Protein AF-0000000087150789 (afdb_homodimer)

Foldseek 3Di:
DDLLVLLQVLLLVLLLVLLVVLLVLCVVAQVVLLVVQVVQLVVVVVVVVVVVPPPDDCPPDDPPPPPPDDPPPDQDPDDRNSVVSSVVSSVVSSVVLSVLSVVQSVVCVVVVDGDALVNLLVVLVLVLCLQQVLLCVQVPDFHPQKDWDDPVQSVVLSVQLNVLQVCLVCQVPPVVDPVSNVSSVCSNCVSVVVGGDGDPDIDGSDDPVSGVSNSVSVSVSSSSSSSSSRSSSSVSSVVVPPPPPPPPD/DDLLVLLLVLLLVLLLVLLVVLLVLCVVAQVVLLVVQVVQLVVVVVVVVVVVPPPDDCPPDDPPPPPPDDPPPDQDPDDRNSVVSSVVSSVVSSVVLSVLSVVQSVVCVVVVDGDALVNLLVVLVLVLCLQQVLLCVQVPDFHPQKDWDDPVQSVVLSVQLNVLQVCLVCQVPPVVDPVSNVSSVCSNCVSVVVGGDGDPDIDGSDDPVSGVSNSVSVSVSSSSSSSSSRSSSSVSSVVVPPPPPPPPD

pLDDT: mean 87.16, std 19.03, range [31.27, 98.88]

Solvent-accessible surface area (backbone atoms only — not comparable to full-atom values): 26073 Å² total; per-residue (Å²): 115,57,68,67,55,33,31,52,51,16,9,48,55,27,6,45,54,40,8,49,52,45,42,55,50,33,63,74,48,42,45,58,53,46,56,54,28,44,52,39,38,51,54,53,51,53,53,55,56,59,63,63,63,58,86,69,84,78,74,81,68,85,73,72,74,72,70,79,59,84,69,73,83,63,68,57,88,60,69,54,39,48,48,51,50,31,50,52,36,20,52,51,32,22,53,53,25,38,53,47,36,50,50,47,50,54,49,17,69,74,69,74,46,75,56,46,36,65,54,19,26,53,52,11,48,49,47,31,43,24,71,42,52,52,27,34,64,60,55,57,70,76,51,65,63,53,77,74,52,63,65,68,61,45,50,52,48,41,51,49,27,26,50,29,29,47,51,10,50,46,27,41,72,71,64,71,37,69,69,37,34,54,48,11,56,50,36,48,44,45,50,67,73,72,48,56,73,65,53,83,74,77,78,56,78,61,51,68,52,58,46,49,50,44,39,45,35,52,51,53,48,43,49,51,44,23,38,48,37,15,22,40,24,25,42,40,33,43,60,50,62,49,75,76,73,73,73,79,116,115,58,67,67,56,30,30,52,52,17,9,48,52,27,6,44,55,40,8,49,51,45,43,55,50,32,64,75,47,43,45,58,54,45,55,55,28,46,52,40,38,51,55,54,51,52,52,54,56,59,64,64,62,58,86,70,82,80,75,82,68,84,73,73,73,73,67,77,59,82,69,73,84,64,66,57,89,59,70,56,38,48,48,52,49,31,50,51,35,20,52,52,32,22,54,53,25,37,53,49,34,51,50,47,49,54,50,17,69,72,70,74,46,74,55,45,35,64,55,19,26,53,51,10,48,50,46,31,43,25,71,43,52,52,26,33,66,59,55,56,70,77,51,66,64,53,77,74,51,62,64,68,59,44,50,52,48,40,50,47,28,28,52,28,28,48,52,10,50,46,27,41,72,70,63,71,37,68,70,38,34,54,49,10,55,51,37,47,44,45,50,66,74,70,48,56,73,66,55,84,74,77,78,59,77,61,51,67,52,58,45,48,50,44,37,45,35,51,51,54,49,43,49,52,44,23,38,47,38,16,22,41,24,25,41,40,34,45,60,49,62,50,73,74,72,73,72,78,117

Radius of gyration: 27.29 Å; Cα contacts (8 Å, |Δi|>4): 596; chains: 2; bounding box: 72×90×69 Å

InterPro domains:
  IPR012666 Cobalt transporter subunit CbtA, putative [PF09490] (4-236)
  IPR012666 Cobalt transporter subunit CbtA, putative [TIGR02458] (4-234)

Secondary structure (DSSP, 8-state):
--HHHHHHHHHHHHHHHHHHHHHHHHHHTHHHHHHHHHHHHHHHHHHHHHHHTS----------------------TTHHHHHHHHHHHHHHHHHHHHHHHHHHHHHHHHHSSPPPHHHHHHHHHHHHIIIIIHHHHHS----TTS----HHHHHHHHHHHHHHHHHHHHIIIII--HHHHHHHHHHHHHHHHH-----S-----S-HHHHHHHHHHHHHHHHHHHHHHHHHHHHHHHHHHS-------/--HHHHHHHHHHHHHHHHHHHHHHHHHHTHHHHHHHHHHHHHHHHHHHHHHHTS---------------S------TTHHHHHHHHHHHHHHHHHHHHHHHHHHHHHHHHHSSPPPHHHHHHHHHHHHIIIIIHHHHHS----TTS----HHHHHHHHHHHHHHHHHHHHIIIII--HHHHHHHHHHHHHHHHH-----S----SS-HHHHHHHHHHHHHHHHHHHHHHHHHHHHHHHHHHS-------

Sequence (498 aa):
MGTFRSIVFASVIAGFVVGLIVTAVQQFGTVPLILKAEVYEKAAEHRHDAALAQPHVILVHDQAAHDHGAEAWEPREGLERNAYTAGANILTAIGFALLLAGFLSLRGGATGEPASWHEGLMWGLAGFAVFTIAPGLGLPPKLPGVPTAPLLSRQIWWLTAVLATAAGLGLIVFRRSMPAAIAGVALIMLPHLIGAPELEHVETKVPSSLSHQFVVAVTMTSLIFWSLLGGLTSAAYAWLERPASTARGMGTFRSIVFASVIAGFVVGLIVTAVQQFGTVPLILKAEVYEKAAEHRHDAALAQPHVILVHDQAAHDHGAEAWEPREGLERNAYTAGANILTAIGFALLLAGFLSLRGGATGEPASWHEGLMWGLAGFAVFTIAPGLGLPPKLPGVPTAPLLSRQIWWLTAVLATAAGLGLIVFRRSMPAAIAGVALIMLPHLIGAPELEHVETKVPSSLSHQFVVAVTMTSLIFWSLLGGLTSAAYAWLERPASTARG

Structure (mmCIF, N/CA/C/O backbone):
data_AF-0000000087150789-model_v1
#
loop_
_entity.id
_entity.type
_entity.pdbx_description
1 polymer 'Cobalt transporter subunit CbtA'
#
loop_
_atom_site.group_PDB
_atom_site.id
_atom_site.type_symbol
_atom_site.label_atom_id
_atom_site.label_alt_id
_atom_site.label_comp_id
_atom_site.label_asym_id
_atom_site.label_entity_id
_atom_site.label_seq_id
_atom_site.pdbx_PDB_ins_code
_atom_site.Cartn_x
_atom_site.Cartn_y
_atom_site.Cartn_z
_atom_site.occupancy
_atom_site.B_iso_or_equiv
_atom_site.auth_seq_id
_atom_site.auth_comp_id
_atom_site.auth_asym_id
_atom_site.auth_atom_id
_atom_site.pdbx_PDB_model_num
ATOM 1 N N . MET A 1 1 ? 26.859 27.141 -0.907 1 73.12 1 MET A N 1
ATOM 2 C CA . MET A 1 1 ? 26.922 26.391 -2.158 1 73.12 1 MET A CA 1
ATOM 3 C C . MET A 1 1 ? 25.703 26.688 -3.031 1 73.12 1 MET A C 1
ATOM 5 O O . MET A 1 1 ? 24.641 27.062 -2.523 1 73.12 1 MET A O 1
ATOM 9 N N . GLY A 1 2 ? 25.938 26.703 -4.348 1 88.69 2 GLY A N 1
ATOM 10 C CA . GLY A 1 2 ? 24.797 26.906 -5.223 1 88.69 2 GLY A CA 1
ATOM 11 C C . GLY A 1 2 ? 23.734 25.828 -5.094 1 88.69 2 GLY A C 1
ATOM 12 O O . GLY A 1 2 ? 24.062 24.688 -4.77 1 88.69 2 GLY A O 1
ATOM 13 N N . THR A 1 3 ? 22.609 26.172 -5.125 1 89.75 3 THR A N 1
ATOM 14 C CA . THR A 1 3 ? 21.469 25.281 -4.969 1 89.75 3 THR A CA 1
ATOM 15 C C . THR A 1 3 ? 21.641 24.031 -5.832 1 89.75 3 THR A C 1
ATOM 17 O O . THR A 1 3 ? 21.422 22.906 -5.363 1 89.75 3 THR A O 1
ATOM 20 N N . PHE A 1 4 ? 22.047 24.172 -7.035 1 94.06 4 PHE A N 1
ATOM 21 C CA . PHE A 1 4 ? 22.219 23.047 -7.953 1 94.06 4 PHE A CA 1
ATOM 22 C C . PHE A 1 4 ? 23.281 22.078 -7.438 1 94.06 4 PHE A C 1
ATOM 24 O O . PHE A 1 4 ? 23.078 20.859 -7.461 1 94.06 4 PHE A O 1
ATOM 31 N N . ARG A 1 5 ? 24.328 22.578 -7 1 95.06 5 ARG A N 1
ATOM 32 C CA . ARG A 1 5 ? 25.406 21.75 -6.461 1 95.06 5 ARG A CA 1
ATOM 33 C C . ARG A 1 5 ? 24.938 21 -5.223 1 95.06 5 ARG A C 1
ATOM 35 O O . ARG A 1 5 ? 25.281 19.828 -5.035 1 95.06 5 ARG A O 1
ATOM 42 N N . SER A 1 6 ? 24.219 21.688 -4.406 1 95.56 6 SER A N 1
ATOM 43 C CA . SER A 1 6 ? 23.703 21.047 -3.203 1 95.56 6 SER A CA 1
ATOM 44 C C . SER A 1 6 ? 22.766 19.891 -3.551 1 95.56 6 SER A C 1
ATOM 46 O O . SER A 1 6 ? 22.797 18.844 -2.898 1 95.56 6 SER A O 1
ATOM 48 N N . ILE A 1 7 ? 21.969 20.062 -4.594 1 97.12 7 ILE A N 1
ATOM 49 C CA . ILE A 1 7 ? 21.047 19.031 -5.055 1 97.12 7 ILE A CA 1
ATOM 50 C C . ILE A 1 7 ? 21.844 17.812 -5.52 1 97.12 7 ILE A C 1
ATOM 52 O O . ILE A 1 7 ? 21.562 16.688 -5.098 1 97.12 7 ILE A O 1
ATOM 56 N N . VAL A 1 8 ? 22.828 18.078 -6.305 1 97.88 8 VAL A N 1
ATOM 57 C CA . VAL A 1 8 ? 23.594 17 -6.902 1 97.88 8 VAL A CA 1
ATOM 58 C C . VAL A 1 8 ? 24.391 16.266 -5.816 1 97.88 8 VAL A C 1
ATOM 60 O O . VAL A 1 8 ? 24.328 15.039 -5.727 1 97.88 8 VAL A O 1
ATOM 63 N N . PHE A 1 9 ? 25.016 16.969 -4.926 1 97.56 9 PHE A N 1
ATOM 64 C CA . PHE A 1 9 ? 25.875 16.359 -3.924 1 97.56 9 PHE A CA 1
ATOM 65 C C . PHE A 1 9 ? 25.047 15.617 -2.881 1 97.56 9 PHE A C 1
ATOM 67 O O . PHE A 1 9 ? 25.422 14.523 -2.439 1 97.56 9 PHE A O 1
ATOM 74 N N . ALA A 1 10 ? 24 16.219 -2.49 1 98 10 ALA A N 1
ATOM 75 C CA . ALA A 1 10 ? 23.094 15.539 -1.56 1 98 10 ALA A CA 1
ATOM 76 C C . ALA A 1 10 ? 22.594 14.234 -2.15 1 98 10 ALA A C 1
ATOM 78 O O . ALA A 1 10 ? 22.516 13.219 -1.453 1 98 10 ALA A O 1
ATOM 79 N N . SER A 1 11 ? 22.266 14.266 -3.434 1 98.75 11 SER A N 1
ATOM 80 C CA . SER A 1 11 ? 21.734 13.094 -4.109 1 98.75 11 SER A CA 1
ATOM 81 C C . SER A 1 11 ? 22.781 12 -4.242 1 98.75 11 SER A C 1
ATOM 83 O O . SER A 1 11 ? 22.484 10.812 -4.07 1 98.75 11 SER A O 1
ATOM 85 N N . VAL A 1 12 ? 23.953 12.398 -4.527 1 98.69 12 VAL A N 1
ATOM 86 C CA . VAL A 1 12 ? 25.031 11.43 -4.691 1 98.69 12 VAL A CA 1
ATOM 87 C C . VAL A 1 12 ? 25.359 10.781 -3.348 1 98.69 12 VAL A C 1
ATOM 89 O O . VAL A 1 12 ? 25.516 9.555 -3.264 1 98.69 12 VAL A O 1
ATOM 92 N N . ILE A 1 13 ? 25.406 11.547 -2.289 1 98.5 13 ILE A N 1
ATOM 93 C CA . ILE A 1 13 ? 25.719 11.031 -0.958 1 98.5 13 ILE A CA 1
ATOM 94 C C . ILE A 1 13 ? 24.609 10.086 -0.506 1 98.5 13 ILE A C 1
ATOM 96 O O . ILE A 1 13 ? 24.875 8.938 -0.155 1 98.5 13 ILE A O 1
ATOM 100 N N . ALA A 1 14 ? 23.406 10.602 -0.544 1 98.75 14 ALA A N 1
ATOM 101 C CA . ALA A 1 14 ? 22.266 9.789 -0.121 1 98.75 14 ALA A CA 1
ATOM 102 C C . ALA A 1 14 ? 22.125 8.547 -0.997 1 98.75 14 ALA A C 1
ATOM 104 O O . ALA A 1 14 ? 21.922 7.441 -0.489 1 98.75 14 ALA A O 1
ATOM 105 N N . GLY A 1 15 ? 22.25 8.742 -2.305 1 98.81 15 GLY A N 1
ATOM 106 C CA . GLY A 1 15 ? 22.094 7.633 -3.23 1 98.81 15 GLY A CA 1
ATOM 107 C C . GLY A 1 15 ? 23.141 6.551 -3.059 1 98.81 15 GLY A C 1
ATOM 108 O O . GLY A 1 15 ? 22.828 5.359 -3.16 1 98.81 15 GLY A O 1
ATOM 109 N N . PHE A 1 16 ? 24.312 6.992 -2.826 1 98.69 16 PHE A N 1
ATOM 110 C CA . PHE A 1 16 ? 25.406 6.035 -2.625 1 98.69 16 PHE A CA 1
ATOM 111 C C . PHE A 1 16 ? 25.156 5.199 -1.374 1 98.69 16 PHE A C 1
ATOM 113 O O . PHE A 1 16 ? 25.25 3.971 -1.416 1 98.69 16 PHE A O 1
ATOM 120 N N . VAL A 1 17 ? 24.859 5.824 -0.294 1 98.75 17 VAL A N 1
ATOM 121 C CA . VAL A 1 17 ? 24.641 5.148 0.981 1 98.75 17 VAL A CA 1
ATOM 122 C C . VAL A 1 17 ? 23.438 4.227 0.881 1 98.75 17 VAL A C 1
ATOM 124 O O . VAL A 1 17 ? 23.516 3.047 1.235 1 98.75 17 VAL A O 1
ATOM 127 N N . VAL A 1 18 ? 22.344 4.703 0.323 1 98.88 18 VAL A N 1
ATOM 128 C CA . VAL A 1 18 ? 21.109 3.939 0.233 1 98.88 18 VAL A CA 1
ATOM 129 C C . VAL A 1 18 ? 21.281 2.775 -0.74 1 98.88 18 VAL A C 1
ATOM 131 O O . VAL A 1 18 ? 20.828 1.661 -0.475 1 98.88 18 VAL A O 1
ATOM 134 N N . GLY A 1 19 ? 21.922 3.066 -1.887 1 98.69 19 GLY A N 1
ATOM 135 C CA . GLY A 1 19 ? 22.188 2 -2.84 1 98.69 19 GLY A CA 1
ATOM 136 C C . GLY A 1 19 ? 22.984 0.85 -2.25 1 98.69 19 GLY A C 1
ATOM 137 O O . GLY A 1 19 ? 22.672 -0.317 -2.504 1 98.69 19 GLY A O 1
ATOM 138 N N . LEU A 1 20 ? 23.953 1.191 -1.439 1 98.44 20 LEU A N 1
ATOM 139 C CA . LEU A 1 20 ? 24.766 0.167 -0.8 1 98.44 20 LEU A CA 1
ATOM 140 C C . LEU A 1 20 ? 23.953 -0.626 0.215 1 98.44 20 LEU A C 1
ATOM 142 O O . LEU A 1 20 ? 24.047 -1.854 0.274 1 98.44 20 LEU A O 1
ATOM 146 N N . ILE A 1 21 ? 23.188 0.057 1.001 1 98.5 21 ILE A N 1
ATOM 147 C CA . ILE A 1 21 ? 22.375 -0.603 2.023 1 98.5 21 ILE A CA 1
ATOM 148 C C . ILE A 1 21 ? 21.375 -1.535 1.36 1 98.5 21 ILE A C 1
ATOM 150 O O . ILE A 1 21 ? 21.203 -2.682 1.782 1 98.5 21 ILE A O 1
ATOM 154 N N . VAL A 1 22 ? 20.812 -1.088 0.308 1 98.25 22 VAL A N 1
ATOM 155 C CA . VAL A 1 22 ? 19.797 -1.881 -0.375 1 98.25 22 VAL A CA 1
ATOM 156 C C . VAL A 1 22 ? 20.438 -3.111 -1.011 1 98.25 22 VAL A C 1
ATOM 158 O O . VAL A 1 22 ? 19.844 -4.191 -1.024 1 98.25 22 VAL A O 1
ATOM 161 N N . THR A 1 23 ? 21.594 -2.908 -1.552 1 97.94 23 THR A N 1
ATOM 162 C CA . THR A 1 23 ? 22.328 -4.043 -2.107 1 97.94 23 THR A CA 1
ATOM 163 C C . THR A 1 23 ? 22.562 -5.109 -1.041 1 97.94 23 THR A C 1
ATOM 165 O O . THR A 1 23 ? 22.359 -6.297 -1.29 1 97.94 23 THR A O 1
ATOM 168 N N . ALA A 1 24 ? 22.938 -4.68 0.113 1 97.31 24 ALA A N 1
ATOM 169 C CA . ALA A 1 24 ? 23.172 -5.602 1.22 1 97.31 24 ALA A CA 1
ATOM 170 C C . ALA A 1 24 ? 21.875 -6.293 1.635 1 97.31 24 ALA A C 1
ATOM 172 O O . ALA A 1 24 ? 21.859 -7.504 1.869 1 97.31 24 ALA A O 1
ATOM 173 N N . VAL A 1 25 ? 20.781 -5.551 1.707 1 97.69 25 VAL A N 1
ATOM 174 C CA . VAL A 1 25 ? 19.484 -6.098 2.092 1 97.69 25 VAL A CA 1
ATOM 175 C C . VAL A 1 25 ? 19.031 -7.137 1.063 1 97.69 25 VAL A C 1
ATOM 177 O O . VAL A 1 25 ? 18.484 -8.18 1.424 1 97.69 25 VAL A O 1
ATOM 180 N N . GLN A 1 26 ? 19.312 -6.852 -0.155 1 97.38 26 GLN A N 1
ATOM 181 C CA . GLN A 1 26 ? 18.922 -7.766 -1.225 1 97.38 26 GLN A CA 1
ATOM 182 C C . GLN A 1 26 ? 19.672 -9.086 -1.116 1 97.38 26 GLN A C 1
ATOM 184 O O . GLN A 1 26 ? 19.141 -10.141 -1.45 1 97.38 26 GLN A O 1
ATOM 189 N N . GLN A 1 27 ? 20.938 -9.078 -0.626 1 95.31 27 GLN A N 1
ATOM 190 C CA . GLN A 1 27 ? 21.734 -10.289 -0.511 1 95.31 27 GLN A CA 1
ATOM 191 C C . GLN A 1 27 ? 21.094 -11.289 0.448 1 95.31 27 GLN A C 1
ATOM 193 O O . GLN A 1 27 ? 21.234 -12.5 0.272 1 95.31 27 GLN A O 1
ATOM 198 N N . PHE A 1 28 ? 20.266 -10.703 1.369 1 94.25 28 PHE A N 1
ATOM 199 C CA . PHE A 1 28 ? 19.703 -11.578 2.387 1 94.25 28 PHE A CA 1
ATOM 200 C C . PHE A 1 28 ? 18.219 -11.805 2.146 1 94.25 28 PHE A C 1
ATOM 202 O O . PHE A 1 28 ? 17.625 -12.727 2.699 1 94.25 28 PHE A O 1
ATOM 209 N N . GLY A 1 29 ? 17.641 -10.969 1.354 1 94.88 29 GLY A N 1
ATOM 210 C CA . GLY A 1 29 ? 16.203 -11.062 1.168 1 94.88 29 GLY A CA 1
ATOM 211 C C . GLY A 1 29 ? 15.805 -11.562 -0.209 1 94.88 29 GLY A C 1
ATOM 212 O O . GLY A 1 29 ? 15.258 -12.656 -0.342 1 94.88 29 GLY A O 1
ATOM 213 N N . THR A 1 30 ? 16.25 -10.961 -1.271 1 96.19 30 THR A N 1
ATOM 214 C CA . THR A 1 30 ? 15.75 -11.203 -2.623 1 96.19 30 THR A CA 1
ATOM 215 C C . THR A 1 30 ? 16.641 -12.211 -3.35 1 96.19 30 THR A C 1
ATOM 217 O O . THR A 1 30 ? 16.141 -13.102 -4.031 1 96.19 30 THR A O 1
ATOM 220 N N . VAL A 1 31 ? 17.906 -12.188 -3.139 1 95.69 31 VAL A N 1
ATOM 221 C CA . VAL A 1 31 ? 18.859 -12.969 -3.918 1 95.69 31 VAL A CA 1
ATOM 222 C C . VAL A 1 31 ? 18.641 -14.461 -3.654 1 95.69 31 VAL A C 1
ATOM 224 O O . VAL A 1 31 ? 18.547 -15.258 -4.59 1 95.69 31 VAL A O 1
ATOM 227 N N . PRO A 1 32 ? 18.5 -14.859 -2.402 1 96.31 32 PRO A N 1
ATOM 228 C CA . PRO A 1 32 ? 18.281 -16.281 -2.168 1 96.31 32 PRO A CA 1
ATOM 229 C C . PRO A 1 32 ? 17.016 -16.797 -2.852 1 96.31 32 PRO A C 1
ATOM 231 O O . PRO A 1 32 ? 16.984 -17.953 -3.309 1 96.31 32 PRO A O 1
ATOM 234 N N . LEU A 1 33 ? 16 -16.031 -2.916 1 96.56 33 LEU A N 1
ATOM 235 C CA . LEU A 1 33 ? 14.758 -16.438 -3.564 1 96.56 33 LEU A CA 1
ATOM 236 C C . LEU A 1 33 ? 14.953 -16.562 -5.074 1 96.56 33 LEU A C 1
ATOM 238 O O . LEU A 1 33 ? 14.383 -17.453 -5.703 1 96.56 33 LEU A O 1
ATOM 242 N N . ILE A 1 34 ? 15.75 -15.664 -5.625 1 96.06 34 ILE A N 1
ATOM 243 C CA . ILE A 1 34 ? 16.062 -15.711 -7.047 1 96.06 34 ILE A CA 1
ATOM 244 C C . ILE A 1 34 ? 16.828 -17 -7.371 1 96.06 34 ILE A C 1
ATOM 246 O O . ILE A 1 34 ? 16.5 -17.688 -8.344 1 96.06 34 ILE A O 1
ATOM 250 N N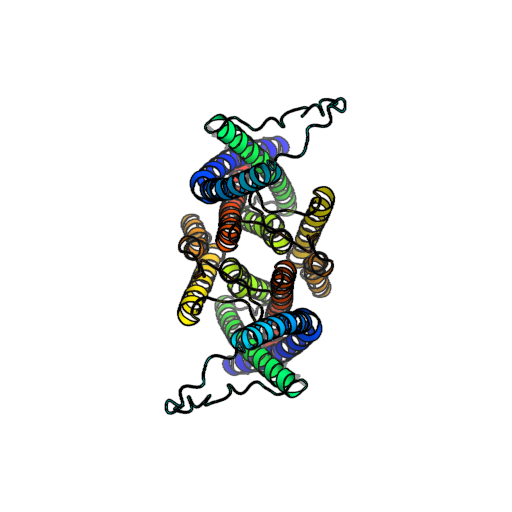 . LEU A 1 35 ? 17.781 -17.312 -6.551 1 94.75 35 LEU A N 1
ATOM 251 C CA . LEU A 1 35 ? 18.609 -18.516 -6.758 1 94.75 35 LEU A CA 1
ATOM 252 C C . LEU A 1 35 ? 17.75 -19.766 -6.672 1 94.75 35 LEU A C 1
ATOM 254 O O . LEU A 1 35 ? 17.922 -20.703 -7.461 1 94.75 35 LEU A O 1
ATOM 258 N N . LYS A 1 36 ? 16.828 -19.781 -5.742 1 94.81 36 LYS A N 1
ATOM 259 C CA . LYS A 1 36 ? 15.93 -20.922 -5.629 1 94.81 36 LYS A CA 1
ATOM 260 C C . LYS A 1 36 ? 15.078 -21.062 -6.887 1 94.81 36 LYS A C 1
ATOM 262 O O . LYS A 1 36 ? 14.852 -22.188 -7.363 1 94.81 36 LYS A O 1
ATOM 267 N N . ALA A 1 37 ? 14.609 -20 -7.398 1 94.62 37 ALA A N 1
ATOM 268 C CA . ALA A 1 37 ? 13.766 -20.016 -8.594 1 94.62 37 ALA A CA 1
ATOM 269 C C . ALA A 1 37 ? 14.547 -20.516 -9.805 1 94.62 37 ALA A C 1
ATOM 271 O O . ALA A 1 37 ? 13.992 -21.172 -10.688 1 94.62 37 ALA A O 1
ATOM 272 N N . GLU A 1 38 ? 15.781 -20.203 -9.875 1 93.38 38 GLU A N 1
ATOM 273 C CA . GLU A 1 38 ? 16.625 -20.625 -10.984 1 93.38 38 GLU A CA 1
ATOM 274 C C . GLU A 1 38 ? 16.766 -22.141 -11.023 1 93.38 38 GLU A C 1
ATOM 276 O O . GLU A 1 38 ? 16.922 -22.734 -12.102 1 93.38 38 GLU A O 1
ATOM 281 N N . VAL A 1 39 ? 16.719 -22.703 -9.891 1 92.31 39 VAL A N 1
ATOM 282 C CA . VAL A 1 39 ? 16.781 -24.172 -9.828 1 92.31 39 VAL A CA 1
ATOM 283 C C . VAL A 1 39 ? 15.562 -24.766 -10.508 1 92.31 39 VAL A C 1
ATOM 285 O O . VAL A 1 39 ? 15.68 -25.719 -11.289 1 92.31 39 VAL A O 1
ATOM 288 N N . TYR A 1 40 ? 14.453 -24.234 -10.211 1 90.06 40 TYR A N 1
ATOM 289 C CA . TYR A 1 40 ? 13.234 -24.703 -10.844 1 90.06 40 TYR A CA 1
ATOM 290 C C . TYR A 1 40 ? 13.273 -24.453 -12.352 1 90.06 40 TYR A C 1
ATOM 292 O O . TYR A 1 40 ? 12.805 -25.281 -13.133 1 90.06 40 TYR A O 1
ATOM 300 N N . GLU A 1 41 ? 13.766 -23.328 -12.688 1 88.81 41 GLU A N 1
ATOM 301 C CA . GLU A 1 41 ? 13.852 -22.953 -14.094 1 88.81 41 GLU A CA 1
ATOM 302 C C . GLU A 1 41 ? 14.75 -23.906 -14.867 1 88.81 41 GLU A C 1
ATOM 304 O O . GLU A 1 41 ? 14.383 -24.375 -15.953 1 88.81 41 GLU A O 1
ATOM 309 N N . LYS A 1 42 ? 15.859 -24.234 -14.367 1 87.06 42 LYS A N 1
ATOM 310 C CA . LYS A 1 42 ? 16.812 -25.141 -15.008 1 87.06 42 LYS A CA 1
ATOM 311 C C . LYS A 1 42 ? 16.266 -26.562 -15.078 1 87.06 42 LYS A C 1
ATOM 313 O O . LYS A 1 42 ? 16.469 -27.266 -16.062 1 87.06 42 LYS A O 1
ATOM 318 N N . ALA A 1 43 ? 15.633 -26.922 -14.109 1 84.44 43 ALA A N 1
ATOM 319 C CA . ALA A 1 43 ? 15.031 -28.266 -14.086 1 84.44 43 ALA A CA 1
ATOM 320 C C . ALA A 1 43 ? 13.969 -28.406 -15.172 1 84.44 43 ALA A C 1
ATOM 322 O O . ALA A 1 43 ? 13.812 -29.469 -15.766 1 84.44 43 ALA A O 1
ATOM 323 N N . ALA A 1 44 ? 13.297 -27.422 -15.414 1 78.38 44 ALA A N 1
ATOM 324 C CA . ALA A 1 44 ? 12.242 -27.438 -16.422 1 78.38 44 ALA A CA 1
ATOM 325 C C . ALA A 1 44 ? 12.836 -27.469 -17.828 1 78.38 44 ALA A C 1
ATOM 327 O O . ALA A 1 44 ? 12.266 -28.094 -18.734 1 78.38 44 ALA A O 1
ATOM 328 N N . GLU A 1 45 ? 13.93 -26.844 -18.047 1 73.25 45 GLU A N 1
ATOM 329 C CA . GLU A 1 45 ? 14.602 -26.812 -19.344 1 73.25 45 GLU A CA 1
ATOM 330 C C . GLU A 1 45 ? 15.203 -28.188 -19.688 1 73.25 45 GLU A C 1
ATOM 332 O O . GLU A 1 45 ? 15.156 -28.625 -20.828 1 73.25 45 GLU A O 1
ATOM 337 N N . HIS A 1 46 ? 15.758 -28.797 -18.734 1 72.94 46 HIS A N 1
ATOM 338 C CA . HIS A 1 46 ? 16.359 -30.109 -18.953 1 72.94 46 HIS A CA 1
ATOM 339 C C . HIS A 1 46 ? 15.312 -31.141 -19.328 1 72.94 46 HIS A C 1
ATOM 341 O O . HIS A 1 46 ? 15.57 -32 -20.156 1 72.94 46 HIS A O 1
ATOM 347 N N . ARG A 1 47 ? 14.219 -31.031 -18.797 1 68.12 47 ARG A N 1
ATOM 348 C CA . ARG A 1 47 ? 13.164 -31.984 -19.125 1 68.12 47 ARG A CA 1
ATOM 349 C C . ARG A 1 47 ? 12.633 -31.766 -20.531 1 68.12 47 ARG A C 1
ATOM 351 O O . ARG A 1 47 ? 12.305 -32.719 -21.234 1 68.12 47 ARG A O 1
ATOM 358 N N . HIS A 1 48 ? 12.617 -30.594 -20.906 1 64.5 48 HIS A N 1
ATOM 359 C CA . HIS A 1 48 ? 12.188 -30.281 -22.266 1 64.5 48 HIS A CA 1
ATOM 360 C C . HIS A 1 48 ? 13.195 -30.797 -23.297 1 64.5 48 HIS A C 1
ATOM 362 O O . HIS A 1 48 ? 12.812 -31.312 -24.344 1 64.5 48 HIS A O 1
ATOM 368 N N . ASP A 1 49 ? 14.469 -30.656 -23.031 1 60.25 49 ASP A N 1
ATOM 369 C CA . ASP A 1 49 ? 15.531 -31.141 -23.922 1 60.25 49 ASP A CA 1
ATOM 370 C C . ASP A 1 49 ? 15.562 -32.656 -23.969 1 60.25 49 ASP A C 1
ATOM 372 O O . ASP A 1 49 ? 15.789 -33.25 -25.031 1 60.25 49 ASP A O 1
ATOM 376 N N . ALA A 1 50 ? 15.281 -33.312 -22.906 1 60.03 50 ALA A N 1
ATOM 377 C CA . ALA A 1 50 ? 15.289 -34.781 -22.828 1 60.03 50 ALA A CA 1
ATOM 378 C C . ALA A 1 50 ? 14.086 -35.375 -23.562 1 60.03 50 ALA A C 1
ATOM 380 O O . ALA A 1 50 ? 14.188 -36.438 -24.172 1 60.03 50 ALA A O 1
ATOM 381 N N . ALA A 1 51 ? 12.992 -34.719 -23.625 1 59.28 51 ALA A N 1
ATOM 382 C CA . ALA A 1 51 ? 11.805 -35.188 -24.344 1 59.28 51 ALA A CA 1
ATOM 383 C C . ALA A 1 51 ? 12 -35.062 -25.859 1 59.28 51 ALA A C 1
ATOM 385 O O . ALA A 1 51 ? 11.461 -35.875 -26.609 1 59.28 51 ALA A O 1
ATOM 386 N N . LEU A 1 52 ? 12.656 -34.156 -26.281 1 53.75 52 LEU A N 1
ATOM 387 C CA . LEU A 1 52 ? 12.906 -34 -27.703 1 53.75 52 LEU A CA 1
ATOM 388 C C . LEU A 1 52 ? 13.977 -34.969 -28.172 1 53.75 52 LEU A C 1
ATOM 390 O O . LEU A 1 52 ? 14.102 -35.25 -29.375 1 53.75 52 LEU A O 1
ATOM 394 N N . ALA A 1 53 ? 14.641 -35.594 -27.328 1 51.88 53 ALA A N 1
ATOM 395 C CA . ALA A 1 53 ? 15.703 -36.531 -27.734 1 51.88 53 ALA A CA 1
ATOM 396 C C . ALA A 1 53 ? 15.125 -37.875 -28.172 1 51.88 53 ALA A C 1
ATOM 398 O O . ALA A 1 53 ? 15.836 -38.875 -28.172 1 51.88 53 ALA A O 1
ATOM 399 N N . GLN A 1 54 ? 13.758 -37.969 -28.531 1 44.06 54 GLN A N 1
ATOM 400 C CA . GLN A 1 54 ? 13.391 -39.188 -29.203 1 44.06 54 GLN A CA 1
ATOM 401 C C . GLN A 1 54 ? 14.102 -39.312 -30.562 1 44.06 54 GLN A C 1
ATOM 403 O O . GLN A 1 54 ? 14.32 -38.312 -31.234 1 44.06 54 GLN A O 1
ATOM 408 N N . PRO A 1 55 ? 14.648 -40.5 -30.969 1 46.19 55 PRO A N 1
ATOM 409 C CA . PRO A 1 55 ? 15.477 -40.719 -32.156 1 46.19 55 PRO A CA 1
ATOM 410 C C . PRO A 1 55 ? 14.758 -40.344 -33.438 1 46.19 55 PRO A C 1
ATOM 412 O O . PRO A 1 55 ? 13.922 -41.094 -33.938 1 46.19 55 PRO A O 1
ATOM 415 N N . HIS A 1 56 ? 14.062 -39.25 -33.719 1 39.84 56 HIS A N 1
ATOM 416 C CA . HIS A 1 56 ? 13.625 -39.062 -35.094 1 39.84 56 HIS A CA 1
ATOM 417 C C . HIS A 1 56 ? 14.789 -39.156 -36.062 1 39.84 56 HIS A C 1
ATOM 419 O O . HIS A 1 56 ? 15.938 -38.875 -35.719 1 39.84 56 HIS A O 1
ATOM 425 N N . VAL A 1 57 ? 14.602 -39.875 -37.281 1 41.06 57 VAL A N 1
ATOM 426 C CA . VAL A 1 57 ? 15.414 -40.062 -38.5 1 41.06 57 VAL A CA 1
ATOM 427 C C . VAL A 1 57 ? 15.977 -38.719 -38.938 1 41.06 57 VAL A C 1
ATOM 429 O O . VAL A 1 57 ? 15.234 -37.719 -39.062 1 41.06 57 VAL A O 1
ATOM 432 N N . ILE A 1 58 ? 17.266 -38.469 -38.812 1 36.34 58 ILE A N 1
ATOM 433 C CA . ILE A 1 58 ? 18.141 -37.344 -39.125 1 36.34 58 ILE A CA 1
ATOM 434 C C . ILE A 1 58 ? 18 -36.969 -40.594 1 36.34 58 ILE A C 1
ATOM 436 O O . ILE A 1 58 ? 18.453 -37.719 -41.469 1 36.34 58 ILE A O 1
ATOM 440 N N . LEU A 1 59 ? 16.734 -36.781 -41.25 1 36.19 59 LEU A N 1
ATOM 441 C CA . LEU A 1 59 ? 16.938 -36.219 -42.562 1 36.19 59 LEU A CA 1
ATOM 442 C C . LEU A 1 59 ? 17.891 -35.031 -42.5 1 36.19 59 LEU A C 1
ATOM 444 O O . LEU A 1 59 ? 17.828 -34.25 -41.562 1 36.19 59 LEU A O 1
ATOM 448 N N . VAL A 1 60 ? 19.094 -35.031 -43.156 1 36.53 60 VAL A N 1
ATOM 449 C CA . VAL A 1 60 ? 20.281 -34.219 -43.344 1 36.53 60 VAL A CA 1
ATOM 450 C C . VAL A 1 60 ? 19.875 -32.812 -43.75 1 36.53 60 VAL A C 1
ATOM 452 O O . VAL A 1 60 ? 19.969 -32.438 -44.938 1 36.53 60 VAL A O 1
ATOM 455 N N . HIS A 1 61 ? 18.625 -32.312 -43.75 1 34.31 61 HIS A N 1
ATOM 456 C CA . HIS A 1 61 ? 18.578 -30.984 -44.312 1 34.31 61 HIS A CA 1
ATOM 457 C C . HIS A 1 61 ? 19.594 -30.062 -43.625 1 34.31 61 HIS A C 1
ATOM 459 O O . HIS A 1 61 ? 19.969 -30.297 -42.5 1 34.31 61 HIS A O 1
ATOM 465 N N . ASP A 1 62 ? 20.234 -29.047 -44.438 1 35.62 62 ASP A N 1
ATOM 466 C CA . ASP A 1 62 ? 21.219 -28 -44.156 1 35.62 62 ASP A CA 1
ATOM 467 C C . ASP A 1 62 ? 20.875 -27.234 -42.906 1 35.62 62 ASP A C 1
ATOM 469 O O . ASP A 1 62 ? 19.797 -26.656 -42.781 1 35.62 62 ASP A O 1
ATOM 473 N N . GLN A 1 63 ? 21.219 -27.734 -41.781 1 33.12 63 GLN A N 1
ATOM 474 C CA . GLN A 1 63 ? 21.141 -27.078 -40.469 1 33.12 63 GLN A CA 1
ATOM 475 C C . GLN A 1 63 ? 21.688 -25.656 -40.562 1 33.12 63 GLN A C 1
ATOM 477 O O . GLN A 1 63 ? 22.906 -25.453 -40.562 1 33.12 63 GLN A O 1
ATOM 482 N N . ALA A 1 64 ? 21.172 -24.766 -41.438 1 33.53 64 ALA A N 1
ATOM 483 C CA . ALA A 1 64 ? 21.531 -23.375 -41.156 1 33.53 64 ALA A CA 1
ATOM 484 C C . ALA A 1 64 ? 21.625 -23.094 -39.656 1 33.53 64 ALA A C 1
ATOM 486 O O . ALA A 1 64 ? 20.719 -23.453 -38.906 1 33.53 64 ALA A O 1
ATOM 487 N N . ALA A 1 65 ? 22.828 -23.047 -39.062 1 32.03 65 ALA A N 1
ATOM 488 C CA . ALA A 1 65 ? 23.312 -22.562 -37.781 1 32.03 65 ALA A CA 1
ATOM 489 C C . ALA A 1 65 ? 22.516 -21.359 -37.281 1 32.03 65 ALA A C 1
ATOM 491 O O . ALA A 1 65 ? 22.562 -20.297 -37.906 1 32.03 65 ALA A O 1
ATOM 492 N N . HIS A 1 66 ? 21.234 -21.484 -37.031 1 31.36 66 HIS A N 1
ATOM 493 C CA . HIS A 1 66 ? 20.75 -20.406 -36.188 1 31.36 66 HIS A CA 1
ATOM 494 C C . HIS A 1 66 ? 21.812 -19.969 -35.188 1 31.36 66 HIS A C 1
ATOM 496 O O . HIS A 1 66 ? 22.25 -20.766 -34.344 1 31.36 66 HIS A O 1
ATOM 502 N N . ASP A 1 67 ? 22.797 -19.156 -35.562 1 31.59 67 ASP A N 1
ATOM 503 C CA . ASP A 1 67 ? 23.656 -18.359 -34.688 1 31.59 67 ASP A CA 1
ATOM 504 C C . ASP A 1 67 ? 22.938 -18.031 -33.375 1 31.59 67 ASP A C 1
ATOM 506 O O . ASP A 1 67 ? 21.891 -17.391 -33.375 1 31.59 67 ASP A O 1
ATOM 510 N N . HIS A 1 68 ? 22.812 -19.016 -32.531 1 33.81 68 HIS A N 1
ATOM 511 C CA . HIS A 1 68 ? 22.656 -18.609 -31.141 1 33.81 68 HIS A CA 1
ATOM 512 C C . HIS A 1 68 ? 23.438 -17.328 -30.859 1 33.81 68 HIS A C 1
ATOM 514 O O . HIS A 1 68 ? 24.641 -17.375 -30.547 1 33.81 68 HIS A O 1
ATOM 520 N N . GLY A 1 69 ? 23.453 -16.328 -31.781 1 36.16 69 GLY A N 1
ATOM 521 C CA . GLY A 1 69 ? 24.203 -15.086 -31.625 1 36.16 69 GLY A CA 1
ATOM 522 C C . GLY A 1 69 ? 24.5 -14.766 -30.172 1 36.16 69 GLY A C 1
ATOM 523 O O . GLY A 1 69 ? 24.406 -15.641 -29.297 1 36.16 69 GLY A O 1
ATOM 524 N N . ALA A 1 70 ? 24.406 -13.312 -29.797 1 37.53 70 ALA A N 1
ATOM 525 C CA . ALA A 1 70 ? 24.953 -12.555 -28.672 1 37.53 70 ALA A CA 1
ATOM 526 C C . ALA A 1 70 ? 24.453 -13.117 -27.344 1 37.53 70 ALA A C 1
ATOM 528 O O . ALA A 1 70 ? 23.266 -13.086 -27.062 1 37.53 70 ALA A O 1
ATOM 529 N N . GLU A 1 71 ? 24.984 -14.125 -26.844 1 39.34 71 GLU A N 1
ATOM 530 C CA . GLU A 1 71 ? 24.828 -14.484 -25.438 1 39.34 71 GLU A CA 1
ATOM 531 C C . GLU A 1 71 ? 24.547 -13.258 -24.578 1 39.34 71 GLU A C 1
ATOM 533 O O . GLU A 1 71 ? 25.312 -12.289 -24.594 1 39.34 71 GLU A O 1
ATOM 538 N N . ALA A 1 72 ? 23.375 -12.82 -24.453 1 43.59 72 ALA A N 1
ATOM 539 C CA . ALA A 1 72 ? 23.094 -11.766 -23.469 1 43.59 72 ALA A CA 1
ATOM 540 C C . ALA A 1 72 ? 24.109 -11.805 -22.328 1 43.59 72 ALA A C 1
ATOM 542 O O . ALA A 1 72 ? 24.344 -12.859 -21.734 1 43.59 72 ALA A O 1
ATOM 543 N N . TRP A 1 73 ? 25.141 -11.039 -22.375 1 45.88 73 TRP A N 1
ATOM 544 C CA . TRP A 1 73 ? 26.078 -10.852 -21.281 1 45.88 73 TRP A CA 1
ATOM 545 C C . TRP A 1 73 ? 25.406 -11.07 -19.938 1 45.88 73 TRP A C 1
ATOM 547 O O . TRP A 1 73 ? 24.375 -10.461 -19.641 1 45.88 73 TRP A O 1
ATOM 557 N N . GLU A 1 74 ? 25.328 -12.211 -19.375 1 53.31 74 GLU A N 1
ATOM 558 C CA . GLU A 1 74 ? 24.953 -12.367 -17.969 1 53.31 74 GLU A CA 1
ATOM 559 C C . GLU A 1 74 ? 26.188 -12.258 -17.062 1 53.31 74 GLU A C 1
ATOM 561 O O . GLU A 1 74 ? 27.234 -12.852 -17.344 1 53.31 74 GLU A O 1
ATOM 566 N N . PRO A 1 75 ? 26.297 -11.258 -16.281 1 52.62 75 PRO A N 1
ATOM 567 C CA . PRO A 1 75 ? 27.453 -11.18 -15.383 1 52.62 75 PRO A CA 1
ATOM 568 C C . PRO A 1 75 ? 27.797 -12.523 -14.742 1 52.62 75 PRO A C 1
ATOM 570 O O . PRO A 1 75 ? 26.891 -13.328 -14.469 1 52.62 75 PRO A O 1
ATOM 573 N N . ARG A 1 76 ? 29.031 -12.812 -14.789 1 49.34 76 ARG A N 1
ATOM 574 C CA . ARG A 1 76 ? 29.547 -14.023 -14.156 1 49.34 76 ARG A CA 1
ATOM 575 C C . ARG A 1 76 ? 29.031 -14.156 -12.727 1 49.34 76 ARG A C 1
ATOM 577 O O . ARG A 1 76 ? 28.75 -13.148 -12.07 1 49.34 76 ARG A O 1
ATOM 584 N N . GLU A 1 77 ? 28.719 -15.312 -12.117 1 59.16 77 GLU A N 1
ATOM 585 C CA . GLU A 1 77 ? 28.219 -15.711 -10.805 1 59.16 77 GLU A CA 1
ATOM 586 C C . GLU A 1 77 ? 29.109 -15.188 -9.688 1 59.16 77 GLU A C 1
ATOM 588 O O . GLU A 1 77 ? 30.328 -15.148 -9.828 1 59.16 77 GLU A O 1
ATOM 593 N N . GLY A 1 78 ? 28.703 -14.312 -8.797 1 66.06 78 GLY A N 1
ATOM 594 C CA . GLY A 1 78 ? 29.375 -13.914 -7.566 1 66.06 78 GLY A CA 1
ATOM 595 C C . GLY A 1 78 ? 29.594 -12.414 -7.469 1 66.06 78 GLY A C 1
ATOM 596 O O . GLY A 1 78 ? 28.625 -11.641 -7.43 1 66.06 78 GLY A O 1
ATOM 597 N N . LEU A 1 79 ? 30.891 -12.109 -7.52 1 66.31 79 LEU A N 1
ATOM 598 C CA . LEU A 1 79 ? 31.344 -10.75 -7.23 1 66.31 79 LEU A CA 1
ATOM 599 C C . LEU A 1 79 ? 30.922 -9.789 -8.336 1 66.31 79 LEU A C 1
ATOM 601 O O . LEU A 1 79 ? 30.531 -8.648 -8.055 1 66.31 79 LEU A O 1
ATOM 605 N N . GLU A 1 80 ? 30.969 -10.188 -9.594 1 72 80 GLU A N 1
ATOM 606 C CA . GLU A 1 80 ? 30.609 -9.328 -10.719 1 72 80 GLU A CA 1
ATOM 607 C C . GLU A 1 80 ? 29.109 -9.008 -10.711 1 72 80 GLU A C 1
ATOM 609 O O . GLU A 1 80 ? 28.719 -7.859 -10.891 1 72 80 GLU A O 1
ATOM 614 N N . ARG A 1 81 ? 28.328 -9.984 -10.539 1 74.38 81 ARG A N 1
ATOM 615 C CA . ARG A 1 81 ? 26.891 -9.781 -10.461 1 74.38 81 ARG A CA 1
ATOM 616 C C . ARG A 1 81 ? 26.531 -8.859 -9.297 1 74.38 81 ARG A C 1
ATOM 618 O O . ARG A 1 81 ? 25.656 -8 -9.43 1 74.38 81 ARG A O 1
ATOM 625 N N . ASN A 1 82 ? 27.234 -9.008 -8.312 1 82.38 82 ASN A N 1
ATOM 626 C CA . ASN A 1 82 ? 26.984 -8.172 -7.141 1 82.38 82 ASN A CA 1
ATOM 627 C C . ASN A 1 82 ? 27.391 -6.727 -7.379 1 82.38 82 ASN A C 1
ATOM 629 O O . ASN A 1 82 ? 26.719 -5.801 -6.914 1 82.38 82 ASN A O 1
ATOM 633 N N . ALA A 1 83 ? 28.453 -6.637 -8.148 1 85.81 83 ALA A N 1
ATOM 634 C CA . ALA A 1 83 ? 28.922 -5.285 -8.445 1 85.81 83 ALA A CA 1
ATOM 635 C C . ALA A 1 83 ? 27.938 -4.559 -9.367 1 85.81 83 ALA A C 1
ATOM 637 O O . ALA A 1 83 ? 27.672 -3.369 -9.188 1 85.81 83 ALA A O 1
ATOM 638 N N . TYR A 1 84 ? 27.469 -5.242 -10.305 1 88.25 84 TYR A N 1
ATOM 639 C CA . TYR A 1 84 ? 26.484 -4.652 -11.211 1 88.25 84 TYR A CA 1
ATOM 640 C C . TYR A 1 84 ? 25.203 -4.281 -10.477 1 88.25 84 TYR A C 1
ATOM 642 O O . TYR A 1 84 ? 24.641 -3.205 -10.688 1 88.25 84 TYR A O 1
ATOM 650 N N . THR A 1 85 ? 24.781 -5.219 -9.602 1 91.25 85 THR A N 1
ATOM 651 C CA . THR A 1 85 ? 23.594 -4.953 -8.812 1 91.25 85 THR A CA 1
ATOM 652 C C . THR A 1 85 ? 23.797 -3.734 -7.914 1 91.25 85 THR A C 1
ATOM 654 O O . THR A 1 85 ? 22.938 -2.865 -7.824 1 91.25 85 THR A O 1
ATOM 657 N N . ALA A 1 86 ? 24.922 -3.695 -7.367 1 94.81 86 ALA A N 1
ATOM 658 C CA . ALA A 1 86 ? 25.25 -2.547 -6.523 1 94.81 86 ALA A CA 1
ATOM 659 C C . ALA A 1 86 ? 25.266 -1.257 -7.34 1 94.81 86 ALA A C 1
ATOM 661 O O . ALA A 1 86 ? 24.703 -0.241 -6.914 1 94.81 86 ALA A O 1
ATOM 662 N N . GLY A 1 87 ? 25.938 -1.308 -8.492 1 96.25 87 GLY A N 1
ATOM 663 C CA . GLY A 1 87 ? 25.969 -0.143 -9.359 1 96.25 87 GLY A CA 1
ATOM 664 C C . GLY A 1 87 ? 24.594 0.314 -9.797 1 96.25 87 GLY A C 1
ATOM 665 O O . GLY A 1 87 ? 24.297 1.511 -9.789 1 96.25 87 GLY A O 1
ATOM 666 N N . ALA A 1 88 ? 23.797 -0.614 -10.156 1 96.19 88 ALA A N 1
ATOM 667 C CA . ALA A 1 88 ? 22.438 -0.303 -10.586 1 96.19 88 ALA A CA 1
ATOM 668 C C . ALA A 1 88 ? 21.625 0.306 -9.445 1 96.19 88 ALA A C 1
ATOM 670 O O . ALA A 1 88 ? 20.891 1.282 -9.641 1 96.19 88 ALA A O 1
ATOM 671 N N . ASN A 1 89 ? 21.75 -0.262 -8.242 1 98 89 ASN A N 1
ATOM 672 C CA . ASN A 1 89 ? 21.031 0.251 -7.078 1 98 89 ASN A CA 1
ATOM 673 C C . ASN A 1 89 ? 21.5 1.662 -6.719 1 98 89 ASN A C 1
ATOM 675 O O . ASN A 1 89 ? 20.672 2.521 -6.398 1 98 89 ASN A O 1
ATOM 679 N N . ILE A 1 90 ? 22.719 1.867 -6.781 1 98.56 90 ILE A N 1
ATOM 680 C CA . ILE A 1 90 ? 23.281 3.17 -6.441 1 98.56 90 ILE A CA 1
ATOM 681 C C . ILE A 1 90 ? 22.812 4.215 -7.453 1 98.56 90 ILE A C 1
ATOM 683 O O . ILE A 1 90 ? 22.375 5.301 -7.07 1 98.56 90 ILE A O 1
ATOM 687 N N . LEU A 1 91 ? 22.906 3.873 -8.734 1 98.56 91 LEU A N 1
ATOM 688 C CA . LEU A 1 91 ? 22.484 4.805 -9.773 1 98.56 91 LEU A CA 1
ATOM 689 C C . LEU A 1 91 ? 21 5.109 -9.664 1 98.56 91 LEU A C 1
ATOM 691 O O . LEU A 1 91 ? 20.594 6.266 -9.797 1 98.56 91 LEU A O 1
ATOM 695 N N . THR A 1 92 ? 20.266 4.098 -9.445 1 98.31 92 THR A N 1
ATOM 696 C CA . THR A 1 92 ? 18.828 4.285 -9.25 1 98.31 92 THR A CA 1
ATOM 697 C C . THR A 1 92 ? 18.562 5.195 -8.055 1 98.31 92 THR A C 1
ATOM 699 O O . THR A 1 92 ? 17.75 6.121 -8.148 1 98.31 92 THR A O 1
ATOM 702 N N . ALA A 1 93 ? 19.219 4.926 -6.973 1 98.88 93 ALA A N 1
ATOM 703 C CA . ALA A 1 93 ? 19.047 5.727 -5.762 1 98.88 93 ALA A CA 1
ATOM 704 C C . ALA A 1 93 ? 19.438 7.18 -6.008 1 98.88 93 ALA A C 1
ATOM 706 O O . ALA A 1 93 ? 18.75 8.102 -5.566 1 98.88 93 ALA A O 1
ATOM 707 N N . ILE A 1 94 ? 20.484 7.367 -6.676 1 98.81 94 ILE A N 1
ATOM 708 C CA . ILE A 1 94 ? 20.922 8.719 -7 1 98.81 94 ILE A CA 1
ATOM 709 C C . ILE A 1 94 ? 19.859 9.414 -7.848 1 98.81 94 ILE A C 1
ATOM 711 O O . ILE A 1 94 ? 19.516 10.578 -7.605 1 98.81 94 ILE A O 1
ATOM 715 N N . GLY A 1 95 ? 19.406 8.719 -8.867 1 98.75 95 GLY A N 1
ATOM 716 C CA . GLY A 1 95 ? 18.375 9.289 -9.703 1 98.75 95 GLY A CA 1
ATOM 717 C C . GLY A 1 95 ? 17.156 9.742 -8.922 1 98.75 95 GLY A C 1
ATOM 718 O O . GLY A 1 95 ? 16.688 10.875 -9.086 1 98.75 95 GLY A O 1
ATOM 719 N N . PHE A 1 96 ? 16.656 8.938 -8.039 1 98.75 96 PHE A N 1
ATOM 720 C CA . PHE A 1 96 ? 15.477 9.289 -7.258 1 9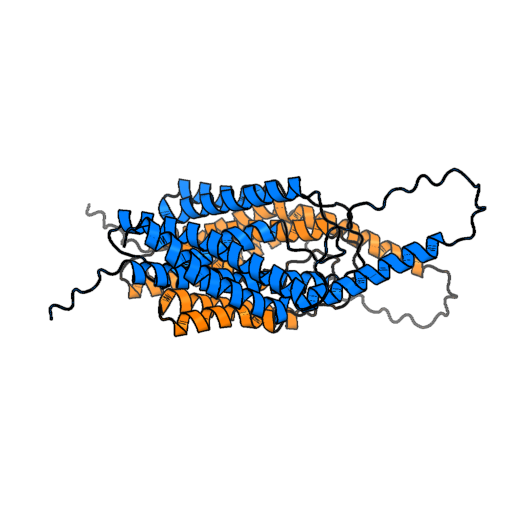8.75 96 PHE A CA 1
ATOM 721 C C . PHE A 1 96 ? 15.812 10.359 -6.23 1 98.75 96 PHE A C 1
ATOM 723 O O . PHE A 1 96 ? 14.977 11.211 -5.918 1 98.75 96 PHE A O 1
ATOM 730 N N . ALA A 1 97 ? 17 10.273 -5.707 1 98.88 97 ALA A N 1
ATOM 731 C CA . ALA A 1 97 ? 17.438 11.32 -4.785 1 98.88 97 ALA A CA 1
ATOM 732 C C . ALA A 1 97 ? 17.484 12.68 -5.48 1 98.88 97 ALA A C 1
ATOM 734 O O . ALA A 1 97 ? 17.141 13.703 -4.883 1 98.88 97 ALA A O 1
ATOM 735 N N . LEU A 1 98 ? 17.938 12.711 -6.734 1 98.69 98 LEU A N 1
ATOM 736 C CA . LEU A 1 98 ? 17.953 13.945 -7.508 1 98.69 98 LEU A CA 1
ATOM 737 C C . LEU A 1 98 ? 16.547 14.523 -7.648 1 98.69 98 LEU A C 1
ATOM 739 O O . LEU A 1 98 ? 16.344 15.719 -7.457 1 98.69 98 LEU A O 1
ATOM 743 N N . LEU A 1 99 ? 15.648 13.641 -7.941 1 98.12 99 LEU A N 1
ATOM 744 C CA . LEU A 1 99 ? 14.258 14.062 -8.055 1 98.12 99 LEU A CA 1
ATOM 745 C C . LEU A 1 99 ? 13.742 14.609 -6.73 1 98.12 99 LEU A C 1
ATOM 747 O O . LEU A 1 99 ? 13.117 15.672 -6.691 1 98.12 99 LEU A O 1
ATOM 751 N N . LEU A 1 100 ? 14.023 13.93 -5.715 1 98.06 100 LEU A N 1
ATOM 752 C CA . LEU A 1 100 ? 13.555 14.312 -4.387 1 98.06 100 LEU A CA 1
ATOM 753 C C . LEU A 1 100 ? 14.195 15.625 -3.945 1 98.06 100 LEU A C 1
ATOM 755 O O . LEU A 1 100 ? 13.508 16.516 -3.447 1 98.06 100 LEU A O 1
ATOM 759 N N . ALA A 1 101 ? 15.469 15.703 -4.129 1 97.56 101 ALA A N 1
ATOM 760 C CA . ALA A 1 101 ? 16.172 16.938 -3.752 1 97.56 101 ALA A CA 1
ATOM 761 C C . ALA A 1 101 ? 15.656 18.125 -4.555 1 97.56 101 ALA A C 1
ATOM 763 O O . ALA A 1 101 ? 15.547 19.234 -4.023 1 97.56 101 ALA A O 1
ATOM 764 N N . GLY A 1 102 ? 15.469 17.875 -5.867 1 96.69 102 GLY A N 1
ATOM 765 C CA . GLY A 1 102 ? 14.859 18.922 -6.668 1 96.69 102 GLY A CA 1
ATOM 766 C C . GLY A 1 102 ? 13.523 19.391 -6.129 1 96.69 102 GLY A C 1
ATOM 767 O O . GLY A 1 102 ? 13.266 20.594 -6.02 1 96.69 102 GLY A O 1
ATOM 768 N N . PHE A 1 103 ? 12.719 18.438 -5.754 1 94.81 103 PHE A N 1
ATOM 769 C CA . PHE A 1 103 ? 11.406 18.75 -5.199 1 94.81 103 PHE A CA 1
ATOM 770 C C . PHE A 1 103 ? 11.539 19.484 -3.871 1 94.81 103 PHE A C 1
ATOM 772 O O . PHE A 1 103 ? 10.812 20.453 -3.609 1 94.81 103 PHE A O 1
ATOM 779 N N . LEU A 1 104 ? 12.414 19.047 -3.049 1 94.12 104 LEU A N 1
ATOM 780 C CA . LEU A 1 104 ? 12.633 19.672 -1.747 1 94.12 104 LEU A CA 1
ATOM 781 C C . LEU A 1 104 ? 13.141 21.094 -1.904 1 94.12 104 LEU A C 1
ATOM 783 O O . LEU A 1 104 ? 12.797 21.969 -1.11 1 94.12 104 LEU A O 1
ATOM 787 N N . SER A 1 105 ? 13.953 21.25 -2.912 1 93.62 105 SER A N 1
ATOM 788 C CA . SER A 1 105 ? 14.445 22.594 -3.195 1 93.62 105 SER A CA 1
ATOM 789 C C . SER A 1 105 ? 13.305 23.531 -3.582 1 93.62 105 SER A C 1
ATOM 791 O O . SER A 1 105 ? 13.242 24.672 -3.113 1 93.62 105 SER A O 1
ATOM 793 N N . LEU A 1 106 ? 12.43 23.094 -4.441 1 92.19 106 LEU A N 1
ATOM 794 C CA . LEU A 1 106 ? 11.289 23.891 -4.859 1 92.19 106 LEU A CA 1
ATOM 795 C C . LEU A 1 106 ? 10.375 24.188 -3.676 1 92.19 106 LEU A C 1
ATOM 797 O O . LEU A 1 106 ? 9.898 25.312 -3.529 1 92.19 106 LEU A O 1
ATOM 801 N N . ARG A 1 107 ? 10.164 23.219 -2.893 1 89.81 107 ARG A N 1
ATOM 802 C CA . ARG A 1 107 ? 9.344 23.391 -1.697 1 89.81 107 ARG A CA 1
ATOM 803 C C . ARG A 1 107 ? 9.969 24.406 -0.743 1 89.81 107 ARG A C 1
ATOM 805 O O . ARG A 1 107 ? 9.266 25.25 -0.182 1 89.81 107 ARG A O 1
ATOM 812 N N . GLY A 1 108 ? 11.242 24.297 -0.528 1 89.12 108 GLY A N 1
ATOM 813 C CA . GLY A 1 108 ? 11.945 25.25 0.318 1 89.12 108 GLY A CA 1
ATOM 814 C C . GLY A 1 108 ? 11.875 26.672 -0.193 1 89.12 108 GLY A C 1
ATOM 815 O O . GLY A 1 108 ? 11.727 27.609 0.59 1 89.12 108 GLY A O 1
ATOM 816 N N . GLY A 1 109 ? 12.008 26.812 -1.477 1 86.19 109 GLY A N 1
ATOM 817 C CA . GLY A 1 109 ? 11.867 28.141 -2.074 1 86.19 109 GLY A CA 1
ATOM 818 C C . GLY A 1 109 ? 10.484 28.734 -1.879 1 86.19 109 GLY A C 1
ATOM 819 O O . GLY A 1 109 ? 10.344 29.938 -1.675 1 86.19 109 GLY A O 1
ATOM 820 N N . ALA A 1 110 ? 9.57 27.891 -1.833 1 85.69 110 ALA A N 1
ATOM 821 C CA . ALA A 1 110 ? 8.188 28.344 -1.695 1 85.69 110 ALA A CA 1
ATOM 822 C C . ALA A 1 110 ? 7.848 28.641 -0.236 1 85.69 110 ALA A C 1
ATOM 824 O O . ALA A 1 110 ? 7.121 29.594 0.062 1 85.69 110 ALA A O 1
ATOM 825 N N . THR A 1 111 ? 8.43 27.875 0.679 1 86.56 111 THR A N 1
ATOM 826 C CA . THR A 1 111 ? 8.07 27.984 2.09 1 86.56 111 THR A CA 1
ATOM 827 C C . THR A 1 111 ? 9.102 28.812 2.848 1 86.56 111 THR A C 1
ATOM 829 O O . THR A 1 111 ? 8.836 29.281 3.953 1 86.56 111 THR A O 1
ATOM 832 N N . GLY A 1 112 ? 10.297 28.891 2.348 1 86.5 112 GLY A N 1
ATOM 833 C CA . GLY A 1 112 ? 11.367 29.625 2.998 1 86.5 112 GLY A CA 1
ATOM 834 C C . GLY A 1 112 ? 12.117 28.797 4.031 1 86.5 112 GLY A C 1
ATOM 835 O O . GLY A 1 112 ? 13.008 29.312 4.715 1 86.5 112 GLY A O 1
ATOM 836 N N . GLU A 1 113 ? 11.695 27.578 4.172 1 87.12 113 GLU A N 1
ATOM 837 C CA . GLU A 1 113 ? 12.32 26.703 5.164 1 87.12 113 GLU A CA 1
ATOM 838 C C . GLU A 1 113 ? 12.727 25.375 4.551 1 87.12 113 GLU A C 1
ATOM 840 O O . GLU A 1 113 ? 11.984 24.797 3.75 1 87.12 113 GLU A O 1
ATOM 845 N N . PRO A 1 114 ? 13.914 24.984 4.965 1 87.69 114 PRO A N 1
ATOM 846 C CA . PRO A 1 114 ? 14.312 23.656 4.484 1 87.69 114 PRO A CA 1
ATOM 847 C C . PRO A 1 114 ? 13.477 22.531 5.094 1 87.69 114 PRO A C 1
ATOM 849 O O . PRO A 1 114 ? 12.977 22.672 6.215 1 87.69 114 PRO A O 1
ATOM 852 N N . ALA A 1 115 ? 13.375 21.484 4.344 1 91.62 115 ALA A N 1
ATOM 853 C CA . ALA A 1 115 ? 12.625 20.328 4.828 1 91.62 115 ALA A CA 1
ATOM 854 C C . ALA A 1 115 ? 13.43 19.562 5.867 1 91.62 115 ALA A C 1
ATOM 856 O O . ALA A 1 115 ? 14.641 19.391 5.727 1 91.62 115 ALA A O 1
ATOM 857 N N . SER A 1 116 ? 12.828 19.203 6.891 1 94.88 116 SER A N 1
ATOM 858 C CA . SER A 1 116 ? 13.453 18.359 7.902 1 94.88 116 SER A CA 1
ATOM 859 C C . SER A 1 116 ? 13.609 16.922 7.41 1 94.88 116 SER A C 1
ATOM 861 O O . SER A 1 116 ? 13.023 16.547 6.398 1 94.88 116 SER A O 1
ATOM 863 N N . TRP A 1 117 ? 14.422 16.141 8.109 1 96.12 117 TRP A N 1
ATOM 864 C CA . TRP A 1 117 ? 14.578 14.734 7.781 1 96.12 117 TRP A CA 1
ATOM 865 C C . TRP A 1 117 ? 13.242 14 7.859 1 96.12 117 TRP A C 1
ATOM 867 O O . TRP A 1 117 ? 12.992 13.07 7.09 1 96.12 117 TRP A O 1
ATOM 877 N N . HIS A 1 118 ? 12.445 14.391 8.773 1 96.94 118 HIS A N 1
ATOM 878 C CA . HIS A 1 118 ? 11.141 13.766 8.953 1 96.94 118 HIS A CA 1
ATOM 879 C C . HIS A 1 118 ? 10.227 14.031 7.762 1 96.94 118 HIS A C 1
ATOM 881 O O . HIS A 1 118 ? 9.531 13.133 7.289 1 96.94 118 HIS A O 1
ATOM 887 N N . GLU A 1 119 ? 10.258 15.273 7.316 1 96 119 GLU A N 1
ATOM 888 C CA . GLU A 1 119 ? 9.516 15.586 6.102 1 96 119 GLU A CA 1
ATOM 889 C C . GLU A 1 119 ? 10.023 14.773 4.918 1 96 119 GLU A C 1
ATOM 891 O O . GLU A 1 119 ? 9.227 14.281 4.109 1 96 119 GLU A O 1
ATOM 896 N N . GLY A 1 120 ? 11.344 14.656 4.84 1 97.56 120 GLY A N 1
ATOM 897 C CA . GLY A 1 120 ? 11.93 13.805 3.812 1 97.56 120 GLY A CA 1
ATOM 898 C C . GLY A 1 120 ? 11.453 12.367 3.893 1 97.56 120 GLY A C 1
ATOM 899 O O . GLY A 1 120 ? 11.164 11.75 2.867 1 97.56 120 GLY A O 1
ATOM 900 N N . LEU A 1 121 ? 11.391 11.844 5.094 1 98.25 121 LEU A N 1
ATOM 901 C CA . LEU A 1 121 ? 10.906 10.484 5.312 1 98.25 121 LEU A CA 1
ATOM 902 C C . LEU A 1 121 ? 9.477 10.328 4.801 1 98.25 121 LEU A C 1
ATOM 904 O O . LEU A 1 121 ? 9.148 9.336 4.152 1 98.25 121 LEU A O 1
ATOM 908 N N . MET A 1 122 ? 8.617 11.328 5.039 1 97.44 122 MET A N 1
ATOM 909 C CA . MET A 1 122 ? 7.234 11.273 4.57 1 97.44 122 MET A CA 1
ATOM 910 C C . MET A 1 122 ? 7.18 11.273 3.045 1 97.44 122 MET A C 1
ATOM 912 O O . MET A 1 122 ? 6.387 10.539 2.447 1 97.44 122 MET A O 1
ATOM 916 N N . TRP A 1 123 ? 8.047 12.078 2.432 1 97.62 123 TRP A N 1
ATOM 917 C CA . TRP A 1 123 ? 8.117 12.094 0.974 1 97.62 123 TRP A CA 1
ATOM 918 C C . TRP A 1 123 ? 8.633 10.766 0.442 1 97.62 123 TRP A C 1
ATOM 920 O O . TRP A 1 123 ? 8.203 10.297 -0.616 1 97.62 123 TRP A O 1
ATOM 930 N N . GLY A 1 124 ? 9.602 10.203 1.144 1 98.44 124 GLY A N 1
ATOM 931 C CA . GLY A 1 124 ? 10.055 8.867 0.799 1 98.44 124 GLY A CA 1
ATOM 932 C C . GLY A 1 124 ? 8.945 7.832 0.836 1 98.44 124 GLY A C 1
ATOM 933 O O . GLY A 1 124 ? 8.828 7.008 -0.074 1 98.44 124 GLY A O 1
ATOM 934 N N . LEU A 1 125 ? 8.117 7.879 1.872 1 98.5 125 LEU A N 1
ATOM 935 C CA . LEU A 1 125 ? 7.012 6.938 1.998 1 98.5 125 LEU A CA 1
ATOM 936 C C . LEU A 1 125 ? 5.984 7.156 0.891 1 98.5 125 LEU A C 1
ATOM 938 O O . LEU A 1 125 ? 5.363 6.203 0.416 1 98.5 125 LEU A O 1
ATOM 942 N N . ALA A 1 126 ? 5.797 8.406 0.487 1 98.31 126 ALA A N 1
ATOM 943 C CA . ALA A 1 126 ? 4.953 8.68 -0.675 1 98.31 126 ALA A CA 1
ATOM 944 C C . ALA A 1 126 ? 5.547 8.07 -1.94 1 98.31 126 ALA A C 1
ATOM 946 O O . ALA A 1 126 ? 4.824 7.516 -2.771 1 98.31 126 ALA A O 1
ATOM 947 N N . GLY A 1 127 ? 6.871 8.219 -2.09 1 98.5 127 GLY A N 1
ATOM 948 C CA . GLY A 1 127 ? 7.547 7.555 -3.195 1 98.5 127 GLY A CA 1
ATOM 949 C C . GLY A 1 127 ? 7.367 6.051 -3.189 1 98.5 127 GLY A C 1
ATOM 950 O O . GLY A 1 127 ? 7.168 5.438 -4.242 1 98.5 127 GLY A O 1
ATOM 951 N N . PHE A 1 128 ? 7.422 5.48 -1.966 1 98.88 128 PHE A N 1
ATOM 952 C CA . PHE A 1 128 ? 7.172 4.055 -1.805 1 98.88 128 PHE A CA 1
ATOM 953 C C . PHE A 1 128 ? 5.785 3.688 -2.324 1 98.88 128 PHE A C 1
ATOM 955 O O . PHE A 1 128 ? 5.633 2.705 -3.055 1 98.88 128 PHE A O 1
ATOM 962 N N . ALA A 1 129 ? 4.793 4.449 -1.979 1 98.81 129 ALA A N 1
ATOM 963 C CA . ALA A 1 129 ? 3.434 4.199 -2.449 1 98.81 129 ALA A CA 1
ATOM 964 C C . ALA A 1 129 ? 3.344 4.336 -3.967 1 98.81 129 ALA A C 1
ATOM 966 O O . ALA A 1 129 ? 2.752 3.486 -4.637 1 98.81 129 ALA A O 1
ATOM 967 N N . VAL A 1 130 ? 4.004 5.281 -4.523 1 98.81 130 VAL A N 1
ATOM 968 C CA . VAL A 1 130 ? 3.873 5.664 -5.926 1 98.81 130 VAL A CA 1
ATOM 969 C C . VAL A 1 130 ? 4.641 4.68 -6.805 1 98.81 130 VAL A C 1
ATOM 971 O O . VAL A 1 130 ? 4.145 4.254 -7.848 1 98.81 130 VAL A O 1
ATOM 974 N N . PHE A 1 131 ? 5.809 4.27 -6.355 1 98.69 131 PHE A N 1
ATOM 975 C CA . PHE A 1 131 ? 6.703 3.557 -7.258 1 98.69 131 PHE A CA 1
ATOM 976 C C . PHE A 1 131 ? 6.699 2.062 -6.953 1 98.69 131 PHE A C 1
ATOM 978 O O . PHE A 1 131 ? 7.168 1.258 -7.758 1 98.69 131 PHE A O 1
ATOM 985 N N . THR A 1 132 ? 6.195 1.731 -5.742 1 98.75 132 THR A N 1
ATOM 986 C CA . THR A 1 132 ? 6.262 0.322 -5.375 1 98.75 132 THR A CA 1
ATOM 987 C C . THR A 1 132 ? 4.863 -0.249 -5.156 1 98.75 132 THR A C 1
ATOM 989 O O . THR A 1 132 ? 4.461 -1.189 -5.84 1 98.75 132 THR A O 1
ATOM 992 N N . ILE A 1 133 ? 4.055 0.347 -4.305 1 98.81 133 ILE A N 1
ATOM 993 C CA . ILE A 1 133 ? 2.773 -0.233 -3.924 1 98.81 133 ILE A CA 1
ATOM 994 C C . ILE A 1 133 ? 1.814 -0.186 -5.113 1 98.81 133 ILE A C 1
ATOM 996 O O . ILE A 1 133 ? 1.249 -1.21 -5.504 1 98.81 133 ILE A O 1
ATOM 1000 N N . ALA A 1 134 ? 1.662 0.981 -5.703 1 98.81 134 ALA A N 1
ATOM 1001 C CA . ALA A 1 134 ? 0.663 1.165 -6.75 1 98.81 134 ALA A CA 1
ATOM 1002 C C . ALA A 1 134 ? 0.987 0.311 -7.973 1 98.81 134 ALA A C 1
ATOM 1004 O O . ALA A 1 134 ? 0.18 -0.527 -8.383 1 98.81 134 ALA A O 1
ATOM 1005 N N . PRO A 1 135 ? 2.148 0.465 -8.547 1 98.69 135 PRO A N 1
ATOM 1006 C CA . PRO A 1 135 ? 2.393 -0.39 -9.711 1 98.69 135 PRO A CA 1
ATOM 1007 C C . PRO A 1 135 ? 2.545 -1.863 -9.344 1 98.69 135 PRO A C 1
ATOM 1009 O O . PRO A 1 135 ? 2.223 -2.742 -10.141 1 98.69 135 PRO A O 1
ATOM 1012 N N . GLY A 1 136 ? 3.014 -2.146 -8.141 1 98.56 136 GLY A N 1
ATOM 1013 C CA . GLY A 1 136 ? 3.18 -3.521 -7.703 1 98.56 136 GLY A CA 1
ATOM 1014 C C . GLY A 1 136 ? 1.865 -4.27 -7.574 1 98.56 136 GLY A C 1
ATOM 1015 O O . GLY A 1 136 ? 1.83 -5.496 -7.695 1 98.56 136 GLY A O 1
ATOM 1016 N N . LEU A 1 137 ? 0.808 -3.529 -7.309 1 98.38 137 LEU A N 1
ATOM 1017 C CA . LEU A 1 137 ? -0.516 -4.137 -7.223 1 98.38 137 LEU A CA 1
ATOM 1018 C C . LEU A 1 137 ? -0.933 -4.719 -8.57 1 98.38 137 LEU A C 1
ATOM 1020 O O . LEU A 1 137 ? -1.539 -5.789 -8.633 1 98.38 137 LEU A O 1
ATOM 1024 N N . GLY A 1 138 ? -0.588 -4.02 -9.641 1 98.06 138 GLY A N 1
ATOM 1025 C CA . GLY A 1 138 ? -0.923 -4.496 -10.969 1 98.06 138 GLY A CA 1
ATOM 1026 C C . GLY A 1 138 ? 0.152 -5.379 -11.578 1 98.06 138 GLY A C 1
ATOM 1027 O O . GLY A 1 138 ? -0.154 -6.348 -12.273 1 98.06 138 GLY A O 1
ATOM 1028 N N . LEU A 1 139 ? 1.368 -5.027 -11.312 1 97.88 139 LEU A N 1
ATOM 1029 C CA . LEU A 1 139 ? 2.521 -5.734 -11.859 1 97.88 139 LEU A CA 1
ATOM 1030 C C . LEU A 1 139 ? 3.463 -6.18 -10.742 1 97.88 139 LEU A C 1
ATOM 1032 O O . LEU A 1 139 ? 4.551 -5.617 -10.586 1 97.88 139 LEU A O 1
ATOM 1036 N N . PRO A 1 140 ? 3.012 -7.195 -10.039 1 97.38 140 PRO A N 1
ATOM 1037 C CA . PRO A 1 140 ? 3.941 -7.676 -9.008 1 97.38 140 PRO A CA 1
ATOM 1038 C C . PRO A 1 140 ? 5.262 -8.18 -9.594 1 97.38 140 PRO A C 1
ATOM 1040 O O . PRO A 1 140 ? 5.297 -8.633 -10.742 1 97.38 140 PRO A O 1
ATOM 1043 N N . PRO A 1 141 ? 6.355 -8.023 -8.82 1 96.94 141 PRO A N 1
ATOM 1044 C CA . PRO A 1 141 ? 7.629 -8.578 -9.281 1 96.94 141 PRO A CA 1
ATOM 1045 C C . PRO A 1 141 ? 7.559 -10.086 -9.531 1 96.94 141 PRO A C 1
ATOM 1047 O O . PRO A 1 141 ? 6.852 -10.805 -8.82 1 96.94 141 PRO A O 1
ATOM 1050 N N . LYS A 1 142 ? 8.32 -10.508 -10.547 1 96.25 142 LYS A N 1
ATOM 1051 C CA . LYS A 1 142 ? 8.289 -11.914 -10.938 1 96.25 142 LYS A CA 1
ATOM 1052 C C . LYS A 1 142 ? 9.688 -12.531 -10.875 1 96.25 142 LYS A C 1
ATOM 1054 O O . LYS A 1 142 ? 10.688 -11.852 -11.133 1 96.25 142 LYS A O 1
ATOM 1059 N N . LEU A 1 143 ? 9.664 -13.773 -10.523 1 96.19 143 LEU A N 1
ATOM 1060 C CA . LEU A 1 143 ? 10.898 -14.547 -10.469 1 96.19 143 LEU A CA 1
ATOM 1061 C C . LEU A 1 143 ? 11.289 -15.031 -11.859 1 96.19 143 LEU A C 1
ATOM 1063 O O . LEU A 1 143 ? 10.445 -15.141 -12.75 1 96.19 143 LEU A O 1
ATOM 1067 N N . PRO A 1 144 ? 12.633 -15.281 -11.977 1 91.69 144 PRO A N 1
ATOM 1068 C CA . PRO A 1 144 ? 13.039 -15.938 -13.219 1 91.69 144 PRO A CA 1
ATOM 1069 C C . PRO A 1 144 ? 12.281 -17.234 -13.469 1 91.69 144 PRO A C 1
ATOM 1071 O O . PRO A 1 144 ? 12.016 -18 -12.531 1 91.69 144 PRO A O 1
ATOM 1074 N N . GLY A 1 145 ? 11.938 -17.438 -14.742 1 89.94 145 GLY A N 1
ATOM 1075 C CA . GLY A 1 145 ? 11.219 -18.656 -15.094 1 89.94 145 GLY A CA 1
ATOM 1076 C C . GLY A 1 145 ? 9.719 -18.484 -15.117 1 89.94 145 GLY A C 1
ATOM 1077 O O . GLY A 1 145 ? 8.992 -19.375 -15.562 1 89.94 145 GLY A O 1
ATOM 1078 N N . VAL A 1 146 ? 9.242 -17.375 -14.539 1 91.44 146 VAL A N 1
ATOM 1079 C CA . VAL A 1 146 ? 7.812 -17.078 -14.609 1 91.44 146 VAL A CA 1
ATOM 1080 C C . VAL A 1 146 ? 7.52 -16.234 -15.844 1 91.44 146 VAL A C 1
ATOM 1082 O O . VAL A 1 146 ? 8.023 -15.109 -15.961 1 91.44 146 VAL A O 1
ATOM 1085 N N . PRO A 1 147 ? 6.727 -16.703 -16.766 1 91.25 147 PRO A N 1
ATOM 1086 C CA . PRO A 1 147 ? 6.422 -15.945 -17.969 1 91.25 147 PRO A CA 1
ATOM 1087 C C . PRO A 1 147 ? 5.734 -14.609 -17.688 1 91.25 147 PRO A C 1
ATOM 1089 O O . PRO A 1 147 ? 4.953 -14.516 -16.734 1 91.25 147 PRO A O 1
ATOM 1092 N N . THR A 1 148 ? 6.066 -13.641 -18.531 1 92.25 148 THR A N 1
ATOM 1093 C CA . THR A 1 148 ? 5.5 -12.305 -18.359 1 92.25 148 THR A CA 1
ATOM 1094 C C . THR A 1 148 ? 5.039 -11.742 -19.703 1 92.25 148 THR A C 1
ATOM 1096 O O . THR A 1 148 ? 5.457 -12.227 -20.766 1 92.25 148 THR A O 1
ATOM 1099 N N . ALA A 1 149 ? 4.148 -10.734 -19.625 1 93.94 149 ALA A N 1
ATOM 1100 C CA . ALA A 1 149 ? 3.729 -9.984 -20.812 1 93.94 149 ALA A CA 1
ATOM 1101 C C . ALA A 1 149 ? 4.898 -9.219 -21.406 1 93.94 149 ALA A C 1
ATOM 1103 O O . ALA A 1 149 ? 5.934 -9.039 -20.766 1 93.94 149 ALA A O 1
ATOM 1104 N N . PRO A 1 150 ? 4.68 -8.758 -22.688 1 94.62 150 PRO A N 1
ATOM 1105 C CA . PRO A 1 150 ? 5.758 -8.008 -23.328 1 94.62 150 PRO A CA 1
ATOM 1106 C C . PRO A 1 150 ? 6.188 -6.781 -22.531 1 94.62 150 PRO A C 1
ATOM 1108 O O . PRO A 1 150 ? 5.348 -6.098 -21.953 1 94.62 150 PRO A O 1
ATOM 1111 N N . LEU A 1 151 ? 7.457 -6.512 -22.578 1 95.38 151 LEU A N 1
ATOM 1112 C CA . LEU A 1 151 ? 8.094 -5.496 -21.734 1 95.38 151 LEU A CA 1
ATOM 1113 C C . LEU A 1 151 ? 7.492 -4.121 -22 1 95.38 151 LEU A C 1
ATOM 1115 O O . LEU A 1 151 ? 7.191 -3.381 -21.062 1 95.38 151 LEU A O 1
ATOM 1119 N N . LEU A 1 152 ? 7.289 -3.773 -23.234 1 96.81 152 LEU A N 1
ATOM 1120 C CA . LEU A 1 152 ? 6.84 -2.43 -23.578 1 96.81 152 LEU A CA 1
ATOM 1121 C C . LEU A 1 152 ? 5.469 -2.143 -22.969 1 96.81 152 LEU A C 1
ATOM 1123 O O . LEU A 1 152 ? 5.25 -1.071 -22.391 1 96.81 152 LEU A O 1
ATOM 1127 N N . SER A 1 153 ? 4.562 -3.059 -23.094 1 97.56 153 SER A N 1
ATOM 1128 C CA . SER A 1 153 ? 3.225 -2.859 -22.547 1 97.56 153 SER A CA 1
ATOM 1129 C C . SER A 1 153 ? 3.266 -2.74 -21.031 1 97.56 153 SER A C 1
ATOM 1131 O O . SER A 1 153 ? 2.555 -1.918 -20.453 1 97.56 153 SER A O 1
ATOM 1133 N N . ARG A 1 154 ? 4.102 -3.523 -20.438 1 97.94 154 ARG A N 1
ATOM 1134 C CA . ARG A 1 154 ? 4.242 -3.463 -18.984 1 97.94 154 ARG A CA 1
ATOM 1135 C C . ARG A 1 154 ? 4.836 -2.127 -18.547 1 97.94 154 ARG A C 1
ATOM 1137 O O . ARG A 1 154 ? 4.406 -1.551 -17.547 1 97.94 154 ARG A O 1
ATOM 1144 N N . GLN A 1 155 ? 5.777 -1.673 -19.281 1 97.94 155 GLN A N 1
ATOM 1145 C CA . GLN A 1 155 ? 6.445 -0.418 -18.953 1 97.94 155 GLN A CA 1
ATOM 1146 C C . GLN A 1 155 ? 5.492 0.766 -19.094 1 97.94 155 GLN A C 1
ATOM 1148 O O . GLN A 1 155 ? 5.496 1.678 -18.266 1 97.94 155 GLN A O 1
ATOM 1153 N N . ILE A 1 156 ? 4.707 0.763 -20.109 1 98.38 156 ILE A N 1
ATOM 1154 C CA . ILE A 1 156 ? 3.738 1.831 -20.328 1 98.38 156 ILE A CA 1
ATOM 1155 C C . ILE A 1 156 ? 2.719 1.84 -19.188 1 98.38 156 ILE A C 1
ATOM 1157 O O . ILE A 1 156 ? 2.404 2.896 -18.641 1 98.38 156 ILE A O 1
ATOM 1161 N N . TRP A 1 157 ? 2.258 0.677 -18.875 1 98.69 157 TRP A N 1
ATOM 1162 C CA . TRP A 1 157 ? 1.279 0.607 -17.797 1 98.69 157 TRP A CA 1
ATOM 1163 C C . TRP A 1 157 ? 1.896 1.051 -16.469 1 98.69 157 TRP A C 1
ATOM 1165 O O . TRP A 1 157 ? 1.261 1.766 -15.695 1 98.69 157 TRP A O 1
ATOM 1175 N N . TRP A 1 158 ? 3.107 0.556 -16.266 1 98.56 158 TRP A N 1
ATOM 1176 C CA . TRP A 1 158 ? 3.812 0.938 -15.039 1 98.56 158 TRP A CA 1
ATOM 1177 C C . TRP A 1 158 ? 3.92 2.455 -14.93 1 98.56 158 TRP A C 1
ATOM 1179 O O . TRP A 1 158 ? 3.625 3.027 -13.875 1 98.56 158 TRP A O 1
ATOM 1189 N N . LEU A 1 159 ? 4.312 3.096 -15.945 1 98.69 159 LEU A N 1
ATOM 1190 C CA . LEU A 1 159 ? 4.457 4.547 -15.953 1 98.69 159 LEU A CA 1
ATOM 1191 C C . LEU A 1 159 ? 3.111 5.23 -15.734 1 98.69 159 LEU A C 1
ATOM 1193 O O . LEU A 1 159 ? 3.029 6.23 -15.016 1 98.69 159 LEU A O 1
ATOM 1197 N N . THR A 1 160 ? 2.117 4.699 -16.328 1 98.75 160 THR A N 1
ATOM 1198 C CA . THR A 1 160 ? 0.777 5.25 -16.172 1 98.75 160 THR A CA 1
ATOM 1199 C C . THR A 1 160 ? 0.335 5.156 -14.711 1 98.75 160 THR A C 1
ATOM 1201 O O . THR A 1 160 ? -0.207 6.113 -14.156 1 98.75 160 THR A O 1
ATOM 1204 N N . ALA A 1 161 ? 0.596 3.979 -14.086 1 98.81 161 ALA A N 1
ATOM 1205 C CA . ALA A 1 161 ? 0.23 3.785 -12.688 1 98.81 161 ALA A CA 1
ATOM 1206 C C . ALA A 1 161 ? 0.988 4.754 -11.781 1 98.81 161 ALA A C 1
ATOM 1208 O O . ALA A 1 161 ? 0.406 5.348 -10.875 1 98.81 161 ALA A O 1
ATOM 1209 N N . VAL A 1 162 ? 2.24 4.957 -12.078 1 98.81 162 VAL A N 1
ATOM 1210 C CA . VAL A 1 162 ? 3.1 5.828 -11.281 1 98.81 162 VAL A CA 1
ATOM 1211 C C . VAL A 1 162 ? 2.631 7.277 -11.414 1 98.81 162 VAL A C 1
ATOM 1213 O O . VAL A 1 162 ? 2.43 7.965 -10.406 1 98.81 162 VAL A O 1
ATOM 1216 N N . LEU A 1 163 ? 2.389 7.711 -12.602 1 98.81 163 LEU A N 1
ATOM 1217 C CA . LEU A 1 163 ? 2.008 9.094 -12.844 1 98.81 163 LEU A CA 1
ATOM 1218 C C . LEU A 1 163 ? 0.613 9.383 -12.297 1 98.81 163 LEU A C 1
ATOM 1220 O O . LEU A 1 163 ? 0.382 10.43 -11.695 1 98.81 163 LEU A O 1
ATOM 1224 N N . ALA A 1 164 ? -0.249 8.461 -12.5 1 98.88 164 ALA A N 1
ATOM 1225 C CA . ALA A 1 164 ? -1.609 8.625 -12 1 98.88 164 ALA A CA 1
ATOM 1226 C C . ALA A 1 164 ? -1.627 8.68 -10.469 1 98.88 164 ALA A C 1
ATOM 1228 O O . ALA A 1 164 ? -2.33 9.5 -9.883 1 98.88 164 ALA A O 1
ATOM 1229 N N . THR A 1 165 ? -0.867 7.805 -9.891 1 98.88 165 THR A N 1
ATOM 1230 C CA . THR A 1 165 ? -0.823 7.77 -8.43 1 98.88 165 THR A CA 1
ATOM 1231 C C . THR A 1 165 ? -0.161 9.031 -7.883 1 98.88 165 THR A C 1
ATOM 1233 O O . THR A 1 165 ? -0.64 9.617 -6.91 1 98.88 165 THR A O 1
ATOM 1236 N N . ALA A 1 166 ? 0.926 9.438 -8.477 1 98.62 166 ALA A N 1
ATOM 1237 C CA . ALA A 1 166 ? 1.6 10.664 -8.055 1 98.62 166 ALA A CA 1
ATOM 1238 C C . ALA A 1 166 ? 0.672 11.867 -8.172 1 98.62 166 ALA A C 1
ATOM 1240 O O . ALA A 1 166 ? 0.546 12.656 -7.227 1 98.62 166 ALA A O 1
ATOM 1241 N N . ALA A 1 167 ? 0.024 11.984 -9.305 1 98.62 167 ALA A N 1
ATOM 1242 C CA . ALA A 1 167 ? -0.904 13.094 -9.523 1 98.62 167 ALA A CA 1
ATOM 1243 C C . ALA A 1 167 ? -2.082 13.023 -8.562 1 98.62 167 ALA A C 1
ATOM 1245 O O . ALA A 1 167 ? -2.504 14.039 -8.008 1 98.62 167 ALA A O 1
ATOM 1246 N N . GLY A 1 168 ? -2.566 11.836 -8.406 1 98.75 168 GLY A N 1
ATOM 1247 C CA . GLY A 1 168 ? -3.686 11.664 -7.496 1 98.75 168 GLY A CA 1
ATOM 1248 C C . GLY A 1 168 ? -3.354 12.039 -6.066 1 98.75 168 GLY A C 1
ATOM 1249 O O . GLY A 1 168 ? -4.113 12.766 -5.418 1 98.75 168 GLY A O 1
ATOM 1250 N N . LEU A 1 169 ? -2.248 11.555 -5.57 1 98.31 169 LEU A N 1
ATOM 1251 C CA . LEU A 1 169 ? -1.809 11.914 -4.227 1 98.31 169 LEU A CA 1
ATOM 1252 C C . LEU A 1 169 ? -1.568 13.414 -4.113 1 98.31 169 LEU A C 1
ATOM 1254 O O . LEU A 1 169 ? -1.89 14.023 -3.09 1 98.31 169 LEU A O 1
ATOM 1258 N N . GLY A 1 170 ? -0.998 13.969 -5.176 1 97.5 170 GLY A N 1
ATOM 1259 C CA . GLY A 1 170 ? -0.802 15.414 -5.188 1 97.5 170 GLY A CA 1
ATOM 1260 C C . GLY A 1 170 ? -2.096 16.188 -5.039 1 97.5 170 GLY A C 1
ATOM 1261 O O . GLY A 1 170 ? -2.164 17.156 -4.266 1 97.5 170 GLY A O 1
ATOM 1262 N N . LEU A 1 171 ? -3.111 15.766 -5.73 1 98.38 171 LEU A N 1
ATOM 1263 C CA . LEU A 1 171 ? -4.414 16.422 -5.641 1 98.38 171 LEU A CA 1
ATOM 1264 C C . LEU A 1 171 ? -4.984 16.297 -4.234 1 98.38 171 LEU A C 1
ATOM 1266 O O . LEU A 1 171 ? -5.516 17.266 -3.688 1 98.38 171 LEU A O 1
ATOM 1270 N N . ILE A 1 172 ? -4.828 15.141 -3.668 1 98 172 ILE A N 1
ATOM 1271 C CA . ILE A 1 172 ? -5.406 14.867 -2.359 1 98 172 ILE A CA 1
ATOM 1272 C C . ILE A 1 172 ? -4.676 15.672 -1.289 1 98 172 ILE A C 1
ATOM 1274 O O . ILE A 1 172 ? -5.305 16.297 -0.43 1 98 172 ILE A O 1
ATOM 1278 N N . VAL A 1 173 ? -3.373 15.719 -1.382 1 95.38 173 VAL A N 1
ATOM 1279 C CA . VAL A 1 173 ? -2.557 16.25 -0.292 1 95.38 173 VAL A CA 1
ATOM 1280 C C . VAL A 1 173 ? -2.467 17.766 -0.404 1 95.38 173 VAL A C 1
ATOM 1282 O O . VAL A 1 173 ? -2.527 18.469 0.605 1 95.38 173 VAL A O 1
ATOM 1285 N N . PHE A 1 174 ? -2.463 18.375 -1.62 1 93.81 174 PHE A N 1
ATOM 1286 C CA . PHE A 1 174 ? -2.096 19.781 -1.744 1 93.81 174 PHE A CA 1
ATOM 1287 C C . PHE A 1 174 ? -3.32 20.625 -2.045 1 93.81 174 PHE A C 1
ATOM 1289 O O . PHE A 1 174 ? -3.355 21.812 -1.707 1 93.81 174 PHE A O 1
ATOM 1296 N N . ARG A 1 175 ? -4.336 20.188 -2.775 1 92.69 175 ARG A N 1
ATOM 1297 C CA . ARG A 1 175 ? -5.473 21.031 -3.135 1 92.69 175 ARG A CA 1
ATOM 1298 C C . ARG A 1 175 ? -6.504 21.062 -2.012 1 92.69 175 ARG A C 1
ATOM 1300 O O . ARG A 1 175 ? -7.188 22.078 -1.82 1 92.69 175 ARG A O 1
ATOM 1307 N N . ARG A 1 176 ? -6.688 20.109 -1.248 1 92.38 176 ARG A N 1
ATOM 1308 C CA . ARG A 1 176 ? -7.523 20 -0.059 1 92.38 176 ARG A CA 1
ATOM 1309 C C . ARG A 1 176 ? -8.961 20.406 -0.361 1 92.38 176 ARG A C 1
ATOM 1311 O O . ARG A 1 176 ? -9.602 21.078 0.451 1 92.38 176 ARG A O 1
ATOM 1318 N N . SER A 1 177 ? -9.484 20.281 -1.529 1 96.94 177 SER A N 1
ATOM 1319 C CA . SER A 1 177 ? -10.883 20.422 -1.91 1 96.94 177 SER A CA 1
ATOM 1320 C C . SER A 1 177 ? -11.523 19.078 -2.217 1 96.94 177 SER A C 1
ATOM 1322 O O . SER A 1 177 ? -10.836 18.141 -2.643 1 96.94 177 SER A O 1
ATOM 1324 N N . MET A 1 178 ? -12.773 19.047 -1.974 1 96.06 178 MET A N 1
ATOM 1325 C CA . MET A 1 178 ? -13.484 17.766 -2.119 1 96.06 178 MET A CA 1
ATOM 1326 C C . MET A 1 178 ? -13.438 17.281 -3.564 1 96.06 178 MET A C 1
ATOM 1328 O O . MET A 1 178 ? -13.125 16.125 -3.824 1 96.06 178 MET A O 1
ATOM 1332 N N . PRO A 1 179 ? -13.695 18.172 -4.547 1 97.69 179 PRO A N 1
ATOM 1333 C CA . PRO A 1 179 ? -13.586 17.703 -5.93 1 97.69 179 PRO A CA 1
ATOM 1334 C C . PRO A 1 179 ? -12.188 17.188 -6.27 1 97.69 179 PRO A C 1
ATOM 1336 O O . PRO A 1 179 ? -12.039 16.203 -6.988 1 97.69 179 PRO A O 1
ATOM 1339 N N . ALA A 1 180 ? -11.195 17.828 -5.734 1 98.12 180 ALA A N 1
ATOM 1340 C CA . ALA A 1 180 ? -9.82 17.406 -5.984 1 98.12 180 ALA A CA 1
ATOM 1341 C C . ALA A 1 180 ? -9.547 16.047 -5.348 1 98.12 180 ALA A C 1
ATOM 1343 O O . ALA A 1 180 ? -8.859 15.211 -5.934 1 98.12 180 ALA A O 1
ATOM 1344 N N . ALA A 1 181 ? -10.07 15.875 -4.188 1 98 181 ALA A N 1
ATOM 1345 C CA . ALA A 1 181 ? -9.875 14.594 -3.506 1 98 181 ALA A CA 1
ATOM 1346 C C . ALA A 1 181 ? -10.57 13.461 -4.254 1 98 181 ALA A C 1
ATOM 1348 O O . ALA A 1 181 ? -10.008 12.375 -4.406 1 98 181 ALA A O 1
ATOM 1349 N N . ILE A 1 182 ? -11.773 13.711 -4.73 1 98.19 182 ILE A N 1
ATOM 1350 C CA . ILE A 1 182 ? -12.516 12.727 -5.508 1 98.19 182 ILE A CA 1
ATOM 1351 C C . ILE A 1 182 ? -11.766 12.406 -6.793 1 98.19 182 ILE A C 1
ATOM 1353 O O . ILE A 1 182 ? -11.586 11.234 -7.141 1 98.19 182 ILE A O 1
ATOM 1357 N N . ALA A 1 183 ? -11.289 13.453 -7.426 1 98.62 183 ALA A N 1
ATOM 1358 C CA . ALA A 1 183 ? -10.508 13.266 -8.648 1 98.62 183 ALA A CA 1
ATOM 1359 C C . ALA A 1 183 ? -9.227 12.492 -8.359 1 98.62 183 ALA A C 1
ATOM 1361 O O . ALA A 1 183 ? -8.805 11.664 -9.172 1 98.62 183 ALA A O 1
ATOM 1362 N N . GLY A 1 184 ? -8.586 12.828 -7.238 1 98.75 184 GLY A N 1
ATOM 1363 C CA . GLY A 1 184 ? -7.363 12.141 -6.863 1 98.75 184 GLY A CA 1
ATOM 1364 C C . GLY A 1 184 ? -7.555 10.648 -6.656 1 98.75 184 GLY A C 1
ATOM 1365 O O . GLY A 1 184 ? -6.793 9.844 -7.195 1 98.75 184 GLY A O 1
ATOM 1366 N N . VAL A 1 185 ? -8.57 10.258 -5.922 1 98.62 185 VAL A N 1
ATOM 1367 C CA . VAL A 1 185 ? -8.859 8.844 -5.688 1 98.62 185 VAL A CA 1
ATOM 1368 C C . VAL A 1 185 ? -9.188 8.156 -7.012 1 98.62 185 VAL A C 1
ATOM 1370 O O . VAL A 1 185 ? -8.703 7.055 -7.285 1 98.62 185 VAL A O 1
ATOM 1373 N N . ALA A 1 186 ? -9.969 8.812 -7.836 1 98.62 186 ALA A N 1
ATOM 1374 C CA . ALA A 1 186 ? -10.328 8.273 -9.141 1 98.62 186 ALA A CA 1
ATOM 1375 C C . ALA A 1 186 ? -9.094 8.055 -10.008 1 98.62 186 ALA A C 1
ATOM 1377 O O . ALA A 1 186 ? -8.969 7.035 -10.688 1 98.62 186 ALA A O 1
ATOM 1378 N N . LEU A 1 187 ? -8.203 9.008 -9.961 1 98.81 187 LEU A N 1
ATOM 1379 C CA . LEU A 1 187 ? -6.984 8.922 -10.75 1 98.81 187 LEU A CA 1
ATOM 1380 C C . LEU A 1 187 ? -6.113 7.754 -10.289 1 98.81 187 LEU A C 1
ATOM 1382 O O . LEU A 1 187 ? -5.535 7.043 -11.109 1 98.81 187 LEU A O 1
ATOM 1386 N N . ILE A 1 188 ? -5.988 7.57 -9.016 1 98.88 188 ILE A N 1
ATOM 1387 C CA . ILE A 1 188 ? -5.211 6.469 -8.453 1 98.88 188 ILE A CA 1
ATOM 1388 C C . ILE A 1 188 ? -5.812 5.137 -8.898 1 98.88 188 ILE A C 1
ATOM 1390 O O . ILE A 1 188 ? -5.082 4.188 -9.195 1 98.88 188 ILE A O 1
ATOM 1394 N N . MET A 1 189 ? -7.125 5.074 -9.078 1 98.69 189 MET A N 1
ATOM 1395 C CA . MET A 1 189 ? -7.832 3.832 -9.383 1 98.69 189 MET A CA 1
ATOM 1396 C C . MET A 1 189 ? -7.793 3.539 -10.875 1 98.69 189 MET A C 1
ATOM 1398 O O . MET A 1 189 ? -7.855 2.379 -11.289 1 98.69 189 MET A O 1
ATOM 1402 N N . LEU A 1 190 ? -7.637 4.48 -11.688 1 98.62 190 LEU A N 1
ATOM 1403 C CA . LEU A 1 190 ? -7.875 4.414 -13.125 1 98.62 190 LEU A CA 1
ATOM 1404 C C . LEU A 1 190 ? -7 3.344 -13.773 1 98.62 190 LEU A C 1
ATOM 1406 O O . LEU A 1 190 ? -7.5 2.49 -14.508 1 98.62 190 LEU A O 1
ATOM 1410 N N . PRO A 1 191 ? -5.656 3.287 -13.516 1 98.75 191 PRO A N 1
ATOM 1411 C CA . PRO A 1 191 ? -4.848 2.248 -14.156 1 98.75 191 PRO A CA 1
ATOM 1412 C C . PRO A 1 191 ? -5.293 0.836 -13.781 1 98.75 191 PRO A C 1
ATOM 1414 O O . PRO A 1 191 ? -5.203 -0.082 -14.602 1 98.75 191 PRO A O 1
ATOM 1417 N N . HIS A 1 192 ? -5.793 0.67 -12.625 1 98.31 192 HIS A N 1
ATOM 1418 C CA . HIS A 1 192 ? -6.18 -0.648 -12.133 1 98.31 192 HIS A CA 1
ATOM 1419 C C . HIS A 1 192 ? -7.52 -1.081 -12.719 1 98.31 192 HIS A C 1
ATOM 1421 O O . HIS A 1 192 ? -7.781 -2.277 -12.867 1 98.31 192 HIS A O 1
ATOM 1427 N N . LEU A 1 193 ? -8.352 -0.064 -13.07 1 96.44 193 LEU A N 1
ATOM 1428 C CA . LEU A 1 193 ? -9.602 -0.353 -13.773 1 96.44 193 LEU A CA 1
ATOM 1429 C C . LEU A 1 193 ? -9.328 -0.767 -15.211 1 96.44 193 LEU A C 1
ATOM 1431 O O . LEU A 1 193 ? -10.055 -1.591 -15.773 1 96.44 193 LEU A O 1
ATOM 1435 N N . ILE A 1 194 ? -8.312 -0.154 -15.758 1 96.19 194 ILE A N 1
ATOM 1436 C CA . ILE A 1 194 ? -7.898 -0.528 -17.109 1 96.19 194 ILE A CA 1
ATOM 1437 C C . ILE A 1 194 ? -7.27 -1.919 -17.094 1 96.19 194 ILE A C 1
ATOM 1439 O O . ILE A 1 194 ? -7.484 -2.717 -18 1 96.19 194 ILE A O 1
ATOM 1443 N N . GLY A 1 195 ? -6.531 -2.156 -16.094 1 96.75 195 GLY A N 1
ATOM 1444 C CA . GLY A 1 195 ? -5.91 -3.465 -15.953 1 96.75 195 GLY A CA 1
ATOM 1445 C C . GLY A 1 195 ? -4.496 -3.521 -16.5 1 96.75 195 GLY A C 1
ATOM 1446 O O . GLY A 1 195 ? -4.215 -2.969 -17.562 1 96.75 195 GLY A O 1
ATOM 1447 N N . ALA A 1 196 ? -3.648 -4.242 -15.758 1 97.38 196 ALA A N 1
ATOM 1448 C CA . ALA A 1 196 ? -2.271 -4.441 -16.203 1 97.38 196 ALA A CA 1
ATOM 1449 C C . ALA A 1 196 ? -2.188 -5.555 -17.25 1 97.38 196 ALA A C 1
ATOM 1451 O O . ALA A 1 196 ? -3.018 -6.469 -17.25 1 97.38 196 ALA A O 1
ATOM 1452 N N . PRO A 1 197 ? -1.165 -5.414 -18.109 1 95.19 197 PRO A N 1
ATOM 1453 C CA . PRO A 1 197 ? -0.972 -6.508 -19.062 1 95.19 197 PRO A CA 1
ATOM 1454 C C . PRO A 1 197 ? -0.622 -7.828 -18.391 1 95.19 197 PRO A C 1
ATOM 1456 O O . PRO A 1 197 ? 0.224 -7.863 -17.484 1 95.19 197 PRO A O 1
ATOM 1459 N N . GLU A 1 198 ? -1.333 -8.828 -18.734 1 89.5 198 GLU A N 1
ATOM 1460 C CA . GLU A 1 198 ? -1.099 -10.133 -18.141 1 89.5 198 GLU A CA 1
ATOM 1461 C C . GLU A 1 198 ? -1.248 -11.25 -19.172 1 89.5 198 GLU A C 1
ATOM 1463 O O . GLU A 1 198 ? -1.891 -11.07 -20.203 1 89.5 198 GLU A O 1
ATOM 1468 N N . LEU A 1 199 ? -0.605 -12.281 -18.797 1 88.25 199 LEU A N 1
ATOM 1469 C CA . LEU A 1 199 ? -0.779 -13.484 -19.609 1 88.25 199 LEU A CA 1
ATOM 1470 C C . LEU A 1 199 ? -1.958 -14.312 -19.109 1 88.25 199 LEU A C 1
ATOM 1472 O O . LEU A 1 199 ? -2.176 -14.422 -17.906 1 88.25 199 LEU A O 1
ATOM 1476 N N . GLU A 1 200 ? -2.748 -14.688 -20 1 77.81 200 GLU A N 1
ATOM 1477 C CA . GLU A 1 200 ? -3.926 -15.469 -19.625 1 77.81 200 GLU A CA 1
ATOM 1478 C C . GLU A 1 200 ? -3.529 -16.812 -19.016 1 77.81 200 GLU A C 1
ATOM 1480 O O . GLU A 1 200 ? -4.152 -17.266 -18.047 1 77.81 200 GLU A O 1
ATOM 1485 N N . HIS A 1 201 ? -2.514 -17.391 -19.578 1 79.88 201 HIS A N 1
ATOM 1486 C CA . HIS A 1 201 ? -2.047 -18.672 -19.094 1 79.88 201 HIS A CA 1
ATOM 1487 C C . HIS A 1 201 ? -0.565 -18.625 -18.734 1 79.88 201 HIS A C 1
ATOM 1489 O O . HIS A 1 201 ? 0.264 -18.25 -19.562 1 79.88 201 HIS A O 1
ATOM 1495 N N . VAL A 1 202 ? -0.369 -18.875 -17.422 1 81.69 202 VAL A N 1
ATOM 1496 C CA . VAL A 1 202 ? 1.008 -18.906 -16.938 1 81.69 202 VAL A CA 1
ATOM 1497 C C . VAL A 1 202 ? 1.391 -20.312 -16.531 1 81.69 202 VAL A C 1
ATOM 1499 O O . VAL A 1 202 ? 0.82 -20.875 -15.578 1 81.69 202 VAL A O 1
ATOM 1502 N N . GLU A 1 203 ? 2.254 -20.922 -17.375 1 84 203 GLU A N 1
ATOM 1503 C CA . GLU A 1 203 ? 2.807 -22.219 -17 1 84 203 GLU A CA 1
ATOM 1504 C C . GLU A 1 203 ? 4.207 -22.078 -16.406 1 84 203 GLU A C 1
ATOM 1506 O O . GLU A 1 203 ? 5.117 -21.578 -17.078 1 84 203 GLU A O 1
ATOM 1511 N N . THR A 1 204 ? 4.242 -22.406 -15.109 1 87.25 204 THR A N 1
ATOM 1512 C CA . THR A 1 204 ? 5.547 -22.312 -14.469 1 87.25 204 THR A CA 1
ATOM 1513 C C . THR A 1 204 ? 5.715 -23.422 -13.43 1 87.25 204 THR A C 1
ATOM 1515 O O . THR A 1 204 ? 4.734 -23.906 -12.859 1 87.25 204 THR A O 1
ATOM 1518 N N . LYS A 1 205 ? 6.969 -23.797 -13.242 1 88.88 205 LYS A N 1
ATOM 1519 C CA . LYS A 1 205 ? 7.289 -24.797 -12.219 1 88.88 205 LYS A CA 1
ATOM 1520 C C . LYS A 1 205 ? 7.66 -24.125 -10.906 1 88.88 205 LYS A C 1
ATOM 1522 O O . LYS A 1 205 ? 7.844 -24.797 -9.883 1 88.88 205 LYS A O 1
ATOM 1527 N N . VAL A 1 206 ? 7.746 -22.828 -10.898 1 91.81 206 VAL A N 1
ATOM 1528 C CA . VAL A 1 206 ? 8.055 -22.078 -9.68 1 91.81 206 VAL A CA 1
ATOM 1529 C C . VAL A 1 206 ? 6.848 -22.078 -8.75 1 91.81 206 VAL A C 1
ATOM 1531 O O . VAL A 1 206 ? 5.754 -21.672 -9.133 1 91.81 206 VAL A O 1
ATOM 1534 N N . PRO A 1 207 ? 7.078 -22.5 -7.523 1 91.31 207 PRO A N 1
ATOM 1535 C CA . PRO A 1 207 ? 5.957 -22.547 -6.586 1 91.31 207 PRO A CA 1
ATOM 1536 C C . PRO A 1 207 ? 5.371 -21.156 -6.305 1 91.31 207 PRO A C 1
ATOM 1538 O O . PRO A 1 207 ? 6.113 -20.172 -6.223 1 91.31 207 PRO A O 1
ATOM 1541 N N . SER A 1 208 ? 4.031 -21.172 -6.148 1 90.75 208 SER A N 1
ATOM 1542 C CA . SER A 1 208 ? 3.342 -19.906 -5.875 1 90.75 208 SER A CA 1
ATOM 1543 C C . SER A 1 208 ? 3.809 -19.297 -4.559 1 90.75 208 SER A C 1
ATOM 1545 O O . SER A 1 208 ? 3.865 -18.078 -4.422 1 90.75 208 SER A O 1
ATOM 1547 N N . SER A 1 209 ? 4.156 -20.125 -3.613 1 92.75 209 SER A N 1
ATOM 1548 C CA . SER A 1 209 ? 4.637 -19.641 -2.322 1 92.75 209 SER A CA 1
ATOM 1549 C C . SER A 1 209 ? 5.961 -18.906 -2.465 1 92.75 209 SER A C 1
ATOM 1551 O O . SER A 1 209 ? 6.188 -17.891 -1.808 1 92.75 209 SER A O 1
ATOM 1553 N N . LEU A 1 210 ? 6.809 -19.438 -3.309 1 94.19 210 LEU A N 1
ATOM 1554 C CA . LEU A 1 210 ? 8.094 -18.797 -3.553 1 94.19 210 LEU A CA 1
ATOM 1555 C C . LEU A 1 210 ? 7.902 -17.438 -4.234 1 94.19 210 LEU A C 1
ATOM 1557 O O . LEU A 1 210 ? 8.555 -16.469 -3.873 1 94.19 210 LEU A O 1
ATOM 1561 N N . SER A 1 211 ? 7.02 -17.422 -5.219 1 94.81 211 SER A N 1
ATOM 1562 C CA . SER A 1 211 ? 6.707 -16.156 -5.898 1 94.81 211 SER A CA 1
ATOM 1563 C C . SER A 1 211 ? 6.172 -15.125 -4.922 1 94.81 211 SER A C 1
ATOM 1565 O O . SER A 1 211 ? 6.551 -13.953 -4.984 1 94.81 211 SER A O 1
ATOM 1567 N N . HIS A 1 212 ? 5.316 -15.531 -4.055 1 95.38 212 HIS A N 1
ATOM 1568 C CA . HIS A 1 212 ? 4.742 -14.617 -3.072 1 95.38 212 HIS A CA 1
ATOM 1569 C C . HIS A 1 212 ? 5.805 -14.094 -2.115 1 95.38 212 HIS A C 1
ATOM 1571 O O . HIS A 1 212 ? 5.824 -12.906 -1.788 1 95.38 212 HIS A O 1
ATOM 1577 N N . GLN A 1 213 ? 6.66 -14.953 -1.68 1 96.31 213 GLN A N 1
ATOM 1578 C CA . GLN A 1 213 ? 7.754 -14.531 -0.809 1 96.31 213 GLN A CA 1
ATOM 1579 C C . GLN A 1 213 ? 8.617 -13.469 -1.484 1 96.31 213 GLN A C 1
ATOM 1581 O O . GLN A 1 213 ? 9.086 -12.531 -0.832 1 96.31 213 GLN A O 1
ATOM 1586 N N . PHE A 1 214 ? 8.82 -13.711 -2.756 1 98.06 214 PHE A N 1
ATOM 1587 C CA . PHE A 1 214 ? 9.625 -12.75 -3.512 1 98.06 214 PHE A CA 1
ATOM 1588 C C . PHE A 1 214 ? 8.945 -11.391 -3.543 1 98.06 214 PHE A C 1
ATOM 1590 O O . PHE A 1 214 ? 9.602 -10.359 -3.355 1 98.06 214 PHE A O 1
ATOM 1597 N N . VAL A 1 215 ? 7.652 -11.344 -3.789 1 98.25 215 VAL A N 1
ATOM 1598 C CA . VAL A 1 215 ? 6.895 -10.094 -3.797 1 98.25 215 VAL A CA 1
ATOM 1599 C C . VAL A 1 215 ? 7.055 -9.383 -2.451 1 98.25 215 VAL A C 1
ATOM 1601 O O . VAL A 1 215 ? 7.309 -8.18 -2.404 1 98.25 215 VAL A O 1
ATOM 1604 N N . VAL A 1 216 ? 6.941 -10.102 -1.371 1 98.5 216 VAL A N 1
ATOM 1605 C CA . VAL A 1 216 ? 7.043 -9.539 -0.03 1 98.5 216 VAL A CA 1
ATOM 1606 C C . VAL A 1 216 ? 8.453 -8.992 0.198 1 98.5 216 VAL A C 1
ATOM 1608 O O . VAL A 1 216 ? 8.625 -7.871 0.677 1 98.5 216 VAL A O 1
ATOM 1611 N N . ALA A 1 217 ? 9.445 -9.742 -0.202 1 98.44 217 ALA A N 1
ATOM 1612 C CA . ALA A 1 217 ? 10.836 -9.344 0.008 1 98.44 217 ALA A CA 1
ATOM 1613 C C . ALA A 1 217 ? 11.172 -8.07 -0.769 1 98.44 217 ALA A C 1
ATOM 1615 O O . ALA A 1 217 ? 11.812 -7.164 -0.238 1 98.44 217 ALA A O 1
ATOM 1616 N N . VAL A 1 218 ? 10.742 -8.055 -2.006 1 98.62 218 VAL A N 1
ATOM 1617 C CA . VAL A 1 218 ? 10.992 -6.891 -2.848 1 98.62 218 VAL A CA 1
ATOM 1618 C C . VAL A 1 218 ? 10.289 -5.668 -2.264 1 98.62 218 VAL A C 1
ATOM 1620 O O . VAL A 1 218 ? 10.867 -4.578 -2.221 1 98.62 218 VAL A O 1
ATOM 1623 N N . THR A 1 219 ? 9.086 -5.895 -1.81 1 98.75 219 THR A N 1
ATOM 1624 C CA . THR A 1 219 ? 8.312 -4.793 -1.249 1 98.75 219 THR A CA 1
ATOM 1625 C C . THR A 1 219 ? 8.961 -4.277 0.035 1 98.75 219 THR A C 1
ATOM 1627 O O . THR A 1 219 ? 9.078 -3.068 0.238 1 98.75 219 THR A O 1
ATOM 1630 N N . MET A 1 220 ? 9.43 -5.168 0.916 1 98.56 220 MET A N 1
ATOM 1631 C CA . MET A 1 220 ? 10.086 -4.766 2.156 1 98.56 220 MET A CA 1
ATOM 1632 C C . MET A 1 220 ? 11.398 -4.043 1.869 1 98.56 220 MET A C 1
ATOM 1634 O O . MET A 1 220 ? 11.719 -3.057 2.529 1 98.56 220 MET A O 1
ATOM 1638 N N . THR A 1 221 ? 12.086 -4.535 0.899 1 98.62 221 THR A N 1
ATOM 1639 C CA . THR A 1 221 ? 13.32 -3.881 0.493 1 98.62 221 THR A CA 1
ATOM 1640 C C . THR A 1 221 ? 13.047 -2.469 -0.018 1 98.62 221 THR A C 1
ATOM 1642 O O . THR A 1 221 ? 13.773 -1.53 0.312 1 98.62 221 THR A O 1
ATOM 1645 N N . SER A 1 222 ? 12.016 -2.395 -0.781 1 98.81 222 SER A N 1
ATOM 1646 C CA . SER A 1 222 ? 11.633 -1.089 -1.311 1 98.81 222 SER A CA 1
ATOM 1647 C C . SER A 1 222 ? 11.227 -0.137 -0.193 1 98.81 222 SER A C 1
ATOM 1649 O O . SER A 1 222 ? 11.477 1.067 -0.273 1 98.81 222 SER A O 1
ATOM 1651 N N . LEU A 1 223 ? 10.57 -0.643 0.83 1 98.81 223 LEU A N 1
ATOM 1652 C CA . LEU A 1 223 ? 10.211 0.181 1.979 1 98.81 223 LEU A CA 1
ATOM 1653 C C . LEU A 1 223 ? 11.453 0.754 2.646 1 98.81 223 LEU A C 1
ATOM 1655 O O . LEU A 1 223 ? 11.492 1.939 2.984 1 98.81 223 LEU A O 1
ATOM 1659 N N . ILE A 1 224 ? 12.445 -0.039 2.809 1 98.75 224 ILE A N 1
ATOM 1660 C CA . ILE A 1 224 ? 13.719 0.398 3.377 1 98.75 224 ILE A CA 1
ATOM 1661 C C . ILE A 1 224 ? 14.344 1.458 2.477 1 98.75 224 ILE A C 1
ATOM 1663 O O . ILE A 1 224 ? 14.773 2.514 2.953 1 98.75 224 ILE A O 1
ATOM 1667 N N . PHE A 1 225 ? 14.375 1.175 1.213 1 98.81 225 PHE A N 1
ATOM 1668 C CA . PHE A 1 225 ? 14.961 2.066 0.219 1 98.81 225 PHE A CA 1
ATOM 1669 C C . PHE A 1 225 ? 14.344 3.457 0.308 1 98.81 225 PHE A C 1
ATOM 1671 O O . PHE A 1 225 ? 15.055 4.449 0.487 1 98.81 225 PHE A O 1
ATOM 1678 N N . TRP A 1 226 ? 13.094 3.555 0.231 1 98.88 226 TRP A N 1
ATOM 1679 C CA . TRP A 1 226 ? 12.398 4.836 0.148 1 98.88 226 TRP A CA 1
ATOM 1680 C C . TRP A 1 226 ? 12.453 5.574 1.482 1 98.88 226 TRP A C 1
ATOM 1682 O O . TRP A 1 226 ? 12.57 6.801 1.516 1 98.88 226 TRP A O 1
ATOM 1692 N N . SER A 1 227 ? 12.312 4.785 2.621 1 98.81 227 SER A N 1
ATOM 1693 C CA . SER A 1 227 ? 12.422 5.406 3.938 1 98.81 227 SER A CA 1
ATOM 1694 C C . SER A 1 227 ? 13.781 6.062 4.133 1 98.81 227 SER A C 1
ATOM 1696 O O . SER A 1 227 ? 13.867 7.219 4.543 1 98.81 227 SER A O 1
ATOM 1698 N N . LEU A 1 228 ? 14.812 5.324 3.785 1 98.81 228 LEU A N 1
ATOM 1699 C CA . LEU A 1 228 ? 16.172 5.836 3.936 1 98.81 228 LEU A CA 1
ATOM 1700 C C . LEU A 1 228 ? 16.438 6.977 2.955 1 98.81 228 LEU A C 1
ATOM 1702 O O . LEU A 1 228 ? 17.031 7.988 3.322 1 98.81 228 LEU A O 1
ATOM 1706 N N . LEU A 1 229 ? 16 6.77 1.718 1 98.88 229 LEU A N 1
ATOM 1707 C CA . LEU A 1 229 ? 16.266 7.766 0.684 1 98.88 229 LEU A CA 1
ATOM 1708 C C . LEU A 1 229 ? 15.625 9.102 1.046 1 98.88 229 LEU A C 1
ATOM 1710 O O . LEU A 1 229 ? 16.266 10.148 0.936 1 98.88 229 LEU A O 1
ATOM 1714 N N . GLY A 1 230 ? 14.414 9.023 1.464 1 98.56 230 GLY A N 1
ATOM 1715 C CA . GLY A 1 230 ? 13.719 10.242 1.854 1 98.56 230 GLY A CA 1
ATOM 1716 C C . GLY A 1 230 ? 14.414 10.984 2.982 1 98.56 230 GLY A C 1
ATOM 1717 O O . GLY A 1 230 ? 14.734 12.164 2.85 1 98.56 230 GLY A O 1
ATOM 1718 N N . GLY A 1 231 ? 14.664 10.281 4.082 1 98.06 231 GLY A N 1
ATOM 1719 C CA . GLY A 1 231 ? 15.281 10.891 5.246 1 98.06 231 GLY A CA 1
ATOM 1720 C C . GLY A 1 231 ? 16.688 11.398 4.98 1 98.06 231 GLY A C 1
ATOM 1721 O O . GLY A 1 231 ? 17.031 12.531 5.34 1 98.06 231 GLY A O 1
ATOM 1722 N N . LEU A 1 232 ? 17.484 10.602 4.316 1 98.44 232 LEU A N 1
ATOM 1723 C CA . LEU A 1 232 ? 18.891 10.93 4.121 1 98.44 232 LEU A CA 1
ATOM 1724 C C . LEU A 1 232 ? 19.047 12.047 3.094 1 98.44 232 LEU A C 1
ATOM 1726 O O . LEU A 1 232 ? 19.922 12.906 3.23 1 98.44 232 LEU A O 1
ATOM 1730 N N . THR A 1 233 ? 18.266 12.023 2.027 1 98.5 233 THR A N 1
ATOM 1731 C CA . THR A 1 233 ? 18.344 13.086 1.028 1 98.5 233 THR A CA 1
ATOM 1732 C C . THR A 1 233 ? 18 14.438 1.647 1 98.5 233 THR A C 1
ATOM 1734 O O . THR A 1 233 ? 18.719 15.422 1.421 1 98.5 233 THR A O 1
ATOM 1737 N N . SER A 1 234 ? 16.953 14.414 2.379 1 97.69 234 SER A N 1
ATOM 1738 C CA . SER A 1 234 ? 16.547 15.664 3.016 1 97.69 234 SER A CA 1
ATOM 1739 C C . SER A 1 234 ? 17.594 16.141 4.016 1 97.69 234 SER A C 1
ATOM 1741 O O . SER A 1 234 ? 17.938 17.328 4.035 1 97.69 234 SER A O 1
ATOM 1743 N N . ALA A 1 235 ? 18.125 15.273 4.84 1 96.38 235 ALA A N 1
ATOM 1744 C CA . ALA A 1 235 ? 19.141 15.625 5.824 1 96.38 235 ALA A CA 1
ATOM 1745 C C . ALA A 1 235 ? 20.406 16.141 5.145 1 96.38 235 ALA A C 1
ATOM 1747 O O . ALA A 1 235 ? 20.984 17.156 5.574 1 96.38 235 ALA A O 1
ATOM 1748 N N . ALA A 1 236 ? 20.828 15.445 4.141 1 97 236 ALA A N 1
ATOM 1749 C CA . ALA A 1 236 ? 22.031 15.852 3.414 1 97 236 ALA A CA 1
ATOM 1750 C C . ALA A 1 236 ? 21.828 17.203 2.73 1 97 236 ALA A C 1
ATOM 1752 O O . ALA A 1 236 ? 22.719 18.062 2.758 1 97 236 ALA A O 1
ATOM 1753 N N . TYR A 1 237 ? 20.719 17.359 2.143 1 95.75 237 TYR A N 1
ATOM 1754 C CA . TYR A 1 237 ? 20.422 18.609 1.461 1 95.75 237 TYR A CA 1
ATOM 1755 C C . TYR A 1 237 ? 20.422 19.766 2.443 1 95.75 237 TYR A C 1
ATOM 1757 O O . TYR A 1 237 ? 21.016 20.812 2.18 1 95.75 237 TYR A O 1
ATOM 1765 N N . ALA A 1 238 ? 19.766 19.562 3.545 1 93.06 238 ALA A N 1
ATOM 1766 C CA . ALA A 1 238 ? 19.703 20.609 4.574 1 93.06 238 ALA A CA 1
ATOM 1767 C C . ALA A 1 238 ? 21.109 20.938 5.09 1 93.06 238 ALA A C 1
ATOM 1769 O O . ALA A 1 238 ? 21.422 22.094 5.336 1 93.06 238 ALA A O 1
ATOM 1770 N N . TRP A 1 239 ? 21.859 19.922 5.262 1 92.62 239 TRP A N 1
ATOM 1771 C CA . TRP A 1 239 ? 23.219 20.094 5.758 1 92.62 239 TRP A CA 1
ATOM 1772 C C . TRP A 1 239 ? 24.062 20.906 4.785 1 92.62 239 TRP A C 1
ATOM 1774 O O . TRP A 1 239 ? 24.844 21.766 5.195 1 92.62 239 TRP A O 1
ATOM 1784 N N . LEU A 1 240 ? 23.891 20.719 3.576 1 92.19 240 LEU A N 1
ATOM 1785 C CA . LEU A 1 240 ? 24.703 21.375 2.547 1 92.19 240 LEU A CA 1
ATOM 1786 C C . LEU A 1 240 ? 24.234 22.797 2.311 1 92.19 240 LEU A C 1
ATOM 1788 O O . LEU A 1 240 ? 25 23.641 1.847 1 92.19 240 LEU A O 1
ATOM 1792 N N . GLU A 1 241 ? 23.016 23.062 2.631 1 88.19 241 GLU A N 1
ATOM 1793 C CA . GLU A 1 241 ? 22.469 24.391 2.424 1 88.19 241 GLU A CA 1
ATOM 1794 C C . GLU A 1 241 ? 22.688 25.281 3.65 1 88.19 241 GLU A C 1
ATOM 1796 O O . GLU A 1 241 ? 22.469 26.484 3.596 1 88.19 241 GLU A O 1
ATOM 1801 N N . ARG A 1 242 ? 23.016 24.75 4.699 1 81 242 ARG A N 1
ATOM 1802 C CA . ARG A 1 242 ? 23.297 25.531 5.895 1 81 242 ARG A CA 1
ATOM 1803 C C . ARG A 1 242 ? 24.469 26.484 5.66 1 81 242 ARG A C 1
ATOM 1805 O O . ARG A 1 242 ? 25.469 26.109 5.066 1 81 242 ARG A O 1
ATOM 1812 N N . PRO A 1 243 ? 24.078 27.844 5.777 1 70.44 243 PRO A N 1
ATOM 1813 C CA . PRO A 1 243 ? 25.141 28.828 5.605 1 70.44 243 PRO A CA 1
ATOM 1814 C C . PRO A 1 243 ? 26.359 28.531 6.477 1 70.44 243 PRO A C 1
ATOM 1816 O O . PRO A 1 243 ? 26.219 27.984 7.574 1 70.44 243 PRO A O 1
ATOM 1819 N N . ALA A 1 244 ? 27.5 28.328 5.844 1 58.16 244 ALA A N 1
ATOM 1820 C CA . ALA A 1 244 ? 28.766 28.219 6.562 1 58.16 244 ALA A CA 1
ATOM 1821 C C . ALA A 1 244 ? 28.844 29.203 7.723 1 58.16 244 ALA A C 1
ATOM 1823 O O . ALA A 1 244 ? 28.578 30.391 7.547 1 58.16 244 ALA A O 1
ATOM 1824 N N . SER A 1 245 ? 28.297 28.906 8.891 1 53.47 245 SER A N 1
ATOM 1825 C CA . SER A 1 245 ? 28.562 29.797 10.008 1 53.47 245 SER A CA 1
ATOM 1826 C C . SER A 1 245 ? 29.953 30.422 9.914 1 53.47 245 SER A C 1
ATOM 1828 O O . SER A 1 245 ? 30.938 29.703 9.75 1 53.47 245 SER A O 1
ATOM 1830 N N . THR A 1 246 ? 30.062 31.453 9.281 1 47.72 246 THR A N 1
ATOM 1831 C CA . THR A 1 246 ? 31.281 32.25 9.406 1 47.72 246 THR A CA 1
ATOM 1832 C C . THR A 1 246 ? 31.812 32.188 10.844 1 47.72 246 THR A C 1
ATOM 1834 O O . THR A 1 246 ? 31.094 32.531 11.789 1 47.72 246 THR A O 1
ATOM 1837 N N . ALA A 1 247 ? 32.625 31.25 11.266 1 46 247 ALA A N 1
ATOM 1838 C CA . ALA A 1 247 ? 33.531 31.438 12.414 1 46 247 ALA A CA 1
ATOM 1839 C C . ALA A 1 247 ? 34.125 32.844 12.414 1 46 247 ALA A C 1
ATOM 1841 O O . ALA A 1 247 ? 34.938 33.188 11.562 1 46 247 ALA A O 1
ATOM 1842 N N . ARG A 1 248 ? 33.312 33.875 12.672 1 43.09 248 ARG A N 1
ATOM 1843 C CA . ARG A 1 248 ? 34.031 35.031 13.195 1 43.09 248 ARG A CA 1
ATOM 1844 C C . ARG A 1 248 ? 35.031 34.625 14.281 1 43.09 248 ARG A C 1
ATOM 1846 O O . ARG A 1 248 ? 34.625 34.156 15.352 1 43.09 248 ARG A O 1
ATOM 1853 N N . GLY A 1 249 ? 36 33.719 13.93 1 31.59 249 GLY A N 1
ATOM 1854 C CA . GLY A 1 249 ? 37.219 34.188 14.594 1 31.59 249 GLY A CA 1
ATOM 1855 C C . GLY A 1 249 ? 37.656 35.562 14.125 1 31.59 249 GLY A C 1
ATOM 1856 O O . GLY A 1 249 ? 37.281 36 13.031 1 31.59 249 GLY A O 1
ATOM 1857 N N . MET B 1 1 ? -24.812 18.188 21.703 1 73.62 1 MET B N 1
ATOM 1858 C CA . MET B 1 1 ? -24.938 16.75 21.922 1 73.62 1 MET B CA 1
ATOM 1859 C C . MET B 1 1 ? -23.734 16.219 22.688 1 73.62 1 MET B C 1
ATOM 1861 O O . MET B 1 1 ? -22.641 16.797 22.641 1 73.62 1 MET B O 1
ATOM 1865 N N . GLY B 1 2 ? -24 15.234 23.578 1 88.69 2 GLY B N 1
ATOM 1866 C CA . GLY B 1 2 ? -22.875 14.648 24.281 1 88.69 2 GLY B CA 1
ATOM 1867 C C . GLY B 1 2 ? -21.875 13.992 23.344 1 88.69 2 GLY B C 1
ATOM 1868 O O . GLY B 1 2 ? -22.234 13.516 22.266 1 88.69 2 GLY B O 1
ATOM 1869 N N . THR B 1 3 ? -20.734 14.141 23.594 1 89.5 3 THR B N 1
ATOM 1870 C CA . THR B 1 3 ? -19.625 13.617 22.797 1 89.5 3 THR B CA 1
ATOM 1871 C C . THR B 1 3 ? -19.891 12.164 22.391 1 89.5 3 THR B C 1
ATOM 1873 O O . THR B 1 3 ? -19.719 11.789 21.234 1 89.5 3 THR B O 1
ATOM 1876 N N . PHE B 1 4 ? -20.312 11.352 23.297 1 94 4 PHE B N 1
ATOM 1877 C CA . PHE B 1 4 ? -20.562 9.938 23.031 1 94 4 PHE B CA 1
ATOM 1878 C C . PHE B 1 4 ? -21.656 9.766 21.984 1 94 4 PHE B C 1
ATOM 1880 O O . PHE B 1 4 ? -21.516 8.953 21.078 1 94 4 PHE B O 1
ATOM 1887 N N . ARG B 1 5 ? -22.672 10.477 22.109 1 94.94 5 ARG B N 1
ATOM 1888 C CA . ARG B 1 5 ? -23.766 10.406 21.156 1 94.94 5 ARG B CA 1
ATOM 1889 C C . ARG B 1 5 ? -23.312 10.836 19.766 1 94.94 5 ARG B C 1
ATOM 1891 O O . ARG B 1 5 ? -23.703 10.242 18.75 1 94.94 5 ARG B O 1
ATOM 1898 N N . SER B 1 6 ? -22.547 11.867 19.734 1 95.38 6 SER B N 1
ATOM 1899 C CA . SER B 1 6 ? -22.016 12.344 18.453 1 95.38 6 SER B CA 1
ATOM 1900 C C . SER B 1 6 ? -21.156 11.289 17.781 1 95.38 6 SER B C 1
ATOM 1902 O O . SER B 1 6 ? -21.234 11.109 16.562 1 95.38 6 SER B O 1
ATOM 1904 N N . ILE B 1 7 ? -20.391 10.57 18.578 1 97.06 7 ILE B N 1
ATOM 1905 C CA . ILE B 1 7 ? -19.531 9.508 18.062 1 97.06 7 ILE B CA 1
ATOM 1906 C C . ILE B 1 7 ? -20.391 8.406 17.453 1 97.06 7 ILE B C 1
ATOM 1908 O O . ILE B 1 7 ? -20.156 7.98 16.328 1 97.06 7 ILE B O 1
ATOM 1912 N N . VAL B 1 8 ? -21.375 8.016 18.203 1 97.88 8 VAL B N 1
ATOM 1913 C CA . VAL B 1 8 ? -22.203 6.902 17.781 1 97.88 8 VAL B CA 1
ATOM 1914 C C . VAL B 1 8 ? -23.016 7.297 16.531 1 97.88 8 VAL B C 1
ATOM 1916 O O . VAL B 1 8 ? -23.016 6.57 15.539 1 97.88 8 VAL B O 1
ATOM 1919 N N . PHE B 1 9 ? -23.594 8.469 16.516 1 97.56 9 PHE B N 1
ATOM 1920 C CA . PHE B 1 9 ? -24.453 8.875 15.414 1 97.56 9 PHE B CA 1
ATOM 1921 C C . PHE B 1 9 ? -23.641 9.148 14.156 1 97.56 9 PHE B C 1
ATOM 1923 O O . PHE B 1 9 ? -24.047 8.797 13.047 1 97.56 9 PHE B O 1
ATOM 1930 N N . ALA B 1 10 ? -22.547 9.789 14.344 1 97.94 10 ALA B N 1
ATOM 1931 C CA . ALA B 1 10 ? -21.672 10.016 13.195 1 97.94 10 ALA B CA 1
ATOM 1932 C C . ALA B 1 10 ? -21.234 8.695 12.57 1 97.94 10 ALA B C 1
ATOM 1934 O O . ALA B 1 10 ? -21.203 8.562 11.344 1 97.94 10 ALA B O 1
ATOM 1935 N N . SER B 1 11 ? -20.938 7.723 13.422 1 98.75 11 SER B N 1
ATOM 1936 C CA . SER B 1 11 ? -20.484 6.422 12.953 1 98.75 11 SER B CA 1
ATOM 1937 C C . SER B 1 11 ? -21.594 5.668 12.227 1 98.75 11 SER B C 1
ATOM 1939 O O . SER B 1 11 ? -21.344 5.023 11.203 1 98.75 11 SER B O 1
ATOM 1941 N N . VAL B 1 12 ? -22.734 5.762 12.742 1 98.69 12 VAL B N 1
ATOM 1942 C CA . VAL B 1 12 ? -23.875 5.066 12.141 1 98.69 12 VAL B CA 1
ATOM 1943 C C . VAL B 1 12 ? -24.188 5.688 10.781 1 98.69 12 VAL B C 1
ATOM 1945 O O . VAL B 1 12 ? -24.406 4.969 9.797 1 98.69 12 VAL B O 1
ATOM 1948 N N . ILE B 1 13 ? -24.188 6.992 10.68 1 98.5 13 ILE B N 1
ATOM 1949 C CA . ILE B 1 13 ? -24.484 7.691 9.438 1 98.5 13 ILE B CA 1
ATOM 1950 C C . ILE B 1 13 ? -23.422 7.367 8.391 1 98.5 13 ILE B C 1
ATOM 1952 O O . ILE B 1 13 ? -23.734 6.906 7.293 1 98.5 13 ILE B O 1
ATOM 1956 N N . ALA B 1 14 ? -22.203 7.617 8.781 1 98.69 14 ALA B N 1
ATOM 1957 C CA . ALA B 1 14 ? -21.094 7.359 7.863 1 98.69 14 ALA B CA 1
ATOM 1958 C C . ALA B 1 14 ? -21.031 5.883 7.48 1 98.69 14 ALA B C 1
ATOM 1960 O O . ALA B 1 14 ? -20.875 5.551 6.305 1 98.69 14 ALA B O 1
ATOM 1961 N N . GLY B 1 15 ? -21.172 5.016 8.477 1 98.81 15 GLY B N 1
ATOM 1962 C CA . GLY B 1 15 ? -21.094 3.588 8.219 1 98.81 15 GLY B CA 1
ATOM 1963 C C . GLY B 1 15 ? -22.188 3.072 7.312 1 98.81 15 GLY B C 1
ATOM 1964 O O . GLY B 1 15 ? -21.938 2.215 6.461 1 98.81 15 GLY B O 1
ATOM 1965 N N . PHE B 1 16 ? -23.328 3.594 7.527 1 98.69 16 PHE B N 1
ATOM 1966 C CA . PHE B 1 16 ? -24.453 3.184 6.691 1 98.69 16 PHE B CA 1
ATOM 1967 C C . PHE B 1 16 ? -24.234 3.586 5.242 1 98.69 16 PHE B C 1
ATOM 1969 O O . PHE B 1 16 ? -24.375 2.766 4.332 1 98.69 16 PHE B O 1
ATOM 1976 N N . VAL B 1 17 ? -23.875 4.793 5.012 1 98.75 17 VAL B N 1
ATOM 1977 C CA . VAL B 1 17 ? -23.672 5.32 3.668 1 98.75 17 VAL B CA 1
ATOM 1978 C C . VAL B 1 17 ? -22.5 4.59 2.998 1 98.75 17 VAL B C 1
ATOM 1980 O O . VAL B 1 17 ? -22.641 4.102 1.873 1 98.75 17 VAL B O 1
ATOM 1983 N N . VAL B 1 18 ? -21.406 4.422 3.703 1 98.88 18 VAL B N 1
ATOM 1984 C CA . VAL B 1 18 ? -20.203 3.801 3.15 1 98.88 18 VAL B CA 1
ATOM 1985 C C . VAL B 1 18 ? -20.469 2.318 2.893 1 98.88 18 VAL B C 1
ATOM 1987 O O . VAL B 1 18 ? -20.062 1.781 1.859 1 98.88 18 VAL B O 1
ATOM 1990 N N . GLY B 1 19 ? -21.125 1.662 3.867 1 98.69 19 GLY B N 1
ATOM 1991 C CA . GLY B 1 19 ? -21.453 0.259 3.674 1 98.69 19 GLY B CA 1
ATOM 1992 C C . GLY B 1 19 ? -22.297 0.01 2.434 1 98.69 19 GLY B C 1
ATOM 1993 O O . GLY B 1 19 ? -22.047 -0.949 1.698 1 98.69 19 GLY B O 1
ATOM 1994 N N . LEU B 1 20 ? -23.234 0.887 2.195 1 98.44 20 LEU B N 1
ATOM 1995 C CA . LEU B 1 20 ? -24.078 0.755 1.021 1 98.44 20 LEU B CA 1
ATOM 1996 C C . LEU B 1 20 ? -23.281 0.98 -0.26 1 98.44 20 LEU B C 1
ATOM 1998 O O . LEU B 1 20 ? -23.438 0.239 -1.232 1 98.44 20 LEU B O 1
ATOM 2002 N N . ILE B 1 21 ? -22.469 1.987 -0.263 1 98.5 21 ILE B N 1
ATOM 2003 C CA . ILE B 1 21 ? -21.672 2.305 -1.446 1 98.5 21 ILE B CA 1
ATOM 2004 C C . ILE B 1 21 ? -20.719 1.151 -1.756 1 98.5 21 ILE B C 1
ATOM 2006 O O . ILE B 1 21 ? -20.609 0.728 -2.908 1 98.5 21 ILE B O 1
ATOM 2010 N N . VAL B 1 22 ? -20.156 0.616 -0.742 1 98.25 22 VAL B N 1
ATOM 2011 C CA . VAL B 1 22 ? -19.203 -0.463 -0.936 1 98.25 22 VAL B CA 1
ATOM 2012 C C . VAL B 1 22 ? -19.922 -1.711 -1.445 1 98.25 22 VAL B C 1
ATOM 2014 O O . VAL B 1 22 ? -19.375 -2.449 -2.273 1 98.25 22 VAL B O 1
ATOM 2017 N N . THR B 1 23 ? -21.078 -1.941 -0.92 1 97.94 23 THR B N 1
ATOM 2018 C CA . THR B 1 23 ? -21.875 -3.064 -1.408 1 97.94 23 THR B CA 1
ATOM 2019 C C . THR B 1 23 ? -22.141 -2.926 -2.904 1 97.94 23 THR B C 1
ATOM 2021 O O . THR B 1 23 ? -22 -3.893 -3.656 1 97.94 23 THR B O 1
ATOM 2024 N N . ALA B 1 24 ? -22.469 -1.75 -3.305 1 97.31 24 ALA B N 1
ATOM 2025 C CA . ALA B 1 24 ? -22.719 -1.49 -4.719 1 97.31 24 ALA B CA 1
ATOM 2026 C C . ALA B 1 24 ? -21.453 -1.678 -5.543 1 97.31 24 ALA B C 1
ATOM 2028 O O . ALA B 1 24 ? -21.484 -2.279 -6.621 1 97.31 24 ALA B O 1
ATOM 2029 N N . VAL B 1 25 ? -20.328 -1.194 -5.055 1 97.69 25 VAL B N 1
ATOM 2030 C CA . VAL B 1 25 ? -19.047 -1.315 -5.754 1 97.69 25 VAL B CA 1
ATOM 2031 C C . VAL B 1 25 ? -18.672 -2.789 -5.895 1 97.69 25 VAL B C 1
ATOM 2033 O O . VAL B 1 25 ? -18.156 -3.209 -6.934 1 97.69 25 VAL B O 1
ATOM 2036 N N . GLN B 1 26 ? -18.969 -3.52 -4.875 1 97.38 26 GLN B N 1
ATOM 2037 C CA . GLN B 1 26 ? -18.641 -4.941 -4.895 1 97.38 26 GLN B CA 1
ATOM 2038 C C . GLN B 1 26 ? -19.453 -5.676 -5.957 1 97.38 26 GLN B C 1
ATOM 2040 O O . GLN B 1 26 ? -18.969 -6.641 -6.559 1 97.38 26 GLN B O 1
ATOM 2045 N N . GLN B 1 27 ? -20.688 -5.23 -6.254 1 95.31 27 GLN B N 1
ATOM 2046 C CA . GLN B 1 27 ? -21.547 -5.883 -7.238 1 95.31 27 GLN B CA 1
ATOM 2047 C C . GLN B 1 27 ? -20.938 -5.82 -8.633 1 95.31 27 GLN B C 1
ATOM 2049 O O . GLN B 1 27 ? -21.141 -6.727 -9.445 1 95.31 27 GLN B O 1
ATOM 2054 N N . PHE B 1 28 ? -20.047 -4.777 -8.797 1 94.12 28 PHE B N 1
ATOM 2055 C CA . PHE B 1 28 ? -19.5 -4.594 -10.133 1 94.12 28 PHE B CA 1
ATOM 2056 C C . PHE B 1 28 ? -18.031 -4.988 -10.172 1 94.12 28 PHE B C 1
ATOM 2058 O O . PHE B 1 28 ? -17.469 -5.172 -11.258 1 94.12 28 PHE B O 1
ATOM 2065 N N . GLY B 1 29 ? -17.453 -5.113 -9.047 1 94.88 29 GLY B N 1
ATOM 2066 C CA . GLY B 1 29 ? -16.031 -5.391 -9.016 1 94.88 29 GLY B CA 1
ATOM 2067 C C . GLY B 1 29 ? -15.703 -6.789 -8.523 1 94.88 29 GLY B C 1
ATOM 2068 O O . GLY B 1 29 ? -15.289 -7.648 -9.305 1 94.88 29 GLY B O 1
ATOM 2069 N N . THR B 1 30 ? -16.094 -7.18 -7.359 1 96.19 30 THR B N 1
ATOM 2070 C CA . THR B 1 30 ? -15.648 -8.391 -6.688 1 96.19 30 THR B CA 1
ATOM 2071 C C . THR B 1 30 ? -16.609 -9.547 -6.969 1 96.19 30 THR B C 1
ATOM 2073 O O . THR B 1 30 ? -16.172 -10.672 -7.223 1 96.19 30 THR B O 1
ATOM 2076 N N . VAL B 1 31 ? -17.859 -9.305 -7.066 1 95.69 31 VAL B N 1
ATOM 2077 C CA . VAL B 1 31 ? -18.875 -10.359 -7.145 1 95.69 31 VAL B CA 1
ATOM 2078 C C . VAL B 1 31 ? -18.719 -11.125 -8.453 1 95.69 31 VAL B C 1
ATOM 2080 O O . VAL B 1 31 ? -18.688 -12.359 -8.461 1 95.69 31 VAL B O 1
ATOM 2083 N N . PRO B 1 32 ? -18.578 -10.43 -9.57 1 96.25 32 PRO B N 1
ATOM 2084 C CA . PRO B 1 32 ? -18.422 -11.18 -10.812 1 96.25 32 PRO B CA 1
ATOM 2085 C C . PRO B 1 32 ? -17.203 -12.094 -10.797 1 96.25 32 PRO B C 1
ATOM 2087 O O . PRO B 1 32 ? -17.234 -13.188 -11.375 1 96.25 32 PRO B O 1
ATOM 2090 N N . LEU B 1 33 ? -16.156 -11.703 -10.195 1 96.62 33 LEU B N 1
ATOM 2091 C CA . LEU B 1 33 ? -14.945 -12.516 -10.109 1 96.62 33 LEU B CA 1
ATOM 2092 C C . LEU B 1 33 ? -15.18 -13.742 -9.227 1 96.62 33 LEU B C 1
ATOM 2094 O O . LEU B 1 33 ? -14.672 -14.828 -9.516 1 96.62 33 LEU B O 1
ATOM 2098 N N . ILE B 1 34 ? -15.945 -13.547 -8.172 1 96.12 34 ILE B N 1
ATOM 2099 C CA . ILE B 1 34 ? -16.281 -14.648 -7.285 1 96.12 34 ILE B CA 1
ATOM 2100 C C . ILE B 1 34 ? -17.125 -15.688 -8.039 1 96.12 34 ILE B C 1
ATOM 2102 O O . ILE B 1 34 ? -16.859 -16.891 -7.949 1 96.12 34 ILE B O 1
ATOM 2106 N N . LEU B 1 35 ? -18.078 -15.219 -8.797 1 94.81 35 LEU B N 1
ATOM 2107 C CA . LEU B 1 35 ? -18.953 -16.094 -9.555 1 94.81 35 LEU B CA 1
ATOM 2108 C C . LEU B 1 35 ? -18.172 -16.891 -10.594 1 94.81 35 LEU B C 1
ATOM 2110 O O . LEU B 1 35 ? -18.406 -18.078 -10.789 1 94.81 35 LEU B O 1
ATOM 2114 N N . LYS B 1 36 ? -17.23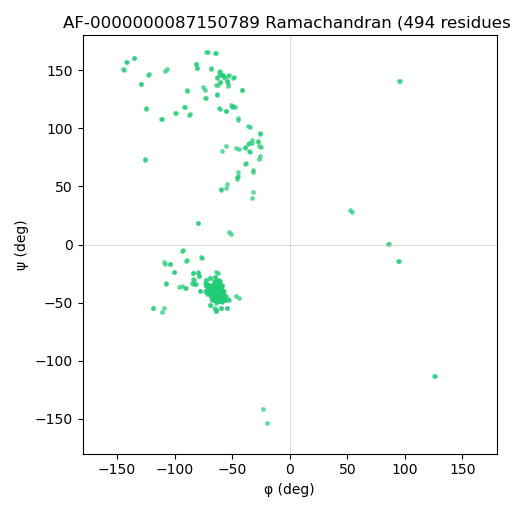4 -16.234 -11.219 1 94.88 36 LYS B N 1
ATOM 2115 C CA . LYS B 1 36 ? -16.391 -16.922 -12.18 1 94.88 36 LYS B CA 1
ATOM 2116 C C . LYS B 1 36 ? -15.57 -18.016 -11.5 1 94.88 36 LYS B C 1
ATOM 2118 O O . LYS B 1 36 ? -15.414 -19.109 -12.047 1 94.88 36 LYS B O 1
ATOM 2123 N N . ALA B 1 37 ? -15.062 -17.75 -10.359 1 94.62 37 ALA B N 1
ATOM 2124 C CA . ALA B 1 37 ? -14.25 -18.703 -9.625 1 94.62 37 ALA B CA 1
ATOM 2125 C C . ALA B 1 37 ? -15.086 -19.922 -9.211 1 94.62 37 ALA B C 1
ATOM 2127 O O . ALA B 1 37 ? -14.578 -21.047 -9.156 1 94.62 37 ALA B O 1
ATOM 2128 N N . GLU B 1 38 ? -16.297 -19.703 -8.898 1 93.38 38 GLU B N 1
ATOM 2129 C CA . GLU B 1 38 ? -17.188 -20.781 -8.477 1 93.38 38 GLU B CA 1
ATOM 2130 C C . GLU B 1 38 ? -17.406 -21.781 -9.609 1 93.38 38 GLU B C 1
ATOM 2132 O O . GLU B 1 38 ? -17.609 -22.984 -9.359 1 93.38 38 GLU B O 1
ATOM 2137 N N . VAL B 1 39 ? -17.359 -21.297 -10.766 1 92.31 39 VAL B N 1
ATOM 2138 C CA . VAL B 1 39 ? -17.5 -22.172 -11.914 1 92.31 39 VAL B CA 1
ATOM 2139 C C . VAL B 1 39 ? -16.328 -23.156 -11.961 1 92.31 39 VAL B C 1
ATOM 2141 O O . VAL B 1 39 ? -16.516 -24.344 -12.172 1 92.31 39 VAL B O 1
ATOM 2144 N N . TYR B 1 40 ? -15.18 -22.641 -11.773 1 90.06 40 TYR B N 1
ATOM 2145 C CA . TYR B 1 40 ? -14 -23.484 -11.742 1 90.06 40 TYR B CA 1
ATOM 2146 C C . TYR B 1 40 ? -14.062 -24.469 -10.578 1 90.06 40 TYR B C 1
ATOM 2148 O O . TYR B 1 40 ? -13.648 -25.625 -10.711 1 90.06 40 TYR B O 1
ATOM 2156 N N . GLU B 1 41 ? -14.508 -23.969 -9.484 1 88.75 41 GLU B N 1
ATOM 2157 C CA . GLU B 1 41 ? -14.609 -24.797 -8.289 1 88.75 41 GLU B CA 1
ATOM 2158 C C . GLU B 1 41 ? -15.562 -25.969 -8.5 1 88.75 41 GLU B C 1
ATOM 2160 O O . GLU B 1 41 ? -15.25 -27.109 -8.156 1 88.75 41 GLU B O 1
ATOM 2165 N N . LYS B 1 42 ? -16.672 -25.734 -9.047 1 87 42 LYS B N 1
ATOM 2166 C CA . LYS B 1 42 ? -17.688 -26.766 -9.297 1 87 42 LYS B CA 1
ATOM 2167 C C . LYS B 1 42 ? -17.203 -27.766 -10.344 1 87 42 LYS B C 1
ATOM 2169 O O . LYS B 1 42 ? -17.469 -28.969 -10.234 1 87 42 LYS B O 1
ATOM 2174 N N . ALA B 1 43 ? -16.578 -27.297 -11.273 1 84.31 43 ALA B N 1
ATOM 2175 C CA . ALA B 1 43 ? -16.031 -28.172 -12.32 1 84.31 43 ALA B CA 1
ATOM 2176 C C . ALA B 1 43 ? -15.008 -29.141 -11.75 1 84.31 43 ALA B C 1
ATOM 2178 O O . ALA B 1 43 ? -14.922 -30.297 -12.18 1 84.31 43 ALA B O 1
ATOM 2179 N N . ALA B 1 44 ? -14.297 -28.734 -10.859 1 78.62 44 ALA B N 1
ATOM 2180 C CA . ALA B 1 44 ? -13.273 -29.562 -10.234 1 78.62 44 ALA B CA 1
ATOM 2181 C C . ALA B 1 44 ? -13.891 -30.625 -9.344 1 78.62 44 ALA B C 1
ATOM 2183 O O . ALA B 1 44 ? -13.375 -31.734 -9.25 1 78.62 44 ALA B O 1
ATOM 2184 N N . GLU B 1 45 ? -14.961 -30.312 -8.703 1 73.19 45 GLU B N 1
ATOM 2185 C CA . GLU B 1 45 ? -15.656 -31.25 -7.824 1 73.19 45 GLU B CA 1
ATOM 2186 C C . GLU B 1 45 ? -16.328 -32.375 -8.625 1 73.19 45 GLU B C 1
ATOM 2188 O O . GLU B 1 45 ? -16.328 -33.531 -8.219 1 73.19 45 GLU B O 1
ATOM 2193 N N . HIS B 1 46 ? -16.891 -32.031 -9.695 1 73 46 HIS B N 1
ATOM 2194 C CA . HIS B 1 46 ? -17.562 -33 -10.547 1 73 46 HIS B CA 1
ATOM 2195 C C . HIS B 1 46 ? -16.578 -34 -11.117 1 73 46 HIS B C 1
ATOM 2197 O O . HIS B 1 46 ? -16.891 -35.188 -11.234 1 73 46 HIS B O 1
ATOM 2203 N N . ARG B 1 47 ? -15.461 -33.562 -11.398 1 68.25 47 ARG B N 1
ATOM 2204 C CA . ARG B 1 47 ? -14.453 -34.469 -11.938 1 68.25 47 ARG B CA 1
ATOM 2205 C C . ARG B 1 47 ? -13.953 -35.438 -10.867 1 68.25 47 ARG B C 1
ATOM 2207 O O . ARG B 1 47 ? -13.688 -36.594 -11.148 1 68.25 47 ARG B O 1
ATOM 2214 N N . HIS B 1 48 ? -13.891 -34.969 -9.742 1 64.56 48 HIS B N 1
ATOM 2215 C CA . HIS B 1 48 ? -13.484 -35.812 -8.633 1 64.56 48 HIS B CA 1
ATOM 2216 C C . HIS B 1 48 ? -14.539 -36.875 -8.336 1 64.56 48 HIS B C 1
ATOM 2218 O O . HIS B 1 48 ? -14.211 -38.031 -8.062 1 64.56 48 HIS B O 1
ATOM 2224 N N . ASP B 1 49 ? -15.812 -36.531 -8.383 1 61.06 49 ASP B N 1
ATOM 2225 C CA . ASP B 1 49 ? -16.922 -37.469 -8.148 1 61.06 49 ASP B CA 1
ATOM 2226 C C . ASP B 1 49 ? -17.016 -38.5 -9.281 1 61.06 49 ASP B C 1
ATOM 2228 O O . ASP B 1 49 ? -17.297 -39.656 -9.047 1 61.06 49 ASP B O 1
ATOM 2232 N N . ALA B 1 50 ? -16.734 -38.094 -10.484 1 60.44 50 ALA B N 1
ATOM 2233 C CA . ALA B 1 50 ? -16.812 -38.969 -11.641 1 60.44 50 ALA B CA 1
ATOM 2234 C C . ALA B 1 50 ? -15.656 -39.969 -11.641 1 60.44 50 ALA B C 1
ATOM 2236 O O . ALA B 1 50 ? -15.82 -41.125 -12.07 1 60.44 50 ALA B O 1
ATOM 2237 N N . ALA B 1 51 ? -14.539 -39.656 -11.133 1 59.09 51 ALA B N 1
ATOM 2238 C CA . ALA B 1 51 ? -13.391 -40.531 -11.047 1 59.09 51 ALA B CA 1
ATOM 2239 C C . ALA B 1 51 ? -13.609 -41.625 -9.984 1 59.09 51 ALA B C 1
ATOM 2241 O O . ALA B 1 51 ? -13.125 -42.75 -10.125 1 59.09 51 ALA B O 1
ATOM 2242 N N . LEU B 1 52 ? -14.234 -41.312 -8.992 1 54.16 52 LEU B N 1
ATOM 2243 C CA . LEU B 1 52 ? -14.516 -42.312 -7.949 1 54.16 52 LEU B CA 1
ATOM 2244 C C . LEU B 1 52 ? -15.641 -43.25 -8.375 1 54.16 52 LEU B C 1
ATOM 2246 O O . LEU B 1 52 ? -15.812 -44.312 -7.789 1 54.16 52 LEU B O 1
ATOM 2250 N N . ALA B 1 53 ? -16.328 -42.969 -9.383 1 51.81 53 ALA B N 1
ATOM 2251 C CA . ALA B 1 53 ? -17.438 -43.812 -9.805 1 51.81 53 ALA B CA 1
ATOM 2252 C C . ALA B 1 53 ? -16.938 -45.031 -10.57 1 51.81 53 ALA B C 1
ATOM 2254 O O . ALA B 1 53 ? -17.703 -45.625 -11.336 1 51.81 53 ALA B O 1
ATOM 2255 N N . GLN B 1 54 ? -15.594 -45.406 -10.43 1 44.41 54 GLN B N 1
ATOM 2256 C CA . GLN B 1 54 ? -15.312 -46.75 -10.953 1 44.41 54 GLN B CA 1
ATOM 2257 C C . GLN B 1 54 ? -16.094 -47.812 -10.188 1 44.41 54 GLN B C 1
ATOM 2259 O O . GLN B 1 54 ? -16.297 -47.688 -8.977 1 44.41 54 GLN B O 1
ATOM 2264 N N . PRO B 1 55 ? -16.703 -48.844 -10.844 1 46.47 55 PRO B N 1
ATOM 2265 C CA . PRO B 1 55 ? -17.578 -49.844 -10.242 1 46.47 55 PRO B CA 1
ATOM 2266 C C . PRO B 1 55 ? -16.891 -50.656 -9.141 1 46.47 55 PRO B C 1
ATOM 2268 O O . PRO B 1 55 ? -16.125 -51.562 -9.422 1 46.47 55 PRO B O 1
ATOM 2271 N N . HIS B 1 56 ? -16.172 -50.188 -8.133 1 40.03 56 HIS B N 1
ATOM 2272 C CA . HIS B 1 56 ? -15.773 -51.156 -7.109 1 40.03 56 HIS B CA 1
ATOM 2273 C C . HIS B 1 56 ? -16.984 -51.906 -6.559 1 40.03 56 HIS B C 1
ATOM 2275 O O . HIS B 1 56 ? -18.094 -51.375 -6.547 1 40.03 56 HIS B O 1
ATOM 2281 N N . VAL B 1 57 ? -16.875 -53.312 -6.371 1 41.41 57 VAL B N 1
ATOM 2282 C CA . VAL B 1 57 ? -17.734 -54.312 -5.738 1 41.41 57 VAL B CA 1
ATOM 2283 C C . VAL B 1 57 ? -18.234 -53.781 -4.395 1 41.41 57 VAL B C 1
ATOM 2285 O O . VAL B 1 57 ? -17.438 -53.344 -3.555 1 41.41 57 VAL B O 1
ATOM 2288 N N . ILE B 1 58 ? -19.5 -53.406 -4.25 1 36.41 58 ILE B N 1
ATOM 2289 C CA . ILE B 1 58 ? -20.312 -52.875 -3.145 1 36.41 58 ILE B CA 1
ATOM 2290 C C . ILE B 1 58 ? -20.203 -53.844 -1.952 1 36.41 58 ILE B C 1
ATOM 2292 O O . ILE B 1 58 ? -20.734 -54.969 -1.996 1 36.41 58 ILE B O 1
ATOM 2296 N N . LEU B 1 59 ? -18.984 -54.281 -1.42 1 36.84 59 LEU B N 1
ATOM 2297 C CA . LEU B 1 59 ? -19.219 -54.938 -0.136 1 36.84 59 LEU B CA 1
ATOM 2298 C C . LEU B 1 59 ? -20.094 -54.062 0.756 1 36.84 59 LEU B C 1
ATOM 2300 O O . LEU B 1 59 ? -19.953 -52.844 0.78 1 36.84 59 LEU B O 1
ATOM 2304 N N . VAL B 1 60 ? -21.328 -54.531 1.196 1 36.59 60 VAL B N 1
ATOM 2305 C CA . VAL B 1 60 ? -22.484 -54.062 1.96 1 36.59 60 VAL B CA 1
ATOM 2306 C C . VAL B 1 60 ? -22.016 -53.5 3.311 1 36.59 60 VAL B C 1
ATOM 2308 O O . VAL B 1 60 ? -22.344 -54.094 4.359 1 36.59 60 VAL B O 1
ATOM 2311 N N . HIS B 1 61 ? -20.75 -53.25 3.672 1 34.03 61 HIS B N 1
ATOM 2312 C CA . HIS B 1 61 ? -20.656 -52.844 5.066 1 34.03 61 HIS B CA 1
ATOM 2313 C C . HIS B 1 61 ? -21.594 -51.656 5.344 1 34.03 61 HIS B C 1
ATOM 2315 O O . HIS B 1 61 ? -21.953 -50.938 4.43 1 34.03 61 HIS B O 1
ATOM 2321 N N . ASP B 1 62 ? -22.234 -51.594 6.625 1 35.56 62 ASP B N 1
ATOM 2322 C CA . ASP B 1 62 ? -23.156 -50.656 7.27 1 35.56 62 ASP B CA 1
ATOM 2323 C C . ASP B 1 62 ? -22.734 -49.219 7.047 1 35.56 62 ASP B C 1
ATOM 2325 O O . ASP B 1 62 ? -21.625 -48.812 7.418 1 35.56 62 ASP B O 1
ATOM 2329 N N . GLN B 1 63 ? -23.047 -48.656 5.965 1 33.34 63 GLN B N 1
ATOM 2330 C CA . GLN B 1 63 ? -22.891 -47.219 5.652 1 33.34 63 GLN B CA 1
ATOM 2331 C C . GLN B 1 63 ? -23.375 -46.375 6.809 1 33.34 63 GLN B C 1
ATOM 2333 O O . GLN B 1 63 ? -24.578 -46.188 6.992 1 33.34 63 GLN B O 1
ATOM 2338 N N . ALA B 1 64 ? -22.828 -46.5 8.047 1 33.69 64 ALA B N 1
ATOM 2339 C CA . ALA B 1 64 ? -23.125 -45.375 8.969 1 33.69 64 ALA B CA 1
ATOM 2340 C C . ALA B 1 64 ? -23.156 -44.062 8.227 1 33.69 64 ALA B C 1
ATOM 2342 O O . ALA B 1 64 ? -22.25 -43.719 7.465 1 33.69 64 ALA B O 1
ATOM 2343 N N . ALA B 1 65 ? -24.328 -43.5 7.91 1 32 65 ALA B N 1
ATOM 2344 C CA . ALA B 1 65 ? -24.766 -42.156 7.473 1 32 65 ALA B CA 1
ATOM 2345 C C . ALA B 1 65 ? -23.875 -41.062 8.086 1 32 65 ALA B C 1
ATOM 2347 O O . ALA B 1 65 ? -23.891 -40.875 9.297 1 32 65 ALA B O 1
ATOM 2348 N N . HIS B 1 66 ? -22.594 -41 7.777 1 31.27 66 HIS B N 1
ATOM 2349 C CA . HIS B 1 66 ? -22.031 -39.688 8.062 1 31.27 66 HIS B CA 1
ATOM 2350 C C . HIS B 1 66 ? -23.047 -38.594 7.793 1 31.27 66 HIS B C 1
ATOM 2352 O O . HIS B 1 66 ? -23.516 -38.438 6.664 1 31.27 66 HIS B O 1
ATOM 2358 N N . ASP B 1 67 ? -24 -38.312 8.695 1 32.19 67 ASP B N 1
ATOM 2359 C CA . ASP B 1 67 ? -24.781 -37.062 8.773 1 32.19 67 ASP B CA 1
ATOM 2360 C C . ASP B 1 67 ? -24.016 -35.906 8.156 1 32.19 67 ASP B C 1
ATOM 2362 O O . ASP B 1 67 ? -22.922 -35.562 8.609 1 32.19 67 ASP B O 1
ATOM 2366 N N . HIS B 1 68 ? -23.969 -35.844 6.844 1 33.94 68 HIS B N 1
ATOM 2367 C CA . HIS B 1 68 ? -23.75 -34.531 6.293 1 33.94 68 HIS B CA 1
ATOM 2368 C C . HIS B 1 68 ? -24.375 -33.438 7.176 1 33.94 68 HIS B C 1
ATOM 2370 O O . HIS B 1 68 ? -25.578 -33.188 7.082 1 33.94 68 HIS B O 1
ATOM 2376 N N . GLY B 1 69 ? -24.188 -33.5 8.531 1 36.03 69 GLY B N 1
ATOM 2377 C CA . GLY B 1 69 ? -24.781 -32.5 9.414 1 36.03 69 GLY B CA 1
ATOM 2378 C C . GLY B 1 69 ? -25.156 -31.219 8.695 1 36.03 69 GLY B C 1
ATOM 2379 O O . GLY B 1 69 ? -25.016 -31.109 7.477 1 36.03 69 GLY B O 1
ATOM 2380 N N . ALA B 1 70 ? -25.188 -29.969 9.539 1 37.56 70 ALA B N 1
ATOM 2381 C CA . ALA B 1 70 ? -25.734 -28.641 9.336 1 37.56 70 ALA B CA 1
ATOM 2382 C C . ALA B 1 70 ? -25.188 -28.016 8.047 1 37.56 70 ALA B C 1
ATOM 2384 O O . ALA B 1 70 ? -23.984 -27.844 7.891 1 37.56 70 ALA B O 1
ATOM 2385 N N . GLU B 1 71 ? -25.734 -28.266 6.938 1 39.22 71 GLU B N 1
ATOM 2386 C CA . GLU B 1 71 ? -25.547 -27.438 5.754 1 39.22 71 GLU B CA 1
ATOM 2387 C C . GLU B 1 71 ? -25.172 -26.016 6.137 1 39.22 71 GLU B C 1
ATOM 2389 O O . GLU B 1 71 ? -25.906 -25.359 6.895 1 39.22 71 GLU B O 1
ATOM 2394 N N . ALA B 1 72 ? -23.984 -25.688 6.387 1 43.81 72 ALA B N 1
ATOM 2395 C CA . ALA B 1 72 ? -23.641 -24.281 6.562 1 43.81 72 ALA B CA 1
ATOM 2396 C C . ALA B 1 72 ? -24.609 -23.375 5.809 1 43.81 72 ALA B C 1
ATOM 2398 O O . ALA B 1 72 ? -24.859 -23.578 4.617 1 43.81 72 ALA B O 1
ATOM 2399 N N . TRP B 1 73 ? -25.609 -22.859 6.441 1 46.06 73 TRP B N 1
ATOM 2400 C CA . TRP B 1 73 ? -26.5 -21.844 5.879 1 46.06 73 TRP B CA 1
ATOM 2401 C C . TRP B 1 73 ? -25.781 -21.016 4.824 1 46.06 73 TRP B C 1
ATOM 2403 O O . TRP B 1 73 ? -24.719 -20.438 5.09 1 46.06 73 TRP B O 1
ATOM 2413 N N . GLU B 1 74 ? -25.75 -21.328 3.596 1 53.22 74 GLU B N 1
ATOM 2414 C CA . GLU B 1 74 ? -25.344 -20.391 2.557 1 53.22 74 GLU B CA 1
ATOM 2415 C C . GLU B 1 74 ? -26.531 -19.562 2.07 1 53.22 74 GLU B C 1
ATOM 2417 O O . GLU B 1 74 ? -27.609 -20.094 1.815 1 53.22 74 GLU B O 1
ATOM 2422 N N . PRO B 1 75 ? -26.578 -18.312 2.326 1 52.78 75 PRO B N 1
ATOM 2423 C CA . PRO B 1 75 ? -27.688 -17.5 1.818 1 52.78 75 PRO B CA 1
ATOM 2424 C C . PRO B 1 75 ? -28.062 -17.859 0.385 1 52.78 75 PRO B C 1
ATOM 2426 O O . PRO B 1 75 ? -27.203 -18.219 -0.418 1 52.78 75 PRO B O 1
ATOM 2429 N N . ARG B 1 76 ? -29.328 -18.016 0.197 1 49.34 76 ARG B N 1
ATOM 2430 C CA . ARG B 1 76 ? -29.875 -18.297 -1.131 1 49.34 76 ARG B CA 1
ATOM 2431 C C . ARG B 1 76 ? -29.328 -17.312 -2.16 1 49.34 76 ARG B C 1
ATOM 2433 O O . ARG B 1 76 ? -28.984 -16.172 -1.822 1 49.34 76 ARG B O 1
ATOM 2440 N N . GLU B 1 77 ? -29.016 -17.625 -3.436 1 59.69 77 GLU B N 1
ATOM 2441 C CA . GLU B 1 77 ? -28.484 -16.891 -4.586 1 59.69 77 GLU B CA 1
ATOM 2442 C C . GLU B 1 77 ? -29.344 -15.672 -4.906 1 59.69 77 GLU B C 1
ATOM 2444 O O . GLU B 1 77 ? -30.562 -15.711 -4.785 1 59.69 77 GLU B O 1
ATOM 2449 N N . GLY B 1 78 ? -28.891 -14.445 -4.797 1 66.44 78 GLY B N 1
ATOM 2450 C CA . GLY B 1 78 ? -29.516 -13.219 -5.266 1 66.44 78 GLY B CA 1
ATOM 2451 C C . GLY B 1 78 ? -29.672 -12.172 -4.18 1 66.44 78 GLY B C 1
ATOM 2452 O O . GLY B 1 78 ? -28.672 -11.695 -3.629 1 66.44 78 GLY B O 1
ATOM 2453 N N . LEU B 1 79 ? -30.953 -11.945 -3.889 1 66.56 79 LEU B N 1
ATOM 2454 C CA . LEU B 1 79 ? -31.328 -10.828 -3.025 1 66.56 79 LEU B CA 1
ATOM 2455 C C . LEU B 1 79 ? -30.891 -11.078 -1.589 1 66.56 79 LEU B C 1
ATOM 2457 O O . LEU B 1 79 ? -30.438 -10.156 -0.907 1 66.56 79 LEU B O 1
ATOM 2461 N N . GLU B 1 80 ? -30.984 -12.305 -1.08 1 72.31 80 GLU B N 1
ATOM 2462 C CA . GLU B 1 80 ? -30.609 -12.625 0.293 1 72.31 80 GLU B CA 1
ATOM 2463 C C . GLU B 1 80 ? -29.094 -12.492 0.497 1 72.31 80 GLU B C 1
ATOM 2465 O O . GLU B 1 80 ? -28.656 -11.906 1.484 1 72.31 80 GLU B O 1
ATOM 2470 N N . ARG B 1 81 ? -28.344 -13.016 -0.371 1 74.88 81 ARG B N 1
ATOM 2471 C CA . ARG B 1 81 ? -26.891 -12.898 -0.295 1 74.88 81 ARG B CA 1
ATOM 2472 C C . ARG B 1 81 ? -26.469 -11.438 -0.344 1 74.88 81 ARG B C 1
ATOM 2474 O O . ARG B 1 81 ? -25.547 -11.031 0.381 1 74.88 81 ARG B O 1
ATOM 2481 N N . ASN B 1 82 ? -27.172 -10.742 -1.078 1 82.56 82 ASN B N 1
ATOM 2482 C CA . ASN B 1 82 ? -26.844 -9.328 -1.202 1 82.56 82 ASN B CA 1
ATOM 2483 C C . ASN B 1 82 ? -27.188 -8.555 0.069 1 82.56 82 ASN B C 1
ATOM 2485 O O . ASN B 1 82 ? -26.453 -7.641 0.463 1 82.56 82 ASN B O 1
ATOM 2489 N N . ALA B 1 83 ? -28.266 -9.031 0.649 1 86.19 83 ALA B N 1
ATOM 2490 C CA . ALA B 1 83 ? -28.672 -8.367 1.884 1 86.19 83 ALA B CA 1
ATOM 2491 C C . ALA B 1 83 ? -27.688 -8.656 3.012 1 86.19 83 ALA B C 1
ATOM 2493 O O . ALA B 1 83 ? -27.359 -7.766 3.801 1 86.19 83 ALA B O 1
ATOM 2494 N N . TYR B 1 84 ? -27.266 -9.836 3.092 1 88.44 84 TYR B N 1
ATOM 2495 C CA . TYR B 1 84 ? -26.281 -10.203 4.109 1 88.44 84 TYR B CA 1
ATOM 2496 C C . TYR B 1 84 ? -24.969 -9.461 3.887 1 88.44 84 TYR B C 1
ATOM 2498 O O . TYR B 1 84 ? -24.359 -8.961 4.836 1 88.44 84 TYR B O 1
ATOM 2506 N N . THR B 1 85 ? -24.578 -9.422 2.605 1 91.5 85 THR B N 1
ATOM 2507 C CA . THR B 1 85 ? -23.344 -8.703 2.27 1 91.5 85 THR B CA 1
ATOM 2508 C C . THR B 1 85 ? -23.469 -7.227 2.623 1 91.5 85 THR B C 1
ATOM 2510 O O . THR B 1 85 ? -22.562 -6.645 3.211 1 91.5 85 THR B O 1
ATOM 2513 N N . ALA B 1 86 ? -24.578 -6.727 2.324 1 94.88 86 ALA B N 1
ATOM 2514 C CA . ALA B 1 86 ? -24.828 -5.328 2.662 1 94.88 86 ALA B CA 1
ATOM 2515 C C . ALA B 1 86 ? -24.797 -5.113 4.172 1 94.88 86 ALA B C 1
ATOM 2517 O O . ALA B 1 86 ? -24.188 -4.164 4.66 1 94.88 86 ALA B O 1
ATOM 2518 N N . GLY B 1 87 ? -25.484 -5.988 4.887 1 96.31 87 GLY B N 1
ATOM 2519 C CA . GLY B 1 87 ? -25.484 -5.898 6.34 1 96.31 87 GLY B CA 1
ATOM 2520 C C . GLY B 1 87 ? -24.094 -6.008 6.938 1 96.31 87 GLY B C 1
ATOM 2521 O O . GLY B 1 87 ? -23.734 -5.246 7.84 1 96.31 87 GLY B O 1
ATOM 2522 N N . ALA B 1 88 ? -23.359 -6.926 6.453 1 96.25 88 ALA B N 1
ATOM 2523 C CA . ALA B 1 88 ? -22 -7.121 6.938 1 96.25 88 ALA B CA 1
ATOM 2524 C C . ALA B 1 88 ? -21.141 -5.898 6.645 1 96.25 88 ALA B C 1
ATOM 2526 O O . ALA B 1 88 ? -20.359 -5.453 7.5 1 96.25 88 ALA B O 1
ATOM 2527 N N . ASN B 1 89 ? -21.266 -5.344 5.438 1 98 89 ASN B N 1
ATOM 2528 C CA . ASN B 1 89 ? -20.5 -4.16 5.059 1 98 89 ASN B CA 1
ATOM 2529 C C . ASN B 1 89 ? -20.875 -2.951 5.91 1 98 89 ASN B C 1
ATOM 2531 O O . ASN B 1 89 ? -20 -2.191 6.34 1 98 89 ASN B O 1
ATOM 2535 N N . ILE B 1 90 ? -22.094 -2.801 6.141 1 98.56 90 ILE B N 1
ATOM 2536 C CA . ILE B 1 90 ? -22.578 -1.674 6.93 1 98.56 90 ILE B CA 1
ATOM 2537 C C . ILE B 1 90 ? -22.094 -1.793 8.367 1 98.56 90 ILE B C 1
ATOM 2539 O O . ILE B 1 90 ? -21.578 -0.825 8.938 1 98.56 90 ILE B O 1
ATOM 2543 N N . LEU B 1 91 ? -22.219 -2.986 8.938 1 98.56 91 LEU B N 1
ATOM 2544 C CA . LEU B 1 91 ? -21.781 -3.199 10.312 1 98.56 91 LEU B CA 1
ATOM 2545 C C . LEU B 1 91 ? -20.281 -2.992 10.438 1 98.56 91 LEU B C 1
ATOM 2547 O O . LEU B 1 91 ? -19.812 -2.369 11.398 1 98.56 91 LEU B O 1
ATOM 2551 N N . THR B 1 92 ? -19.578 -3.521 9.516 1 98.31 92 THR B N 1
ATOM 2552 C CA . THR B 1 92 ? -18.141 -3.326 9.5 1 98.31 92 THR B CA 1
ATOM 2553 C C . THR B 1 92 ? -17.797 -1.843 9.414 1 98.31 92 THR B C 1
ATOM 2555 O O . THR B 1 92 ? -16.938 -1.355 10.156 1 98.31 92 THR B O 1
ATOM 2558 N N . ALA B 1 93 ? -18.438 -1.15 8.516 1 98.88 93 ALA B N 1
ATOM 2559 C CA . ALA B 1 93 ? -18.203 0.28 8.344 1 98.88 93 ALA B CA 1
ATOM 2560 C C . ALA B 1 93 ? -18.531 1.051 9.617 1 98.88 93 ALA B C 1
ATOM 2562 O O . ALA B 1 93 ? -17.781 1.946 10.016 1 98.88 93 ALA B O 1
ATOM 2563 N N . ILE B 1 94 ? -19.578 0.707 10.211 1 98.81 94 ILE B N 1
ATOM 2564 C CA . ILE B 1 94 ? -19.953 1.354 11.469 1 98.81 94 ILE B CA 1
ATOM 2565 C C . ILE B 1 94 ? -18.875 1.102 12.523 1 98.81 94 ILE B C 1
ATOM 2567 O O . ILE B 1 94 ? -18.484 2.018 13.242 1 98.81 94 ILE B O 1
ATOM 2571 N N . GLY B 1 95 ? -18.5 -0.147 12.641 1 98.75 95 GLY B N 1
ATOM 2572 C CA . GLY B 1 95 ? -17.438 -0.474 13.594 1 98.75 95 GLY B CA 1
ATOM 2573 C C . GLY B 1 95 ? -16.188 0.359 13.406 1 98.75 95 GLY B C 1
ATOM 2574 O O . GLY B 1 95 ? -15.672 0.937 14.367 1 98.75 95 GLY B O 1
ATOM 2575 N N . PHE B 1 96 ? -15.719 0.483 12.203 1 98.75 96 PHE B N 1
ATOM 2576 C CA . PHE B 1 96 ? -14.508 1.251 11.938 1 98.75 96 PHE B CA 1
ATOM 2577 C C . PHE B 1 96 ? -14.766 2.744 12.102 1 98.75 96 PHE B C 1
ATOM 2579 O O . PHE B 1 96 ? -13.883 3.488 12.531 1 98.75 96 PHE B O 1
ATOM 2586 N N . ALA B 1 97 ? -15.938 3.145 11.727 1 98.88 97 ALA B N 1
ATOM 2587 C CA . ALA B 1 97 ? -16.297 4.547 11.938 1 98.88 97 ALA B CA 1
ATOM 2588 C C . ALA B 1 97 ? -16.281 4.895 13.422 1 98.88 97 ALA B C 1
ATOM 2590 O O . ALA B 1 97 ? -15.883 5.992 13.805 1 98.88 97 ALA B O 1
ATOM 2591 N N . LEU B 1 98 ? -16.781 3.986 14.266 1 98.69 98 LEU B N 1
ATOM 2592 C CA . LEU B 1 98 ? -16.75 4.195 15.711 1 98.69 98 LEU B CA 1
ATOM 2593 C C . LEU B 1 98 ? -15.32 4.391 16.203 1 98.69 98 LEU B C 1
ATOM 2595 O O . LEU B 1 98 ? -15.055 5.301 17 1 98.69 98 LEU B O 1
ATOM 2599 N N . LEU B 1 99 ? -14.469 3.555 15.719 1 98.06 99 LEU B N 1
ATOM 2600 C CA . LEU B 1 99 ? -13.062 3.67 16.078 1 98.06 99 LEU B CA 1
ATOM 2601 C C . LEU B 1 99 ? -12.492 5.008 15.633 1 98.06 99 LEU B C 1
ATOM 2603 O O . LEU B 1 99 ? -11.812 5.691 16.406 1 98.06 99 LEU B O 1
ATOM 2607 N N . LEU B 1 100 ? -12.773 5.355 14.453 1 98.06 100 LEU B N 1
ATOM 2608 C CA . LEU B 1 100 ? -12.258 6.594 13.875 1 98.06 100 LEU B CA 1
ATOM 2609 C C . LEU B 1 100 ? -12.828 7.809 14.602 1 98.06 100 LEU B C 1
ATOM 2611 O O . LEU B 1 100 ? -12.086 8.734 14.953 1 98.06 100 LEU B O 1
ATOM 2615 N N . ALA B 1 101 ? -14.086 7.781 14.812 1 97.5 101 ALA B N 1
ATOM 2616 C CA . ALA B 1 101 ? -14.719 8.898 15.516 1 97.5 101 ALA B CA 1
ATOM 2617 C C . ALA B 1 101 ? -14.172 9.031 16.938 1 97.5 101 ALA B C 1
ATOM 2619 O O . ALA B 1 101 ? -13.992 10.141 17.438 1 97.5 101 ALA B O 1
ATOM 2620 N N . GLY B 1 102 ? -14.039 7.855 17.578 1 96.69 102 GLY B N 1
ATOM 2621 C CA . GLY B 1 102 ? -13.398 7.895 18.891 1 96.69 102 GLY B CA 1
ATOM 2622 C C . GLY B 1 102 ? -12.023 8.531 18.859 1 96.69 102 GLY B C 1
ATOM 2623 O O . GLY B 1 102 ? -11.711 9.383 19.703 1 96.69 102 GLY B O 1
ATOM 2624 N N . PHE B 1 103 ? -11.258 8.164 17.875 1 94.81 103 PHE B N 1
ATOM 2625 C CA . PHE B 1 103 ? -9.922 8.727 17.734 1 94.81 103 PHE B CA 1
ATOM 2626 C C . PHE B 1 103 ? -9.984 10.219 17.438 1 94.81 103 PHE B C 1
ATOM 2628 O O . PHE B 1 103 ? -9.203 11 17.984 1 94.81 103 PHE B O 1
ATOM 2635 N N . LEU B 1 104 ? -10.867 10.609 16.578 1 94 104 LEU B N 1
ATOM 2636 C CA . LEU B 1 104 ? -11.016 12.016 16.219 1 94 104 LEU B CA 1
ATOM 2637 C C . LEU B 1 104 ? -11.461 12.844 17.422 1 94 104 LEU B C 1
ATOM 2639 O O . LEU B 1 104 ? -11.055 14 17.562 1 94 104 LEU B O 1
ATOM 2643 N N . SER B 1 105 ? -12.281 12.227 18.219 1 93.5 105 SER B N 1
ATOM 2644 C CA . SER B 1 105 ? -12.711 12.906 19.422 1 93.5 105 SER B CA 1
ATOM 2645 C C . SER B 1 105 ? -11.539 13.156 20.375 1 93.5 105 SER B C 1
ATOM 2647 O O . SER B 1 105 ? -11.414 14.242 20.938 1 93.5 105 SER B O 1
ATOM 2649 N N . LEU B 1 106 ? -10.711 12.164 20.562 1 92.06 106 LEU B N 1
ATOM 2650 C CA . LEU B 1 106 ? -9.531 12.305 21.406 1 92.06 106 LEU B CA 1
ATOM 2651 C C . LEU B 1 106 ? -8.578 13.359 20.859 1 92.06 106 LEU B C 1
ATOM 2653 O O . LEU B 1 106 ? -8.047 14.172 21.609 1 92.06 106 LEU B O 1
ATOM 2657 N N . ARG B 1 107 ? -8.398 13.32 19.609 1 89.56 107 ARG B N 1
ATOM 2658 C CA . ARG B 1 107 ? -7.543 14.297 18.938 1 89.56 107 ARG B CA 1
ATOM 2659 C C . ARG B 1 107 ? -8.086 15.711 19.109 1 89.56 107 ARG B C 1
ATOM 2661 O O . ARG B 1 107 ? -7.328 16.641 19.375 1 89.56 107 ARG B O 1
ATOM 2668 N N . GLY B 1 108 ? -9.359 15.875 18.922 1 88.88 108 GLY B N 1
ATOM 2669 C CA . GLY B 1 108 ? -9.992 17.172 19.109 1 88.88 108 GLY B CA 1
ATOM 2670 C C . GLY B 1 108 ? -9.859 17.703 20.531 1 88.88 108 GLY B C 1
ATOM 2671 O O . GLY B 1 108 ? -9.641 18.891 20.734 1 88.88 108 GLY B O 1
ATOM 2672 N N . GLY B 1 109 ? -10.023 16.828 21.469 1 85.69 109 GLY B N 1
ATOM 2673 C CA . GLY B 1 109 ? -9.812 17.219 22.859 1 85.69 109 GLY B CA 1
ATOM 2674 C C . GLY B 1 109 ? -8.398 17.688 23.141 1 85.69 109 GLY B C 1
ATOM 2675 O O . GLY B 1 109 ? -8.195 18.609 23.922 1 85.69 109 GLY B O 1
ATOM 2676 N N . ALA B 1 110 ? -7.543 17.125 22.453 1 85.31 110 ALA B N 1
ATOM 2677 C CA . ALA B 1 110 ? -6.137 17.453 22.656 1 85.31 110 ALA B CA 1
ATOM 2678 C C . ALA B 1 110 ? -5.754 18.734 21.922 1 85.31 110 ALA B C 1
ATOM 2680 O O . ALA B 1 110 ? -4.977 19.547 22.438 1 85.31 110 ALA B O 1
ATOM 2681 N N . THR B 1 111 ? -6.352 18.969 20.766 1 85.94 111 THR B N 1
ATOM 2682 C CA . THR B 1 111 ? -5.957 20.094 19.922 1 85.94 111 THR B CA 1
ATOM 2683 C C . THR B 1 111 ? -6.926 21.266 20.094 1 85.94 111 THR B C 1
ATOM 2685 O O . THR B 1 111 ? -6.609 22.391 19.734 1 85.94 111 THR B O 1
ATOM 2688 N N . GLY B 1 112 ? -8.125 21 20.516 1 86.06 112 GLY B N 1
ATOM 2689 C CA . GLY B 1 112 ? -9.141 22.016 20.672 1 86.06 112 GLY B CA 1
ATOM 2690 C C . GLY B 1 112 ? -9.914 22.312 19.406 1 86.06 112 GLY B C 1
ATOM 2691 O O . GLY B 1 112 ? -10.758 23.203 19.375 1 86.06 112 GLY B O 1
ATOM 2692 N N . GLU B 1 113 ? -9.547 21.594 18.359 1 86.75 113 GLU B N 1
ATOM 2693 C CA . GLU B 1 113 ? -10.203 21.812 17.078 1 86.75 113 GLU B CA 1
ATOM 2694 C C . GLU B 1 113 ? -10.688 20.5 16.469 1 86.75 113 GLU B C 1
ATOM 2696 O O . GLU B 1 113 ? -9.992 19.484 16.531 1 86.75 113 GLU B O 1
ATOM 2701 N N . PRO B 1 114 ? -11.891 20.625 15.945 1 87.62 114 PRO B N 1
ATOM 2702 C CA . PRO B 1 114 ? -12.367 19.422 15.266 1 87.62 114 PRO B CA 1
ATOM 2703 C C . PRO B 1 114 ? -11.586 19.125 13.984 1 87.62 114 PRO B C 1
ATOM 2705 O O . PRO B 1 114 ? -11.07 20.047 13.344 1 87.62 114 PRO B O 1
ATOM 2708 N N . ALA B 1 115 ? -11.523 17.875 13.688 1 91.56 115 ALA B N 1
ATOM 2709 C CA . ALA B 1 115 ? -10.828 17.453 12.469 1 91.56 115 ALA B CA 1
ATOM 2710 C C . ALA B 1 115 ? -11.648 17.781 11.227 1 91.56 115 ALA B C 1
ATOM 2712 O O . ALA B 1 115 ? -12.867 17.625 11.219 1 91.56 115 ALA B O 1
ATOM 2713 N N . SER B 1 116 ? -11.055 18.328 10.273 1 94.81 116 SER B N 1
ATOM 2714 C CA . SER B 1 116 ? -11.703 18.578 8.992 1 94.81 116 SER B CA 1
ATOM 2715 C C . SER B 1 116 ? -11.945 17.297 8.219 1 94.81 116 SER B C 1
ATOM 2717 O O . SER B 1 116 ? -11.391 16.25 8.57 1 94.81 116 SER B O 1
ATOM 2719 N N . TRP B 1 117 ? -12.773 17.359 7.203 1 96.06 117 TRP B N 1
ATOM 2720 C CA . TRP B 1 117 ? -13.008 16.203 6.34 1 96.06 117 TRP B CA 1
ATOM 2721 C C . TRP B 1 117 ? -11.711 15.727 5.699 1 96.06 117 TRP B C 1
ATOM 2723 O O . TRP B 1 117 ? -11.523 14.531 5.48 1 96.06 117 TRP B O 1
ATOM 2733 N N . HIS B 1 118 ? -10.867 16.641 5.395 1 96.94 118 HIS B N 1
ATOM 2734 C CA . HIS B 1 118 ? -9.594 16.297 4.766 1 96.94 118 HIS B CA 1
ATOM 2735 C C . HIS B 1 118 ? -8.695 15.523 5.719 1 96.94 118 HIS B C 1
ATOM 2737 O O . HIS B 1 118 ? -8.062 14.547 5.316 1 96.94 118 HIS B O 1
ATOM 2743 N N . GLU B 1 119 ? -8.68 15.992 6.949 1 95.94 119 GLU B N 1
ATOM 2744 C CA . GLU B 1 119 ? -7.945 15.234 7.957 1 95.94 119 GLU B CA 1
ATOM 2745 C C . GLU B 1 119 ? -8.516 13.82 8.109 1 95.94 119 GLU B C 1
ATOM 2747 O O . GLU B 1 119 ? -7.762 12.852 8.242 1 95.94 119 GLU B O 1
ATOM 2752 N N . GLY B 1 120 ? -9.836 13.758 8.109 1 97.56 120 GLY B N 1
ATOM 2753 C CA . GLY B 1 120 ? -10.484 12.453 8.133 1 97.56 120 GLY B CA 1
ATOM 2754 C C . GLY B 1 120 ? -10.086 11.562 6.973 1 97.56 120 GLY B C 1
ATOM 2755 O O . GLY B 1 120 ? -9.844 10.367 7.152 1 97.56 120 GLY B O 1
ATOM 2756 N N . LEU B 1 121 ? -10.023 12.141 5.797 1 98.25 121 LEU B N 1
ATOM 2757 C CA . LEU B 1 121 ? -9.594 11.406 4.605 1 98.25 121 LEU B CA 1
ATOM 2758 C C . LEU B 1 121 ? -8.188 10.852 4.789 1 98.25 121 LEU B C 1
ATOM 2760 O O . LEU B 1 121 ? -7.918 9.703 4.438 1 98.25 121 LEU B O 1
ATOM 2764 N N . MET B 1 122 ? -7.27 11.625 5.375 1 97.44 122 MET B N 1
ATOM 2765 C CA . MET B 1 122 ? -5.902 11.164 5.609 1 97.44 122 MET B CA 1
ATOM 2766 C C . MET B 1 122 ? -5.883 10 6.594 1 97.44 122 MET B C 1
ATOM 2768 O O . MET B 1 122 ? -5.141 9.039 6.402 1 97.44 122 MET B O 1
ATOM 2772 N N . TRP B 1 123 ? -6.723 10.102 7.617 1 97.62 123 TRP B N 1
ATOM 2773 C CA . TRP B 1 123 ? -6.824 9.008 8.57 1 97.62 123 TRP B CA 1
ATOM 2774 C C . TRP B 1 123 ? -7.422 7.766 7.914 1 97.62 123 TRP B C 1
ATOM 2776 O O . TRP B 1 123 ? -7.035 6.641 8.234 1 97.62 123 TRP B O 1
ATOM 2786 N N . GLY B 1 124 ? -8.398 7.98 7.062 1 98.44 124 GLY B N 1
ATOM 2787 C CA . GLY B 1 124 ? -8.922 6.875 6.273 1 98.44 124 GLY B CA 1
ATOM 2788 C C . GLY B 1 124 ? -7.867 6.184 5.438 1 98.44 124 GLY B C 1
ATOM 2789 O O . GLY B 1 124 ? -7.809 4.953 5.395 1 98.44 124 GLY B O 1
ATOM 2790 N N . LEU B 1 125 ? -7.016 6.965 4.785 1 98.5 125 LEU B N 1
ATOM 2791 C CA . LEU B 1 125 ? -5.949 6.402 3.967 1 98.5 125 LEU B CA 1
ATOM 2792 C C . LEU B 1 125 ? -4.941 5.645 4.828 1 98.5 125 LEU B C 1
ATOM 2794 O O . LEU B 1 125 ? -4.383 4.637 4.391 1 98.5 125 LEU B O 1
ATOM 2798 N N . ALA B 1 126 ? -4.699 6.137 6.035 1 98.31 126 ALA B N 1
ATOM 2799 C CA . ALA B 1 126 ? -3.875 5.387 6.977 1 98.31 126 ALA B CA 1
ATOM 2800 C C . ALA B 1 126 ? -4.527 4.055 7.34 1 98.31 126 ALA B C 1
ATOM 2802 O O . ALA B 1 126 ? -3.848 3.031 7.445 1 98.31 126 ALA B O 1
ATOM 2803 N N . GLY B 1 127 ? -5.844 4.098 7.574 1 98.5 127 GLY B N 1
ATOM 2804 C CA . GLY B 1 127 ? -6.574 2.861 7.801 1 98.5 127 GLY B CA 1
ATOM 2805 C C . GLY B 1 127 ? -6.469 1.888 6.641 1 98.5 127 GLY B C 1
ATOM 2806 O O . GLY B 1 127 ? -6.328 0.681 6.852 1 98.5 127 GLY B O 1
ATOM 2807 N N . PHE B 1 128 ? -6.527 2.455 5.422 1 98.88 128 PHE B N 1
ATOM 2808 C CA . PHE B 1 128 ? -6.34 1.646 4.223 1 98.88 128 PHE B CA 1
ATOM 2809 C C . PHE B 1 128 ? -4.988 0.943 4.25 1 98.88 128 PHE B C 1
ATOM 2811 O O . PHE B 1 128 ? -4.898 -0.255 3.973 1 98.88 128 PHE B O 1
ATOM 2818 N N . ALA B 1 129 ? -3.953 1.653 4.586 1 98.81 129 ALA B N 1
ATOM 2819 C CA . ALA B 1 129 ? -2.617 1.069 4.672 1 98.81 129 ALA B CA 1
ATOM 2820 C C . ALA B 1 129 ? -2.557 -0.005 5.754 1 98.81 129 ALA B C 1
ATOM 2822 O O . ALA B 1 129 ? -2.021 -1.094 5.523 1 98.81 129 ALA B O 1
ATOM 2823 N N . VAL B 1 130 ? -3.176 0.213 6.852 1 98.81 130 VAL B N 1
ATOM 2824 C CA . VAL B 1 130 ? -3.057 -0.616 8.047 1 98.81 130 VAL B CA 1
ATOM 2825 C C . VAL B 1 130 ? -3.891 -1.885 7.879 1 98.81 130 VAL B C 1
ATOM 2827 O O . VAL B 1 130 ? -3.438 -2.98 8.219 1 98.81 130 VAL B O 1
ATOM 2830 N N . PHE B 1 131 ? -5.066 -1.752 7.301 1 98.69 131 PHE B N 1
ATOM 2831 C CA . PHE B 1 131 ? -6.016 -2.859 7.359 1 98.69 131 PHE B CA 1
ATOM 2832 C C . PHE B 1 131 ? -6.074 -3.59 6.023 1 98.69 131 PHE B C 1
ATOM 2834 O O . PHE B 1 131 ? -6.602 -4.703 5.945 1 98.69 131 PHE B O 1
ATOM 2841 N N . THR B 1 132 ? -5.562 -2.906 4.977 1 98.75 132 THR B N 1
ATOM 2842 C CA . THR B 1 132 ? -5.691 -3.531 3.664 1 98.75 132 THR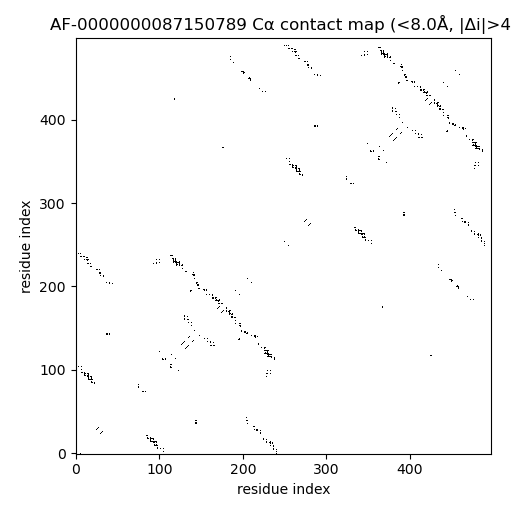 B CA 1
ATOM 2843 C C . THR B 1 132 ? -4.316 -3.799 3.057 1 98.75 132 THR B C 1
ATOM 2845 O O . THR B 1 132 ? -3.975 -4.949 2.77 1 98.75 132 THR B O 1
ATOM 2848 N N . ILE B 1 133 ? -3.463 -2.797 2.943 1 98.81 133 ILE B N 1
ATOM 2849 C CA . ILE B 1 133 ? -2.199 -2.943 2.227 1 98.81 133 ILE B CA 1
ATOM 2850 C C . ILE B 1 133 ? -1.267 -3.865 3.01 1 98.81 133 ILE B C 1
ATOM 2852 O O . ILE B 1 133 ? -0.759 -4.852 2.469 1 98.81 133 ILE B O 1
ATOM 2856 N N . ALA B 1 134 ? -1.077 -3.57 4.273 1 98.81 134 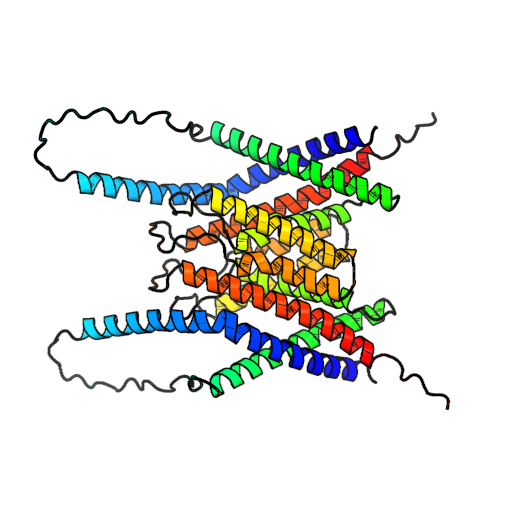ALA B N 1
ATOM 2857 C CA . ALA B 1 134 ? -0.092 -4.301 5.07 1 98.81 134 ALA B CA 1
ATOM 2858 C C . ALA B 1 134 ? -0.482 -5.766 5.215 1 98.81 134 ALA B C 1
ATOM 2860 O O . ALA B 1 134 ? 0.275 -6.66 4.828 1 98.81 134 ALA B O 1
ATOM 2861 N N . PRO B 1 135 ? -1.641 -6.051 5.73 1 98.69 135 PRO B N 1
ATOM 2862 C CA . PRO B 1 135 ? -1.95 -7.477 5.836 1 98.69 135 PRO B CA 1
ATOM 2863 C C . PRO B 1 135 ? -2.166 -8.141 4.477 1 98.69 135 PRO B C 1
ATOM 2865 O O . PRO B 1 135 ? -1.903 -9.328 4.316 1 98.69 135 PRO B O 1
ATOM 2868 N N . GLY B 1 136 ? -2.629 -7.391 3.496 1 98.56 136 GLY B N 1
ATOM 2869 C CA . GLY B 1 136 ? -2.852 -7.93 2.166 1 98.56 136 GLY B CA 1
ATOM 2870 C C . GLY B 1 136 ? -1.573 -8.383 1.481 1 98.56 136 GLY B C 1
ATOM 2871 O O . GLY B 1 136 ? -1.6 -9.266 0.624 1 98.56 136 GLY B O 1
ATOM 2872 N N . LEU B 1 137 ? -0.477 -7.742 1.854 1 98.38 137 LEU B N 1
ATOM 2873 C CA . LEU B 1 137 ? 0.818 -8.133 1.305 1 98.38 137 LEU B CA 1
ATOM 2874 C C . LEU B 1 137 ? 1.177 -9.555 1.717 1 98.38 137 LEU B C 1
ATOM 2876 O O . LEU B 1 137 ? 1.729 -10.32 0.919 1 98.38 137 LEU B O 1
ATOM 2880 N N . GLY B 1 138 ? 0.843 -9.914 2.941 1 98.06 138 GLY B N 1
ATOM 2881 C CA . GLY B 1 138 ? 1.126 -11.25 3.426 1 98.06 138 GLY B CA 1
ATOM 2882 C C . GLY B 1 138 ? -0.006 -12.227 3.174 1 98.06 138 GLY B C 1
ATOM 2883 O O . GLY B 1 138 ? 0.232 -13.406 2.883 1 98.06 138 GLY B O 1
ATOM 2884 N N . LEU B 1 139 ? -1.198 -11.742 3.299 1 97.88 139 LEU B N 1
ATOM 2885 C CA . LEU B 1 139 ? -2.398 -12.555 3.141 1 97.88 139 LEU B CA 1
ATOM 2886 C C . LEU B 1 139 ? -3.336 -11.945 2.104 1 97.88 139 LEU B C 1
ATOM 2888 O O . LEU B 1 139 ? -4.395 -11.414 2.449 1 97.88 139 LEU B O 1
ATOM 2892 N N . PRO B 1 140 ? -2.918 -12.07 0.862 1 97.38 140 PRO B N 1
ATOM 2893 C CA . PRO B 1 140 ? -3.848 -11.555 -0.144 1 97.38 140 PRO B CA 1
ATOM 2894 C C . PRO B 1 140 ? -5.199 -12.258 -0.118 1 97.38 140 PRO B C 1
ATOM 2896 O O . PRO B 1 140 ? -5.285 -13.43 0.272 1 97.38 140 PRO B O 1
ATOM 2899 N N . PRO B 1 141 ? -6.27 -11.523 -0.483 1 96.94 141 PRO B N 1
ATOM 2900 C CA . PRO B 1 141 ? -7.582 -12.172 -0.581 1 96.94 141 PRO B CA 1
ATOM 2901 C C . PRO B 1 141 ? -7.59 -13.328 -1.571 1 96.94 141 PRO B C 1
ATOM 2903 O O . PRO B 1 141 ? -6.906 -13.281 -2.596 1 96.94 141 PRO B O 1
ATOM 2906 N N . LYS B 1 142 ? -8.391 -14.352 -1.221 1 96.19 142 LYS B N 1
ATOM 2907 C CA . LYS B 1 142 ? -8.445 -15.555 -2.045 1 96.19 142 LYS B CA 1
ATOM 2908 C C . LYS B 1 142 ? -9.859 -15.828 -2.527 1 96.19 142 LYS B C 1
ATOM 2910 O O . LYS B 1 142 ? -10.828 -15.539 -1.824 1 96.19 142 LYS B O 1
ATOM 2915 N N . LEU B 1 143 ? -9.891 -16.359 -3.699 1 96.19 143 LEU B N 1
ATOM 2916 C CA . LEU B 1 143 ? -11.164 -16.766 -4.297 1 96.19 143 LEU B CA 1
ATOM 2917 C C . LEU B 1 143 ? -11.609 -18.125 -3.768 1 96.19 143 LEU B C 1
ATOM 2919 O O . LEU B 1 143 ? -10.789 -18.906 -3.297 1 96.19 143 LEU B O 1
ATOM 2923 N N . PRO B 1 144 ? -12.969 -18.297 -3.85 1 91.81 144 PRO B N 1
ATOM 2924 C CA . PRO B 1 144 ? -13.438 -19.656 -3.541 1 91.81 144 PRO B CA 1
ATOM 2925 C C . PRO B 1 144 ? -12.75 -20.719 -4.383 1 91.81 144 PRO B C 1
ATOM 2927 O O . PRO B 1 144 ? -12.492 -20.516 -5.57 1 91.81 144 PRO B O 1
ATOM 2930 N N . GLY B 1 145 ? -12.445 -21.844 -3.73 1 89.94 145 GLY B N 1
ATOM 2931 C CA . GLY B 1 145 ? -11.797 -22.938 -4.445 1 89.94 145 GLY B CA 1
ATOM 2932 C C . GLY B 1 145 ? -10.289 -22.922 -4.324 1 89.94 145 GLY B C 1
ATOM 2933 O O . GLY B 1 145 ? -9.617 -23.875 -4.727 1 89.94 145 GLY B O 1
ATOM 2934 N N . VAL B 1 146 ? -9.742 -21.781 -3.861 1 91.5 146 VAL B N 1
ATOM 2935 C CA . VAL B 1 146 ? -8.305 -21.719 -3.627 1 91.5 146 VAL B CA 1
ATOM 2936 C C . VAL B 1 146 ? -7.992 -22.109 -2.186 1 91.5 146 VAL B C 1
ATOM 2938 O O . VAL B 1 146 ? -8.445 -21.453 -1.244 1 91.5 146 VAL B O 1
ATOM 2941 N N . PRO B 1 147 ? -7.242 -23.156 -1.969 1 91.19 147 PRO B N 1
ATOM 2942 C CA . PRO B 1 147 ? -6.93 -23.594 -0.61 1 91.19 147 PRO B CA 1
ATOM 2943 C C . PRO B 1 147 ? -6.176 -22.547 0.198 1 91.19 147 PRO B C 1
ATOM 2945 O O . PRO B 1 147 ? -5.371 -21.797 -0.359 1 91.19 147 PRO B O 1
ATOM 2948 N N . THR B 1 148 ? -6.477 -22.562 1.491 1 92.25 148 THR B N 1
ATOM 2949 C CA . THR B 1 148 ? -5.844 -21.594 2.391 1 92.25 148 THR B CA 1
ATOM 2950 C C . THR B 1 148 ? -5.379 -22.281 3.672 1 92.25 148 THR B C 1
ATOM 2952 O O . THR B 1 148 ? -5.84 -23.391 3.994 1 92.25 148 THR B O 1
ATOM 2955 N N . ALA B 1 149 ? -4.438 -21.609 4.375 1 94 149 ALA B N 1
ATOM 2956 C CA . ALA B 1 149 ? -4.004 -22.047 5.695 1 94 149 ALA B CA 1
ATOM 2957 C C . ALA B 1 149 ? -5.148 -21.969 6.703 1 94 149 ALA B C 1
ATOM 2959 O O . ALA B 1 149 ? -6.164 -21.312 6.441 1 94 149 ALA B O 1
ATOM 2960 N N . PRO B 1 150 ? -4.93 -22.656 7.859 1 94.69 150 PRO B N 1
ATOM 2961 C CA . PRO B 1 150 ? -5.984 -22.609 8.875 1 94.69 150 PRO B CA 1
ATOM 2962 C C . PRO B 1 150 ? -6.336 -21.203 9.312 1 94.69 150 PRO B C 1
ATOM 2964 O O . PRO B 1 150 ? -5.453 -20.344 9.43 1 94.69 150 PRO B O 1
ATOM 2967 N N . LEU B 1 151 ? -7.59 -21 9.586 1 95.5 151 LEU B N 1
ATOM 2968 C CA . LEU B 1 151 ? -8.164 -19.672 9.844 1 95.5 151 LEU B CA 1
ATOM 2969 C C . LEU B 1 151 ? -7.5 -19.016 11.047 1 95.5 151 LEU B C 1
ATOM 2971 O O . LEU B 1 151 ? -7.145 -17.844 11 1 95.5 151 LEU B O 1
ATOM 2975 N N . LEU B 1 152 ? -7.309 -19.734 12.094 1 96.88 152 LEU B N 1
ATOM 2976 C CA . LEU B 1 152 ? -6.797 -19.156 13.336 1 96.88 152 LEU B CA 1
ATOM 2977 C C . LEU B 1 152 ? -5.402 -18.578 13.125 1 96.88 152 LEU B C 1
ATOM 2979 O O . LEU B 1 152 ? -5.117 -17.469 13.578 1 96.88 152 LEU B O 1
ATOM 2983 N N . SER B 1 153 ? -4.543 -19.312 12.484 1 97.62 153 SER B N 1
ATOM 2984 C CA . SER B 1 153 ? -3.188 -18.828 12.25 1 97.62 153 SER B CA 1
ATOM 2985 C C . SER B 1 153 ? -3.188 -17.594 11.367 1 97.62 153 SER B C 1
ATOM 2987 O O . SER B 1 153 ? -2.426 -16.656 11.602 1 97.62 153 SER B O 1
ATOM 2989 N N . ARG B 1 154 ? -4.062 -17.609 10.398 1 97.94 154 ARG B N 1
ATOM 2990 C CA . ARG B 1 154 ? -4.168 -16.453 9.508 1 97.94 154 ARG B CA 1
ATOM 2991 C C . ARG B 1 154 ? -4.68 -15.227 10.266 1 97.94 154 ARG B C 1
ATOM 2993 O O . ARG B 1 154 ? -4.203 -14.109 10.047 1 97.94 154 ARG B O 1
ATOM 3000 N N . GLN B 1 155 ? -5.605 -15.453 11.117 1 97.94 155 GLN B N 1
ATOM 3001 C CA . GLN B 1 155 ? -6.199 -14.359 11.875 1 97.94 155 GLN B CA 1
ATOM 3002 C C . GLN B 1 155 ? -5.191 -13.758 12.852 1 97.94 155 GLN B C 1
ATOM 3004 O O . GLN B 1 155 ? -5.129 -12.531 13.008 1 97.94 155 GLN B O 1
ATOM 3009 N N . ILE B 1 156 ? -4.438 -14.57 13.484 1 98.38 156 ILE B N 1
ATOM 3010 C CA . ILE B 1 156 ? -3.418 -14.094 14.414 1 98.38 156 ILE B CA 1
ATOM 3011 C C . ILE B 1 156 ? -2.377 -13.266 13.656 1 98.38 156 ILE B C 1
ATOM 3013 O O . ILE B 1 156 ? -2 -12.18 14.102 1 98.38 156 ILE B O 1
ATOM 3017 N N . TRP B 1 157 ? -1.968 -13.797 12.562 1 98.69 157 TRP B N 1
ATOM 3018 C CA . TRP B 1 157 ? -0.972 -13.062 11.789 1 98.69 157 TRP B CA 1
ATOM 3019 C C . TRP B 1 157 ? -1.539 -11.742 11.289 1 98.69 157 TRP B C 1
ATOM 3021 O O . TRP B 1 157 ? -0.855 -10.719 11.312 1 98.69 157 TRP B O 1
ATOM 3031 N N . TRP B 1 158 ? -2.77 -11.836 10.797 1 98.56 158 TRP B N 1
ATOM 3032 C CA . TRP B 1 158 ? -3.432 -10.625 10.32 1 98.56 158 TRP B CA 1
ATOM 3033 C C . TRP B 1 158 ? -3.461 -9.555 11.414 1 98.56 158 TRP B C 1
ATOM 3035 O O . TRP B 1 158 ? -3.119 -8.398 11.164 1 98.56 158 TRP B O 1
ATOM 3045 N N . LEU B 1 159 ? -3.838 -9.906 12.57 1 98.69 159 LEU B N 1
ATOM 3046 C CA . LEU B 1 159 ? -3.914 -8.977 13.688 1 98.69 159 LEU B CA 1
ATOM 3047 C C . LEU B 1 159 ? -2.533 -8.43 14.039 1 98.69 159 LEU B C 1
ATOM 3049 O O . LEU B 1 159 ? -2.389 -7.242 14.336 1 98.69 159 LEU B O 1
ATOM 3053 N N . THR B 1 160 ? -1.581 -9.273 14 1 98.75 160 THR B N 1
ATOM 3054 C CA . THR B 1 160 ? -0.213 -8.852 14.273 1 98.75 160 THR B CA 1
ATOM 3055 C C . THR B 1 160 ? 0.255 -7.82 13.258 1 98.75 160 THR B C 1
ATOM 3057 O O . THR B 1 160 ? 0.852 -6.805 13.617 1 98.75 160 THR B O 1
ATOM 3060 N N . ALA B 1 161 ? -0.049 -8.094 11.961 1 98.81 161 ALA B N 1
ATOM 3061 C CA . ALA B 1 161 ? 0.338 -7.164 10.898 1 98.81 161 ALA B CA 1
ATOM 3062 C C . ALA B 1 161 ? -0.353 -5.816 11.07 1 98.81 161 ALA B C 1
ATOM 3064 O O . ALA B 1 161 ? 0.277 -4.766 10.93 1 98.81 161 ALA B O 1
ATOM 3065 N N . VAL B 1 162 ? -1.596 -5.844 11.438 1 98.81 162 VAL B N 1
ATOM 3066 C CA . VAL B 1 162 ? -2.396 -4.637 11.609 1 98.81 162 VAL B CA 1
ATOM 3067 C C . VAL B 1 162 ? -1.865 -3.826 12.789 1 98.81 162 VAL B C 1
ATOM 3069 O O . VAL B 1 162 ? -1.61 -2.627 12.664 1 98.81 162 VAL B O 1
ATOM 3072 N N . LEU B 1 163 ? -1.628 -4.469 13.883 1 98.81 163 LEU B N 1
ATOM 3073 C CA . LEU B 1 163 ? -1.188 -3.779 15.094 1 98.81 163 LEU B CA 1
ATOM 3074 C C . LEU B 1 163 ? 0.231 -3.242 14.922 1 98.81 163 LEU B C 1
ATOM 3076 O O . LEU B 1 163 ? 0.525 -2.117 15.336 1 98.81 163 LEU B O 1
ATOM 3080 N N . ALA B 1 164 ? 1.042 -4.039 14.328 1 98.88 164 ALA B N 1
ATOM 3081 C CA . ALA B 1 164 ? 2.42 -3.613 14.102 1 98.88 164 ALA B CA 1
ATOM 3082 C C . ALA B 1 164 ? 2.475 -2.414 13.156 1 98.88 164 ALA B C 1
ATOM 3084 O O . ALA B 1 164 ? 3.23 -1.467 13.391 1 98.88 164 ALA B O 1
ATOM 3085 N N . THR B 1 165 ? 1.689 -2.492 12.133 1 98.88 165 THR B N 1
ATOM 3086 C CA . THR B 1 165 ? 1.679 -1.397 11.164 1 98.88 165 THR B CA 1
ATOM 3087 C C . THR B 1 165 ? 1.089 -0.134 11.789 1 98.88 165 THR B C 1
ATOM 3089 O O . THR B 1 165 ? 1.616 0.963 11.594 1 98.88 165 THR B O 1
ATOM 3092 N N . ALA B 1 166 ? 0.011 -0.273 12.516 1 98.62 166 ALA B N 1
ATOM 3093 C CA . ALA B 1 166 ? -0.593 0.875 13.188 1 98.62 166 ALA B CA 1
ATOM 3094 C C . ALA B 1 166 ? 0.389 1.518 14.156 1 98.62 166 ALA B C 1
ATOM 3096 O O . ALA B 1 166 ? 0.573 2.738 14.148 1 98.62 166 ALA B O 1
ATOM 3097 N N . ALA B 1 167 ? 1.013 0.693 14.969 1 98.62 167 ALA B N 1
ATOM 3098 C CA . ALA B 1 167 ? 1.987 1.192 15.938 1 98.62 167 ALA B CA 1
ATOM 3099 C C . ALA B 1 167 ? 3.182 1.828 15.234 1 98.62 167 ALA B C 1
ATOM 3101 O O . ALA B 1 167 ? 3.664 2.885 15.641 1 98.62 167 ALA B O 1
ATOM 3102 N N . GLY B 1 168 ? 3.617 1.156 14.219 1 98.75 168 GLY B N 1
ATOM 3103 C CA . GLY B 1 168 ? 4.746 1.687 13.469 1 98.75 168 GLY B CA 1
ATOM 3104 C C . GLY B 1 168 ? 4.465 3.037 12.844 1 98.75 168 GLY B C 1
ATOM 3105 O O . GLY B 1 168 ? 5.27 3.963 12.961 1 98.75 168 GLY B O 1
ATOM 3106 N N . LEU B 1 169 ? 3.35 3.158 12.18 1 98.31 169 LEU B N 1
ATOM 3107 C CA . LEU B 1 169 ? 2.955 4.434 11.594 1 98.31 169 LEU B CA 1
ATOM 3108 C C . LEU B 1 169 ? 2.789 5.5 12.672 1 98.31 169 LEU B C 1
ATOM 3110 O O . LEU B 1 169 ? 3.16 6.66 12.469 1 98.31 169 LEU B O 1
ATOM 3114 N N . GLY B 1 170 ? 2.227 5.078 13.797 1 97.5 170 GLY B N 1
ATOM 3115 C CA . GLY B 1 170 ? 2.102 6.008 14.906 1 97.5 170 GLY B CA 1
ATOM 3116 C C . GLY B 1 170 ? 3.434 6.559 15.383 1 97.5 170 GLY B C 1
ATOM 3117 O O . GLY B 1 170 ? 3.566 7.762 15.617 1 97.5 170 GLY B O 1
ATOM 3118 N N . LEU B 1 171 ? 4.41 5.707 15.477 1 98.38 171 LEU B N 1
ATOM 3119 C CA . LEU B 1 171 ? 5.742 6.133 15.891 1 98.38 171 LEU B CA 1
ATOM 3120 C C . LEU B 1 171 ? 6.34 7.102 14.875 1 98.38 171 LEU B C 1
ATOM 3122 O O . LEU B 1 171 ? 6.926 8.117 15.25 1 98.38 171 LEU B O 1
ATOM 3126 N N . ILE B 1 172 ? 6.137 6.793 13.633 1 98 172 ILE B N 1
ATOM 3127 C CA . ILE B 1 172 ? 6.73 7.59 12.562 1 98 172 ILE B CA 1
ATOM 3128 C C . ILE B 1 172 ? 6.062 8.961 12.508 1 98 172 ILE B C 1
ATOM 3130 O O . ILE B 1 172 ? 6.738 9.984 12.414 1 98 172 ILE B O 1
ATOM 3134 N N . VAL B 1 173 ? 4.762 8.984 12.633 1 95.38 173 VAL B N 1
ATOM 3135 C CA . VAL B 1 173 ? 3.996 10.195 12.359 1 95.38 173 VAL B CA 1
ATOM 3136 C C . VAL B 1 173 ? 3.98 11.094 13.594 1 95.38 173 VAL B C 1
ATOM 3138 O O . VAL B 1 173 ? 4.102 12.32 13.484 1 95.38 173 VAL B O 1
ATOM 3141 N N . PHE B 1 174 ? 3.975 10.547 14.836 1 93.81 174 PHE B N 1
ATOM 3142 C CA . PHE B 1 174 ? 3.676 11.375 16 1 93.81 174 PHE B CA 1
ATOM 3143 C C . PHE B 1 174 ? 4.934 11.633 16.812 1 93.81 174 PHE B C 1
ATOM 3145 O O . PHE B 1 174 ? 5.031 12.648 17.516 1 93.81 174 PHE B O 1
ATOM 3152 N N . ARG B 1 175 ? 5.922 10.742 16.922 1 92.75 175 ARG B N 1
ATOM 3153 C CA . ARG B 1 175 ? 7.09 10.953 17.781 1 92.75 175 ARG B CA 1
ATOM 3154 C C . ARG B 1 175 ? 8.148 11.781 17.047 1 92.75 175 ARG B C 1
ATOM 3156 O O . ARG B 1 175 ? 8.898 12.523 17.688 1 92.75 175 ARG B O 1
ATOM 3163 N N . ARG B 1 176 ? 8.281 11.758 15.828 1 92.31 176 ARG B N 1
ATOM 3164 C CA . ARG B 1 176 ? 9.141 12.555 14.961 1 92.31 176 ARG B CA 1
ATOM 3165 C C . ARG B 1 176 ? 10.586 12.516 15.438 1 92.31 176 ARG B C 1
ATOM 3167 O O . ARG B 1 176 ? 11.281 13.539 15.43 1 92.31 176 ARG B O 1
ATOM 3174 N N . SER B 1 177 ? 11.086 11.508 16.062 1 96.94 177 SER B N 1
ATOM 3175 C CA . SER B 1 177 ? 12.484 11.242 16.406 1 96.94 177 SER B CA 1
ATOM 3176 C C . SER B 1 177 ? 13.047 10.109 15.555 1 96.94 177 SER B C 1
ATOM 3178 O O . SER B 1 177 ? 12.312 9.211 15.133 1 96.94 177 SER B O 1
ATOM 3180 N N . MET B 1 178 ? 14.297 10.219 15.328 1 96 178 MET B N 1
ATOM 3181 C CA . MET B 1 178 ? 14.938 9.258 14.445 1 96 178 MET B CA 1
ATOM 3182 C C . MET B 1 178 ? 14.836 7.844 15.008 1 96 178 MET B C 1
ATOM 3184 O O . MET B 1 178 ? 14.461 6.91 14.289 1 96 178 MET B O 1
ATOM 3188 N N . PRO B 1 179 ? 15.117 7.648 16.312 1 97.62 179 PRO B N 1
ATOM 3189 C CA . PRO B 1 179 ? 14.953 6.297 16.844 1 97.62 179 PRO B CA 1
ATOM 3190 C C . PRO B 1 179 ? 13.523 5.777 16.719 1 97.62 179 PRO B C 1
ATOM 3192 O O . PRO B 1 179 ? 13.312 4.594 16.422 1 97.62 179 PRO B O 1
ATOM 3195 N N . ALA B 1 180 ? 12.578 6.641 16.875 1 98.06 180 ALA B N 1
ATOM 3196 C CA . ALA B 1 180 ? 11.18 6.242 16.75 1 98.06 180 ALA B CA 1
ATOM 3197 C C . ALA B 1 180 ? 10.852 5.863 15.305 1 98.06 180 ALA B C 1
ATOM 3199 O O . ALA B 1 180 ? 10.109 4.91 15.055 1 98.06 180 ALA B O 1
ATOM 3200 N N . ALA B 1 181 ? 11.391 6.617 14.414 1 97.94 181 ALA B N 1
ATOM 3201 C CA . ALA B 1 181 ? 11.148 6.324 13 1 97.94 181 ALA B CA 1
ATOM 3202 C C . ALA B 1 181 ? 11.773 4.992 12.602 1 97.94 181 ALA B C 1
ATOM 3204 O O . ALA B 1 181 ? 11.156 4.203 11.883 1 97.94 181 ALA B O 1
ATOM 3205 N N . ILE B 1 182 ? 12.977 4.734 13.07 1 98.19 182 ILE B N 1
ATOM 3206 C CA . ILE B 1 182 ? 13.656 3.471 12.805 1 98.19 182 ILE B CA 1
ATOM 3207 C C . ILE B 1 182 ? 12.859 2.316 13.406 1 98.19 182 ILE B C 1
ATOM 3209 O O . ILE B 1 182 ? 12.617 1.309 12.734 1 98.19 182 ILE B O 1
ATOM 3213 N N . ALA B 1 183 ? 12.422 2.523 14.617 1 98.62 183 ALA B N 1
ATOM 3214 C CA . ALA B 1 183 ? 11.609 1.509 15.281 1 98.62 183 ALA B CA 1
ATOM 3215 C C . ALA B 1 183 ? 10.289 1.291 14.539 1 98.62 183 ALA B C 1
ATOM 3217 O O . ALA B 1 183 ? 9.812 0.16 14.43 1 98.62 183 ALA B O 1
ATOM 3218 N N . GLY B 1 184 ? 9.695 2.396 14.086 1 98.75 184 GLY B N 1
ATOM 3219 C CA . GLY B 1 184 ? 8.453 2.301 13.352 1 98.75 184 GLY B CA 1
ATOM 3220 C C . GLY B 1 184 ? 8.57 1.49 12.07 1 98.75 184 GLY B C 1
ATOM 3221 O O . GLY B 1 184 ? 7.766 0.595 11.82 1 98.75 184 GLY B O 1
ATOM 3222 N N . VAL B 1 185 ? 9.586 1.748 11.266 1 98.62 185 VAL B N 1
ATOM 3223 C CA . VAL B 1 185 ? 9.805 1.005 10.031 1 98.62 185 VAL B CA 1
ATOM 3224 C C . VAL B 1 185 ? 10.078 -0.464 10.352 1 98.62 185 VAL B C 1
ATOM 3226 O O . VAL B 1 185 ? 9.531 -1.357 9.695 1 98.62 185 VAL B O 1
ATOM 3229 N N . ALA B 1 186 ? 10.867 -0.711 11.367 1 98.62 186 ALA B N 1
ATOM 3230 C CA . ALA B 1 186 ? 11.172 -2.078 11.781 1 98.62 186 ALA B CA 1
ATOM 3231 C C . ALA B 1 186 ? 9.906 -2.816 12.211 1 98.62 186 ALA B C 1
ATOM 3233 O O . ALA B 1 186 ? 9.719 -3.986 11.867 1 98.62 186 ALA B O 1
ATOM 3234 N N . LEU B 1 187 ? 9.07 -2.123 12.93 1 98.81 187 LEU B N 1
ATOM 3235 C CA . LEU B 1 187 ? 7.832 -2.729 13.398 1 98.81 187 LEU B CA 1
ATOM 3236 C C . LEU B 1 187 ? 6.914 -3.078 12.234 1 98.81 187 LEU B C 1
ATOM 3238 O O . LEU B 1 187 ? 6.285 -4.137 12.227 1 98.81 187 LEU B O 1
ATOM 3242 N N . ILE B 1 188 ? 6.809 -2.219 11.273 1 98.88 188 ILE B N 1
ATOM 3243 C CA . ILE B 1 188 ? 5.988 -2.461 10.094 1 98.88 188 ILE B CA 1
ATOM 3244 C C . ILE B 1 188 ? 6.512 -3.686 9.344 1 98.88 188 ILE B C 1
ATOM 3246 O O . ILE B 1 188 ? 5.73 -4.488 8.828 1 98.88 188 ILE B O 1
ATOM 3250 N N . MET B 1 189 ? 7.82 -3.924 9.375 1 98.69 189 MET B N 1
ATOM 3251 C CA . MET B 1 189 ? 8.453 -4.988 8.609 1 98.69 189 MET B CA 1
ATOM 3252 C C . MET B 1 189 ? 8.367 -6.32 9.352 1 98.69 189 MET B C 1
ATOM 3254 O O . MET B 1 189 ? 8.367 -7.383 8.727 1 98.69 189 MET B O 1
ATOM 3258 N N . LEU B 1 190 ? 8.242 -6.324 10.594 1 98.62 190 LEU B N 1
ATOM 3259 C CA . LEU B 1 190 ? 8.445 -7.477 11.461 1 98.62 190 LEU B CA 1
ATOM 3260 C C . LEU B 1 190 ? 7.508 -8.617 11.086 1 98.62 190 LEU B C 1
ATOM 3262 O 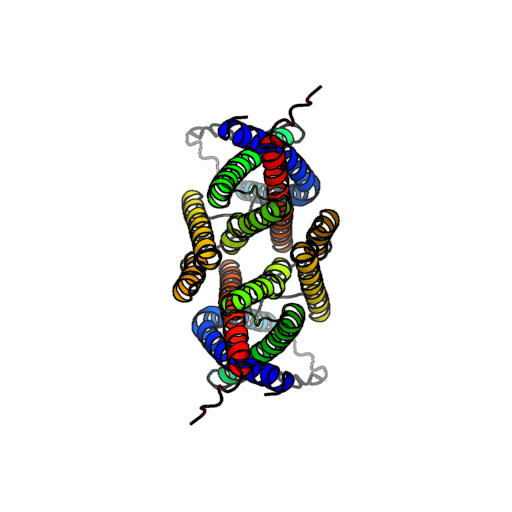O . LEU B 1 190 ? 7.949 -9.758 10.898 1 98.62 190 LEU B O 1
ATOM 3266 N N . PRO B 1 191 ? 6.168 -8.391 10.898 1 98.75 191 PRO B N 1
ATOM 3267 C CA . PRO B 1 191 ? 5.297 -9.516 10.547 1 98.75 191 PRO B CA 1
ATOM 3268 C C . PRO B 1 191 ? 5.684 -10.156 9.211 1 98.75 191 PRO B C 1
ATOM 3270 O O . PRO B 1 191 ? 5.531 -11.375 9.039 1 98.75 191 PRO B O 1
ATOM 3273 N N . HIS B 1 192 ? 6.203 -9.414 8.328 1 98.38 192 HIS B N 1
ATOM 3274 C CA . HIS B 1 192 ? 6.535 -9.906 6.992 1 98.38 192 HIS B CA 1
ATOM 3275 C C . HIS B 1 192 ? 7.84 -10.695 7.008 1 98.38 192 HIS B C 1
ATOM 3277 O O . HIS B 1 192 ? 8.039 -11.586 6.18 1 98.38 192 HIS B O 1
ATOM 3283 N N . LEU B 1 193 ? 8.711 -10.344 7.996 1 96.5 193 LEU B N 1
ATOM 3284 C CA . LEU B 1 193 ? 9.93 -11.125 8.195 1 96.5 193 LEU B CA 1
ATOM 3285 C C . LEU B 1 193 ? 9.609 -12.477 8.82 1 96.5 193 LEU B C 1
ATOM 3287 O O . LEU B 1 193 ? 10.281 -13.469 8.539 1 96.5 193 LEU B O 1
ATOM 3291 N N . ILE B 1 194 ? 8.602 -12.453 9.656 1 96.19 194 ILE B N 1
ATOM 3292 C CA . ILE B 1 194 ? 8.141 -13.703 10.25 1 96.19 194 ILE B CA 1
ATOM 3293 C C . ILE B 1 194 ? 7.445 -14.555 9.188 1 96.19 194 ILE B C 1
ATOM 3295 O O . ILE B 1 194 ? 7.598 -15.773 9.164 1 96.19 194 ILE B O 1
ATOM 3299 N N . GLY B 1 195 ? 6.723 -13.922 8.391 1 96.81 195 GLY B N 1
ATOM 3300 C CA . GLY B 1 195 ? 6.043 -14.617 7.309 1 96.81 195 GLY B CA 1
ATOM 3301 C C . GLY B 1 195 ? 4.617 -15 7.652 1 96.81 195 GLY B C 1
ATOM 3302 O O . GLY B 1 195 ? 4.34 -15.453 8.766 1 96.81 195 GLY B O 1
ATOM 3303 N N . ALA B 1 196 ? 3.742 -14.859 6.648 1 97.38 196 ALA B N 1
ATOM 3304 C CA . ALA B 1 196 ? 2.35 -15.266 6.816 1 97.38 196 ALA B CA 1
ATOM 3305 C C . ALA B 1 196 ? 2.193 -16.766 6.645 1 97.38 196 ALA B C 1
ATOM 3307 O O . ALA B 1 196 ? 2.977 -17.406 5.934 1 97.38 196 ALA B O 1
ATOM 3308 N N . PRO B 1 197 ? 1.165 -17.297 7.328 1 95.19 197 PRO B N 1
ATOM 3309 C CA . PRO B 1 197 ? 0.903 -18.719 7.117 1 95.19 197 PRO B CA 1
ATOM 3310 C C . PRO B 1 197 ? 0.507 -19.047 5.676 1 95.19 197 PRO B C 1
ATOM 3312 O O . PRO B 1 197 ? -0.318 -18.344 5.09 1 95.19 197 PRO B O 1
ATOM 3315 N N . GLU B 1 198 ? 1.16 -20 5.141 1 89.62 198 GLU B N 1
ATOM 3316 C CA . GLU B 1 198 ? 0.881 -20.359 3.754 1 89.62 198 GLU B CA 1
ATOM 3317 C C . GLU B 1 198 ? 0.947 -21.875 3.564 1 89.62 198 GLU B C 1
ATOM 3319 O O . GLU B 1 198 ? 1.571 -22.578 4.363 1 89.62 198 GLU B O 1
ATOM 3324 N N . LEU B 1 199 ? 0.268 -22.219 2.553 1 88.06 199 LEU B N 1
ATOM 3325 C CA . LEU B 1 199 ? 0.36 -23.625 2.16 1 88.06 199 LEU B CA 1
ATOM 3326 C C . LEU B 1 199 ? 1.509 -23.844 1.18 1 88.06 199 LEU B C 1
ATOM 3328 O O . LEU B 1 199 ? 1.752 -23 0.308 1 88.06 199 LEU B O 1
ATOM 3332 N N . GLU B 1 200 ? 2.25 -24.812 1.441 1 77.69 200 GLU B N 1
ATOM 3333 C CA . GLU B 1 200 ? 3.396 -25.094 0.584 1 77.69 200 GLU B CA 1
ATOM 3334 C C . GLU B 1 200 ? 2.951 -25.469 -0.827 1 77.69 200 GLU B C 1
ATOM 3336 O O . GLU B 1 200 ? 3.572 -25.047 -1.809 1 77.69 200 GLU B O 1
ATOM 3341 N N . HIS B 1 201 ? 1.898 -26.219 -0.879 1 79.56 201 HIS B N 1
ATOM 3342 C CA . HIS B 1 201 ? 1.384 -26.656 -2.172 1 79.56 201 HIS B CA 1
ATOM 3343 C C . HIS B 1 201 ? -0.086 -26.281 -2.334 1 79.56 201 HIS B C 1
ATOM 3345 O O . HIS B 1 201 ? -0.916 -26.625 -1.492 1 79.56 201 HIS B O 1
ATOM 3351 N N . VAL B 1 202 ? -0.269 -25.406 -3.355 1 81.69 202 VAL B N 1
ATOM 3352 C CA . VAL B 1 202 ? -1.633 -24.984 -3.652 1 81.69 202 VAL B CA 1
ATOM 3353 C C . VAL B 1 202 ? -2.07 -25.562 -5 1 81.69 202 VAL B C 1
ATOM 3355 O O . VAL B 1 202 ? -1.502 -25.219 -6.039 1 81.69 202 VAL B O 1
ATOM 3358 N N . GLU B 1 203 ? -2.977 -26.547 -4.902 1 83.94 203 GLU B N 1
ATOM 3359 C CA . GLU B 1 203 ? -3.576 -27.062 -6.125 1 83.94 203 GLU B CA 1
ATOM 3360 C C . GLU B 1 203 ? -4.961 -26.469 -6.363 1 83.94 203 GLU B C 1
ATOM 3362 O O . GLU B 1 203 ? -5.855 -26.609 -5.527 1 83.94 203 GLU B O 1
ATOM 3367 N N . THR B 1 204 ? -5 -25.672 -7.445 1 87.19 204 THR B N 1
ATOM 3368 C CA . THR B 1 204 ? -6.285 -25.062 -7.762 1 87.19 204 THR B CA 1
ATOM 3369 C C . THR B 1 204 ? -6.484 -24.969 -9.273 1 87.19 204 THR B C 1
ATOM 3371 O O . THR B 1 204 ? -5.516 -24.891 -10.031 1 87.19 204 THR B O 1
ATOM 3374 N N . LYS B 1 205 ? -7.754 -25.031 -9.664 1 88.81 205 LYS B N 1
ATOM 3375 C CA . LYS B 1 205 ? -8.094 -24.875 -11.07 1 88.81 205 LYS B CA 1
ATOM 3376 C C . LYS B 1 205 ? -8.406 -23.422 -11.398 1 88.81 205 LYS B C 1
ATOM 3378 O O . LYS B 1 205 ? -8.594 -23.062 -12.562 1 88.81 205 LYS B O 1
ATOM 3383 N N . VAL B 1 206 ? -8.43 -22.578 -10.414 1 91.81 206 VAL B N 1
ATOM 3384 C CA . VAL B 1 206 ? -8.672 -21.141 -10.617 1 91.81 206 VAL B CA 1
ATOM 3385 C C . VAL B 1 206 ? -7.441 -20.5 -11.25 1 91.81 206 VAL B C 1
ATOM 3387 O O . VAL B 1 206 ? -6.34 -20.578 -10.711 1 91.81 206 VAL B O 1
ATOM 3390 N N . PRO B 1 207 ? -7.664 -19.828 -12.359 1 91.38 207 PRO B N 1
ATOM 3391 C CA . PRO B 1 207 ? -6.52 -19.188 -13.016 1 91.38 207 PRO B CA 1
ATOM 3392 C C . PRO B 1 207 ? -5.863 -18.109 -12.156 1 91.38 207 PRO B C 1
ATOM 3394 O O . PRO B 1 207 ? -6.551 -17.375 -11.438 1 91.38 207 PRO B O 1
ATOM 3397 N N . SER B 1 208 ? -4.523 -18.062 -12.289 1 90.81 208 SER B N 1
ATOM 3398 C CA . SER B 1 208 ? -3.771 -17.078 -11.523 1 90.81 208 SER B CA 1
ATOM 3399 C C . SER B 1 208 ? -4.176 -15.656 -11.898 1 90.81 208 SER B C 1
ATOM 3401 O O . SER B 1 208 ? -4.172 -14.758 -11.055 1 90.81 208 SER B O 1
ATOM 3403 N N . SER B 1 209 ? -4.543 -15.453 -13.125 1 92.81 209 SER B N 1
ATOM 3404 C CA . SER B 1 209 ? -4.969 -14.133 -13.586 1 92.81 209 SER B CA 1
ATOM 3405 C C . SER B 1 209 ? -6.262 -13.703 -12.906 1 92.81 209 SER B C 1
ATOM 3407 O O . SER B 1 209 ? -6.422 -12.539 -12.547 1 92.81 209 SER B O 1
ATOM 3409 N N . LEU B 1 210 ? -7.152 -14.648 -12.75 1 94.25 210 LEU B N 1
ATOM 3410 C CA . LEU B 1 210 ? -8.406 -14.352 -12.07 1 94.25 210 LEU B CA 1
ATOM 3411 C C . LEU B 1 210 ? -8.172 -14.016 -10.609 1 94.25 210 LEU B C 1
ATOM 3413 O O . LEU B 1 210 ? -8.766 -13.07 -10.078 1 94.25 210 LEU B O 1
ATOM 3417 N N . SER B 1 211 ? -7.305 -14.789 -9.969 1 94.81 211 SER B N 1
ATOM 3418 C CA . SER B 1 211 ? -6.945 -14.516 -8.578 1 94.81 211 SER B CA 1
ATOM 3419 C C . SER B 1 211 ? -6.34 -13.125 -8.43 1 94.81 211 SER B C 1
ATOM 3421 O O . SER B 1 211 ? -6.664 -12.398 -7.484 1 94.81 211 SER B O 1
ATOM 3423 N N . HIS B 1 212 ? -5.488 -12.773 -9.32 1 95.44 212 HIS B N 1
ATOM 3424 C CA . HIS B 1 212 ? -4.848 -11.461 -9.273 1 95.44 212 HIS B CA 1
ATOM 3425 C C . HIS B 1 212 ? -5.863 -10.344 -9.469 1 95.44 212 HIS B C 1
ATOM 3427 O O . HIS B 1 212 ? -5.816 -9.328 -8.773 1 95.44 212 HIS B O 1
ATOM 3433 N N . GLN B 1 213 ? -6.754 -10.516 -10.383 1 96.31 213 GLN B N 1
ATOM 3434 C CA . GLN B 1 213 ? -7.805 -9.531 -10.602 1 96.31 213 GLN B CA 1
ATOM 3435 C C . GLN B 1 213 ? -8.633 -9.32 -9.336 1 96.31 213 GLN B C 1
ATOM 3437 O O . GLN B 1 213 ? -9.039 -8.195 -9.031 1 96.31 213 GLN B O 1
ATOM 3442 N N . PHE B 1 214 ? -8.875 -10.438 -8.695 1 98.06 214 PHE B N 1
ATOM 3443 C CA . PHE B 1 214 ? -9.641 -10.359 -7.457 1 98.06 214 PHE B CA 1
ATOM 3444 C C . PHE B 1 214 ? -8.898 -9.539 -6.41 1 98.06 214 PHE B C 1
ATOM 3446 O O . PHE B 1 214 ? -9.5 -8.695 -5.73 1 98.06 214 PHE B O 1
ATOM 3453 N N . VAL B 1 215 ? -7.613 -9.758 -6.242 1 98.31 215 VAL B N 1
ATOM 3454 C CA . VAL B 1 215 ? -6.801 -9 -5.301 1 98.31 215 VAL B CA 1
ATOM 3455 C C . VAL B 1 215 ? -6.887 -7.512 -5.625 1 98.31 215 VAL B C 1
ATOM 3457 O O . VAL B 1 215 ? -7.086 -6.684 -4.734 1 98.31 215 VAL B O 1
ATOM 3460 N N . VAL B 1 216 ? -6.785 -7.148 -6.871 1 98.5 216 VAL B N 1
ATOM 3461 C CA . VAL B 1 216 ? -6.824 -5.754 -7.301 1 98.5 216 VAL B CA 1
ATOM 3462 C C . VAL B 1 216 ? -8.203 -5.16 -7.004 1 98.5 216 VAL B C 1
ATOM 3464 O O . VAL B 1 216 ? -8.305 -4.066 -6.449 1 98.5 216 VAL B O 1
ATOM 3467 N N . ALA B 1 217 ? -9.234 -5.902 -7.289 1 98.38 217 ALA B N 1
ATOM 3468 C CA . ALA B 1 217 ? -10.602 -5.418 -7.09 1 98.38 217 ALA B CA 1
ATOM 3469 C C . ALA B 1 217 ? -10.883 -5.176 -5.609 1 98.38 217 ALA B C 1
ATOM 3471 O O . ALA B 1 217 ? -11.469 -4.152 -5.242 1 98.38 217 ALA B O 1
ATOM 3472 N N . VAL B 1 218 ? -10.492 -6.133 -4.809 1 98.62 218 VAL B N 1
ATOM 3473 C CA . VAL B 1 218 ? -10.711 -6.016 -3.369 1 98.62 218 VAL B CA 1
ATOM 3474 C C . VAL B 1 218 ? -9.938 -4.816 -2.83 1 98.62 218 VAL B C 1
ATOM 3476 O O . VAL B 1 218 ? -10.453 -4.051 -2.012 1 98.62 218 VAL B O 1
ATOM 3479 N N . THR B 1 219 ? -8.734 -4.68 -3.322 1 98.81 219 THR B N 1
ATOM 3480 C CA . THR B 1 219 ? -7.895 -3.578 -2.857 1 98.81 219 THR B CA 1
ATOM 3481 C C . THR B 1 219 ? -8.484 -2.234 -3.277 1 98.81 219 THR B C 1
ATOM 3483 O O . THR B 1 219 ? -8.531 -1.295 -2.482 1 98.81 219 THR B O 1
ATOM 3486 N N . MET B 1 220 ? -8.969 -2.107 -4.516 1 98.56 220 MET B N 1
ATOM 3487 C CA . MET B 1 220 ? -9.57 -0.868 -4.992 1 98.56 220 MET B CA 1
ATOM 3488 C C . MET B 1 220 ? -10.852 -0.557 -4.227 1 98.56 220 MET B C 1
ATOM 3490 O O . MET B 1 220 ? -11.117 0.599 -3.893 1 98.56 220 MET B O 1
ATOM 3494 N N . THR B 1 221 ? -11.586 -1.584 -3.967 1 98.62 221 THR B N 1
ATOM 3495 C CA . THR B 1 221 ? -12.805 -1.411 -3.178 1 98.62 221 THR B CA 1
ATOM 3496 C C . THR B 1 221 ? -12.469 -0.907 -1.776 1 98.62 221 THR B C 1
ATOM 3498 O O . THR B 1 221 ? -13.141 -0.016 -1.256 1 98.62 221 THR B O 1
ATOM 3501 N N . SER B 1 222 ? -11.469 -1.496 -1.249 1 98.81 222 SER B N 1
ATOM 3502 C CA . SER B 1 222 ? -11.039 -1.078 0.082 1 98.81 222 SER B CA 1
ATOM 3503 C C . SER B 1 222 ? -10.555 0.368 0.079 1 98.81 222 SER B C 1
ATOM 3505 O O . SER B 1 222 ? -10.742 1.094 1.058 1 98.81 222 SER B O 1
ATOM 3507 N N . LEU B 1 223 ? -9.898 0.798 -0.985 1 98.81 223 LEU B N 1
ATOM 3508 C CA . LEU B 1 223 ? -9.477 2.189 -1.105 1 98.81 223 LEU B CA 1
ATOM 3509 C C . LEU B 1 223 ? -10.672 3.127 -1.068 1 98.81 223 LEU B C 1
ATOM 3511 O O . LEU B 1 223 ? -10.648 4.148 -0.378 1 98.81 223 LEU B O 1
ATOM 3515 N N . ILE B 1 224 ? -11.695 2.791 -1.76 1 98.75 224 ILE B N 1
ATOM 3516 C CA . ILE B 1 224 ? -12.93 3.57 -1.763 1 98.75 224 ILE B CA 1
ATOM 3517 C C . ILE B 1 224 ? -13.531 3.594 -0.359 1 98.75 224 ILE B C 1
ATOM 3519 O O . ILE B 1 224 ? -13.891 4.656 0.149 1 98.75 224 ILE B O 1
ATOM 3523 N N . PHE B 1 225 ? 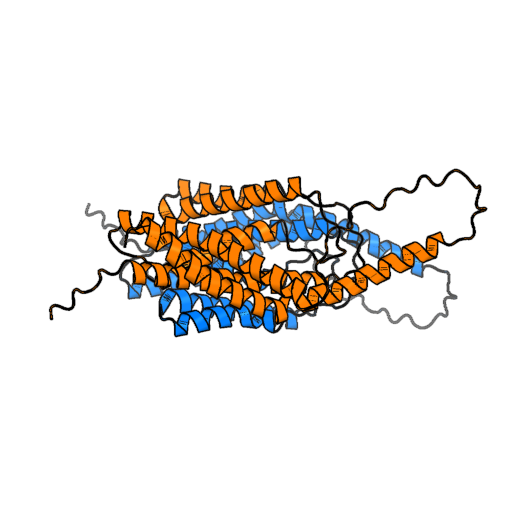-13.602 2.443 0.244 1 98.81 225 PHE B N 1
ATOM 3524 C CA . PHE B 1 225 ? -14.172 2.287 1.578 1 98.81 225 PHE B CA 1
ATOM 3525 C C . PHE B 1 225 ? -13.484 3.219 2.57 1 98.81 225 PHE B C 1
ATOM 3527 O O . PHE B 1 225 ? -14.148 4.027 3.227 1 98.81 225 PHE B O 1
ATOM 3534 N N . TRP B 1 226 ? -12.234 3.168 2.668 1 98.88 226 TRP B N 1
ATOM 3535 C CA . TRP B 1 226 ? -11.477 3.896 3.686 1 98.88 226 TRP B CA 1
ATOM 3536 C C . TRP B 1 226 ? -11.469 5.391 3.389 1 98.88 226 TRP B C 1
ATOM 3538 O O . TRP B 1 226 ? -11.523 6.215 4.309 1 98.88 226 TRP B O 1
ATOM 3548 N N . SER B 1 227 ? -11.336 5.738 2.047 1 98.81 227 SER B N 1
ATOM 3549 C CA . SER B 1 227 ? -11.383 7.148 1.673 1 98.81 227 SER B CA 1
ATOM 3550 C C . SER B 1 227 ? -12.711 7.785 2.078 1 98.81 227 SER B C 1
ATOM 3552 O O . SER B 1 227 ? -12.727 8.852 2.699 1 98.81 227 SER B O 1
ATOM 3554 N N . LEU B 1 228 ? -13.781 7.098 1.761 1 98.81 228 LEU B N 1
ATOM 3555 C CA . LEU B 1 228 ? -15.109 7.609 2.088 1 98.81 228 LEU B CA 1
ATOM 3556 C C . LEU B 1 228 ? -15.336 7.605 3.596 1 98.81 228 LEU B C 1
ATOM 3558 O O . LEU B 1 228 ? -15.867 8.57 4.148 1 98.81 228 LEU B O 1
ATOM 3562 N N . LEU B 1 229 ? -14.938 6.512 4.23 1 98.88 229 LEU B N 1
ATOM 3563 C CA . LEU B 1 229 ? -15.164 6.375 5.664 1 98.88 229 LEU B CA 1
ATOM 3564 C C . LEU B 1 229 ? -14.461 7.484 6.434 1 98.88 229 LEU B C 1
ATOM 3566 O O . LEU B 1 229 ? -15.047 8.109 7.32 1 98.88 229 LEU B O 1
ATOM 3570 N N . GLY B 1 230 ? -13.242 7.691 6.07 1 98.56 230 GLY B N 1
ATOM 3571 C CA . GLY B 1 230 ? -12.484 8.742 6.73 1 98.56 230 GLY B CA 1
ATOM 3572 C C . GLY B 1 230 ? -13.117 10.117 6.582 1 98.56 230 GLY B C 1
ATOM 3573 O O . GLY B 1 230 ? -13.383 10.797 7.574 1 98.56 230 GLY B O 1
ATOM 3574 N N . GLY B 1 231 ? -13.375 10.516 5.34 1 98.06 231 GLY B N 1
ATOM 3575 C CA . GLY B 1 231 ? -13.938 11.828 5.066 1 98.06 231 GLY B CA 1
ATOM 3576 C C . GLY B 1 231 ? -15.32 12.023 5.66 1 98.06 231 GLY B C 1
ATOM 3577 O O . GLY B 1 231 ? -15.594 13.039 6.293 1 98.06 231 GLY B O 1
ATOM 3578 N N . LEU B 1 232 ? -16.172 11.039 5.488 1 98.44 232 LEU B N 1
ATOM 3579 C CA . LEU B 1 232 ? -17.562 11.164 5.902 1 98.44 232 LEU B CA 1
ATOM 3580 C C . LEU B 1 232 ? -17.688 11.117 7.422 1 98.44 232 LEU B C 1
ATOM 3582 O O . LEU B 1 232 ? -18.531 11.812 8 1 98.44 232 LEU B O 1
ATOM 3586 N N . THR B 1 233 ? -16.938 10.25 8.078 1 98.5 233 THR B N 1
ATOM 3587 C CA . THR B 1 233 ? -16.984 10.18 9.531 1 98.5 233 THR B CA 1
ATOM 3588 C C . THR B 1 233 ? -16.562 11.508 10.156 1 98.5 233 THR B C 1
ATOM 3590 O O . THR B 1 233 ? -17.234 12.008 11.07 1 98.5 233 THR B O 1
ATOM 3593 N N . SER B 1 234 ? -15.492 12.008 9.648 1 97.62 234 SER B N 1
ATOM 3594 C CA . SER B 1 234 ? -15.008 13.273 10.172 1 97.62 234 SER B CA 1
ATOM 3595 C C . SER B 1 234 ? -16.016 14.398 9.914 1 97.62 234 SER B C 1
ATOM 3597 O O . SER B 1 234 ? -16.297 15.195 10.812 1 97.62 234 SER B O 1
ATOM 3599 N N . ALA B 1 235 ? -16.562 14.492 8.734 1 96.31 235 ALA B N 1
ATOM 3600 C CA . ALA B 1 235 ? -17.547 15.516 8.391 1 96.31 235 ALA B CA 1
ATOM 3601 C C . ALA B 1 235 ? -18.797 15.398 9.258 1 96.31 235 ALA B C 1
ATOM 3603 O O . ALA B 1 235 ? -19.312 16.391 9.758 1 96.31 235 ALA B O 1
ATOM 3604 N N . ALA B 1 236 ? -19.281 14.203 9.383 1 96.94 236 ALA B N 1
ATOM 3605 C CA . ALA B 1 236 ? -20.484 13.969 10.188 1 96.94 236 ALA B CA 1
ATOM 3606 C C . ALA B 1 236 ? -20.234 14.312 11.656 1 96.94 236 ALA B C 1
ATOM 3608 O O . ALA B 1 236 ? -21.078 14.922 12.312 1 96.94 236 ALA B O 1
ATOM 3609 N N . TYR B 1 237 ? -19.125 13.906 12.125 1 95.62 237 TYR B N 1
ATOM 3610 C CA . TYR B 1 237 ? -18.781 14.18 13.516 1 95.62 237 TYR B CA 1
ATOM 3611 C C . TYR B 1 237 ? -18.688 15.68 13.766 1 95.62 237 TYR B C 1
ATOM 3613 O O . TYR B 1 237 ? -19.234 16.188 14.75 1 95.62 237 TYR B O 1
ATOM 3621 N N . ALA B 1 238 ? -18.031 16.359 12.891 1 92.94 238 ALA B N 1
ATOM 3622 C CA . ALA B 1 238 ? -17.906 17.812 13.008 1 92.94 238 ALA B CA 1
ATOM 3623 C C . ALA B 1 238 ? -19.266 18.484 12.953 1 92.94 238 ALA B C 1
ATOM 3625 O O . ALA B 1 238 ? -19.531 19.438 13.688 1 92.94 238 ALA B O 1
ATOM 3626 N N . TRP B 1 239 ? -20.062 18 12.094 1 92.44 239 TRP B N 1
ATOM 3627 C CA . TRP B 1 239 ? -21.406 18.547 11.93 1 92.44 239 TRP B CA 1
ATOM 3628 C C . TRP B 1 239 ? -22.219 18.375 13.203 1 92.44 239 TRP B C 1
ATOM 3630 O O . TRP B 1 239 ? -22.953 19.281 13.602 1 92.44 239 TRP B O 1
ATOM 3640 N N . LEU B 1 240 ? -22.094 17.328 13.836 1 92 240 LEU B N 1
ATOM 3641 C CA . LEU B 1 240 ? -22.891 17 15.023 1 92 240 LEU B CA 1
ATOM 3642 C C . LEU B 1 240 ? -22.344 17.719 16.25 1 92 240 LEU B C 1
ATOM 3644 O O . LEU B 1 240 ? -23.094 17.953 17.203 1 92 240 LEU B O 1
ATOM 3648 N N . GLU B 1 241 ? -21.109 18.062 16.219 1 87.94 241 GLU B N 1
ATOM 3649 C CA . 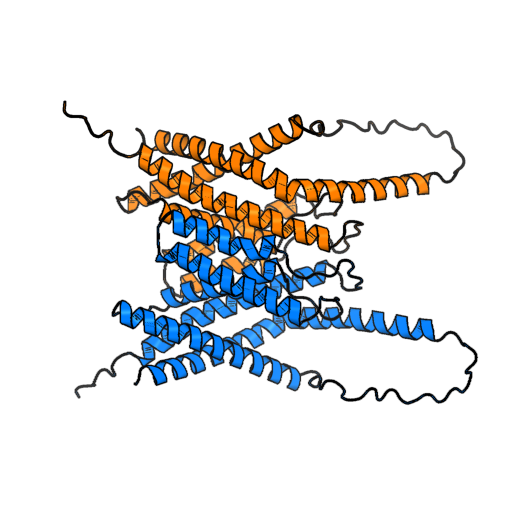GLU B 1 241 ? -20.5 18.75 17.359 1 87.94 241 GLU B CA 1
ATOM 3650 C C . GLU B 1 241 ? -20.641 20.266 17.234 1 87.94 241 GLU B C 1
ATOM 3652 O O . GLU B 1 241 ? -20.359 21 18.188 1 87.94 241 GLU B O 1
ATOM 3657 N N . ARG B 1 242 ? -20.984 20.734 16.172 1 80.88 242 ARG B N 1
ATOM 3658 C CA . ARG B 1 242 ? -21.203 22.172 16 1 80.88 242 ARG B CA 1
ATOM 3659 C C . ARG B 1 242 ? -22.312 22.672 16.922 1 80.88 242 ARG B C 1
ATOM 3661 O O . ARG B 1 242 ? -23.359 22.016 17.047 1 80.88 242 ARG B O 1
ATOM 3668 N N . PRO B 1 243 ? -21.859 23.609 17.859 1 70.19 243 PRO B N 1
ATOM 3669 C CA . PRO B 1 243 ? -22.875 24.172 18.75 1 70.19 243 PRO B CA 1
ATOM 3670 C C . PRO B 1 243 ? -24.094 24.703 18 1 70.19 243 PRO B C 1
ATOM 3672 O O . PRO B 1 243 ? -23.969 25.172 16.875 1 70.19 243 PRO B O 1
ATOM 3675 N N . ALA B 1 244 ? -25.234 24.094 18.297 1 58.06 244 ALA B N 1
ATOM 3676 C CA . ALA B 1 244 ? -26.5 24.609 17.766 1 58.06 244 ALA B CA 1
ATOM 3677 C C . ALA B 1 244 ? -26.5 26.141 17.766 1 58.06 244 ALA B C 1
ATOM 3679 O O . ALA B 1 244 ? -26.156 26.766 18.781 1 58.06 244 ALA B O 1
ATOM 3680 N N . SER B 1 245 ? -25.953 26.828 16.766 1 53.97 245 SER B N 1
ATOM 3681 C CA . SER B 1 245 ? -26.141 28.281 16.734 1 53.97 245 SER B CA 1
ATOM 3682 C C . SER B 1 245 ? -27.484 28.672 17.312 1 53.97 245 SER B C 1
ATOM 3684 O O . SER B 1 245 ? -28.516 28.125 16.922 1 53.97 245 SER B O 1
ATOM 3686 N N . THR B 1 246 ? -27.547 28.906 18.531 1 48.09 246 THR B N 1
ATOM 3687 C CA . THR B 1 246 ? -28.703 29.578 19.078 1 48.09 246 THR B CA 1
ATOM 3688 C C . THR B 1 246 ? -29.234 30.641 18.125 1 48.09 246 THR B C 1
ATOM 3690 O O . THR B 1 246 ? -28.484 31.547 17.734 1 48.09 246 THR B O 1
ATOM 3693 N N . ALA B 1 247 ? -30.094 30.375 17.156 1 46.47 247 ALA B N 1
ATOM 3694 C CA . ALA B 1 247 ? -30.969 31.391 16.578 1 46.47 247 ALA B CA 1
ATOM 3695 C C . ALA B 1 247 ? -31.484 32.344 17.641 1 46.47 247 ALA B C 1
ATOM 3697 O O . ALA B 1 247 ? -32.281 31.969 18.484 1 46.47 247 ALA B O 1
ATOM 3698 N N . ARG B 1 248 ? -30.641 33.188 18.203 1 43.62 248 ARG B N 1
ATOM 3699 C CA . ARG B 1 248 ? -31.266 34.375 18.797 1 43.62 248 ARG B CA 1
ATOM 3700 C C . ARG B 1 248 ? -32.312 34.969 17.844 1 43.62 248 ARG B C 1
ATOM 3702 O O . ARG B 1 248 ? -31.953 35.438 16.766 1 43.62 248 ARG B O 1
ATOM 3709 N N . GLY B 1 249 ? -33.375 34.188 17.531 1 32.19 249 GLY B N 1
ATOM 3710 C CA . GLY B 1 249 ? -34.531 35.094 17.516 1 32.19 249 GLY B CA 1
ATOM 3711 C C . GLY B 1 249 ? -34.781 35.75 18.844 1 32.19 249 GLY B C 1
ATOM 3712 O O . GLY B 1 249 ? -34.344 35.25 19.891 1 32.19 249 GLY B O 1
#

Organism: NCBI:txid2511166